Protein AF-A0A101CYI0-F1 (afdb_monomer)

Mean predicted aligned error: 14.1 Å

Sequence (592 aa):
MEPRTTEAGTTGLVRRPSGLSRWLGRVTVALVVLACIGLSVFAGFEIGKHKWFPHRVFDKVDRKLEQAVTGVLPKTAGTLDLEQLNSHLIILQADVGLVPLNRSGPFHTVSENGGGLASFGRDVLLLPYDGRIYAASSGKNIRATNITAPDTNRAAYEALADDPDFADFGIEKGYLRYNDLLHISDPDGPALAIAYSEYHPAEKCVTNTVALLRLDATVQSIDEVRAGPADWRILYRTKPCLPLKSRHFAIEGHMAGGKLAFRAPSTLYMTSGDFHFDGMRSEPGPGIAQDPTAEYGKILAIDTASGDSRIVSMGHRNPQGLTLASDGRLFSTEHGPRGGDELNLVRDGANYGWPLESYGLTYWDASAIPGSLSFGRHENFDRPLFSWVPSIAVSSVIQIDGFHPAWDGDLLVATLLDGSLFRLRLAQGRVVYSERIRVGSRIRDIHQHDDGRIVLWTDDRTLIFLSGRDRLNASVLFDKFVIRKNLSDRMADQLASAIESCAECHSFEIGDHERSPSLARIFEEDIASTSFQGYSTALLDRGGSWTKEKLAQYLRDPQSFAAGTSMPDPGIHDEAVIQELVSYLEEVSKAF

Nearest PDB structures (foldseek):
  3das-assembly1_A  TM=7.036E-01  e=9.834E-18  Streptomyces coelicolor
  1yea-assembly1_A-2  TM=8.803E-01  e=1.237E-05  Saccharomyces cerevisiae
  2ycc-assembly1_A  TM=8.682E-01  e=1.307E-05  Saccharomyces cerevisiae
  4ged-assembly1_B  TM=8.640E-01  e=6.932E-05  Leishmania major
  1hro-assembly2_B  TM=8.879E-01  e=1.994E-04  Rhodopila globiformis

InterPro domains:
  IPR002327 Cytochrome c, class IA/ IB [PR00604] (501-508)
  IPR002327 Cytochrome c, class IA/ IB [PR00604] (513-528)
  IPR002327 Cytochrome c, class IA/ IB [PR00604] (543-559)
  IPR002327 Cytochrome c, class IA/ IB [PR00604] (562-572)
  IPR002327 Cytochrome c, class IA/ IB [PR00604] (579-587)
  IPR009056 Cytochrome c-like domain [PS51007] (469-589)
  IPR011041 Soluble quinoprotein glucose/sorbosone dehydrogenase, beta-propeller domain superfamily [SSF50952] (122-461)
  IPR011042 Six-bladed beta-propeller, TolB-like [G3DSA:2.120.10.30] (117-465)
  IPR012938 Glucose/Sorbosone dehydrogenase [PF07995] (252-461)
  IPR036909 Cytochrome c-like domain superfamily [G3DSA:1.10.760.10] (480-587)
  IPR036909 Cytochrome c-like domain superfamily [SSF46626] (500-588)

pLDDT: mean 87.04, std 16.06, range [32.06, 98.88]

Structure (mmCIF, N/CA/C/O backbone):
data_AF-A0A101CYI0-F1
#
_entry.id   AF-A0A101CYI0-F1
#
loop_
_atom_site.group_PDB
_atom_site.id
_atom_site.type_symbol
_atom_site.label_atom_id
_atom_site.label_alt_id
_atom_site.label_comp_id
_atom_site.label_asym_id
_atom_site.label_entity_id
_atom_site.label_seq_id
_atom_site.pdbx_PDB_ins_code
_atom_site.Cartn_x
_atom_site.Cartn_y
_atom_site.Cartn_z
_atom_site.occupancy
_atom_site.B_iso_or_equiv
_atom_site.auth_seq_id
_atom_site.auth_comp_id
_atom_site.auth_asym_id
_atom_site.auth_atom_id
_atom_site.pdbx_PDB_model_num
ATOM 1 N N . MET A 1 1 ? 27.469 110.420 -6.363 1.00 35.66 1 MET A N 1
ATOM 2 C CA . MET A 1 1 ? 27.242 109.416 -5.304 1.00 35.66 1 MET A CA 1
ATOM 3 C C . MET A 1 1 ? 25.746 109.343 -5.067 1.00 35.66 1 MET A C 1
ATOM 5 O O . MET A 1 1 ? 25.132 110.395 -4.956 1.00 35.66 1 MET A O 1
ATOM 9 N N . GLU A 1 2 ? 25.193 108.130 -5.123 1.00 41.09 2 GLU A N 1
ATOM 10 C CA . GLU A 1 2 ? 23.776 107.765 -4.925 1.00 41.09 2 GLU A CA 1
ATOM 11 C C . GLU A 1 2 ? 23.122 108.430 -3.699 1.00 41.09 2 GLU A C 1
ATOM 13 O O . GLU A 1 2 ? 23.823 108.773 -2.743 1.00 41.09 2 GLU A O 1
ATOM 18 N N . PRO A 1 3 ? 21.781 108.586 -3.701 1.00 47.00 3 PRO A N 1
ATOM 19 C CA . PRO A 1 3 ? 20.935 107.541 -3.104 1.00 47.00 3 PRO A CA 1
ATOM 20 C C . PRO A 1 3 ? 19.580 107.279 -3.800 1.00 47.00 3 PRO A C 1
ATOM 22 O O . PRO A 1 3 ? 19.044 108.087 -4.554 1.00 47.00 3 PRO A O 1
ATOM 25 N N . ARG A 1 4 ? 19.041 106.097 -3.470 1.00 43.19 4 ARG A N 1
ATOM 26 C CA . ARG A 1 4 ? 17.721 105.521 -3.786 1.00 43.19 4 ARG A CA 1
ATOM 27 C C . ARG A 1 4 ? 16.538 106.490 -3.686 1.00 43.19 4 ARG A C 1
ATOM 29 O O . ARG A 1 4 ? 16.424 107.193 -2.688 1.00 43.19 4 ARG A O 1
ATOM 36 N N . THR A 1 5 ? 15.561 106.317 -4.582 1.00 38.31 5 THR A N 1
ATOM 37 C CA . THR A 1 5 ? 14.120 106.446 -4.284 1.00 38.31 5 THR A CA 1
ATOM 38 C C . THR A 1 5 ? 13.270 105.483 -5.135 1.00 38.31 5 THR A C 1
ATOM 40 O O . THR A 1 5 ? 13.675 105.039 -6.206 1.00 38.31 5 THR A O 1
ATOM 43 N N . THR A 1 6 ? 12.128 105.125 -4.548 1.00 39.81 6 THR A N 1
ATOM 44 C CA . THR A 1 6 ? 10.917 104.390 -4.984 1.00 39.81 6 THR A CA 1
ATOM 45 C C . THR A 1 6 ? 10.290 104.985 -6.269 1.00 39.81 6 THR A C 1
ATOM 47 O O . THR A 1 6 ? 10.668 106.081 -6.651 1.00 39.81 6 THR A O 1
ATOM 50 N N . GLU A 1 7 ? 9.339 104.429 -7.030 1.00 40.22 7 GLU A N 1
ATOM 51 C CA . GLU A 1 7 ? 8.206 103.506 -6.845 1.00 40.22 7 GLU A CA 1
ATOM 52 C C . GLU A 1 7 ? 7.581 103.261 -8.253 1.00 40.22 7 GLU A C 1
ATOM 54 O O . GLU A 1 7 ? 7.794 104.089 -9.137 1.00 40.22 7 GLU A O 1
ATOM 59 N N . ALA A 1 8 ? 6.794 102.190 -8.460 1.00 36.44 8 ALA A N 1
ATOM 60 C CA . ALA A 1 8 ? 5.497 102.183 -9.185 1.00 36.44 8 ALA A CA 1
ATOM 61 C C . ALA A 1 8 ? 5.145 100.790 -9.744 1.00 36.44 8 ALA A C 1
ATOM 63 O O . ALA A 1 8 ? 5.827 100.235 -10.606 1.00 36.44 8 ALA A O 1
ATOM 64 N N . GLY A 1 9 ? 4.033 100.239 -9.252 1.00 35.25 9 GLY A N 1
ATOM 65 C CA . GLY A 1 9 ? 3.440 98.994 -9.722 1.00 35.25 9 GLY A CA 1
ATOM 66 C C . GLY A 1 9 ? 2.541 99.169 -10.947 1.00 35.25 9 GLY A C 1
ATOM 67 O O . GLY A 1 9 ? 1.932 100.214 -11.158 1.00 35.25 9 GLY A O 1
ATOM 68 N N . THR A 1 10 ? 2.400 98.091 -11.717 1.00 40.00 10 THR A N 1
ATOM 69 C CA . THR A 1 10 ? 1.301 97.891 -12.669 1.00 40.00 10 THR A CA 1
ATOM 70 C C . THR A 1 10 ? 0.734 96.484 -12.485 1.00 40.00 10 THR A C 1
ATOM 72 O O . THR A 1 10 ? 1.423 95.471 -12.581 1.00 40.00 10 THR A O 1
ATOM 75 N N . THR A 1 11 ? -0.546 96.440 -12.137 1.00 39.47 11 THR A N 1
ATOM 76 C CA . THR A 1 11 ? -1.357 95.257 -11.859 1.00 39.47 11 THR A CA 1
ATOM 77 C C . THR A 1 11 ? -1.918 94.678 -13.162 1.00 39.47 11 THR A C 1
ATOM 79 O O . THR A 1 11 ? -2.824 95.243 -13.767 1.00 39.47 11 THR A O 1
ATOM 82 N N . GLY A 1 12 ? -1.410 93.520 -13.593 1.00 38.31 12 GLY A N 1
ATOM 83 C CA . GLY A 1 12 ? -2.005 92.714 -14.664 1.00 38.31 12 GLY A CA 1
ATOM 84 C C . GLY A 1 12 ? -2.931 91.635 -14.096 1.00 38.31 12 GLY A C 1
ATOM 85 O O . GLY A 1 12 ? -2.468 90.694 -13.453 1.00 38.31 12 GLY A O 1
ATOM 86 N N . LEU A 1 13 ? -4.244 91.754 -14.325 1.00 39.47 13 LEU A N 1
ATOM 87 C CA . LEU A 1 13 ? -5.232 90.724 -13.984 1.00 39.47 13 LEU A CA 1
ATOM 88 C C . LEU A 1 13 ? -4.977 89.432 -14.783 1.00 39.47 13 LEU A C 1
ATOM 90 O O . LEU A 1 13 ? -5.311 89.343 -15.963 1.00 39.47 13 LEU A O 1
ATOM 94 N N . VAL A 1 14 ? -4.488 88.383 -14.120 1.00 48.03 14 VAL A N 1
ATOM 95 C CA . VAL A 1 14 ? -4.542 87.013 -14.652 1.00 48.03 14 VAL A CA 1
ATOM 96 C C . VAL A 1 14 ? -5.932 86.441 -14.356 1.00 48.03 14 VAL A C 1
ATOM 98 O O . VAL A 1 14 ? -6.259 86.123 -13.210 1.00 48.03 14 VAL A O 1
ATOM 101 N N . ARG A 1 15 ? -6.780 86.317 -15.389 1.00 52.25 15 ARG A N 1
ATOM 102 C CA . ARG A 1 15 ? -8.080 85.626 -15.300 1.00 52.25 15 ARG A CA 1
ATOM 103 C C . ARG A 1 15 ? -7.857 84.188 -14.822 1.00 52.25 15 ARG A C 1
ATOM 105 O O . ARG A 1 15 ? -7.271 83.375 -15.533 1.00 52.25 15 ARG A O 1
ATOM 112 N N . ARG A 1 16 ? -8.349 83.857 -13.624 1.00 51.84 16 ARG A N 1
ATOM 113 C CA . ARG A 1 16 ? -8.399 82.469 -13.148 1.00 51.84 16 ARG A CA 1
ATOM 114 C C . ARG A 1 16 ? -9.361 81.668 -14.043 1.00 51.84 16 ARG A C 1
ATOM 116 O O . ARG A 1 16 ? -10.486 82.125 -14.246 1.00 51.84 16 ARG A O 1
ATOM 123 N N . PRO A 1 17 ? -8.967 80.490 -14.558 1.00 52.28 17 PRO A N 1
ATOM 124 C CA . PRO A 1 17 ? -9.876 79.626 -15.303 1.00 52.28 17 PRO A CA 1
ATOM 125 C C . PRO A 1 17 ? -11.077 79.241 -14.426 1.00 52.28 17 PRO A C 1
ATOM 127 O O . PRO A 1 17 ? -10.898 78.885 -13.256 1.00 52.28 17 PRO A O 1
ATOM 130 N N . SER A 1 18 ? -12.286 79.354 -14.982 1.00 60.19 18 SER A N 1
ATOM 131 C CA . SER A 1 18 ? -13.547 79.050 -14.299 1.00 60.19 18 SER A CA 1
ATOM 132 C C . SER A 1 18 ? -13.604 77.581 -13.861 1.00 60.19 18 SER A C 1
ATOM 134 O O . SER A 1 18 ? -12.950 76.713 -14.443 1.00 60.19 18 SER A O 1
ATOM 136 N N . GLY A 1 19 ? -14.390 77.284 -12.820 1.00 56.66 19 GLY A N 1
ATOM 137 C CA . GLY A 1 19 ? -14.488 75.935 -12.239 1.00 56.66 19 GLY A CA 1
ATOM 138 C C . GLY A 1 19 ? -14.816 74.830 -13.253 1.00 56.66 19 GLY A C 1
ATOM 139 O O . GLY A 1 19 ? -14.373 73.696 -13.079 1.00 56.66 19 GLY A O 1
ATOM 140 N N . LEU A 1 20 ? -15.491 75.175 -14.356 1.00 54.91 20 LEU A N 1
ATOM 141 C CA . LEU A 1 20 ? -15.855 74.250 -15.427 1.00 54.91 20 LEU A CA 1
ATOM 142 C C . LEU A 1 20 ? -14.636 73.716 -16.203 1.00 54.91 20 LEU A C 1
ATOM 144 O O . LEU A 1 20 ? -14.592 72.528 -16.509 1.00 54.91 20 LEU A O 1
ATOM 148 N N . SER A 1 21 ? -13.611 74.536 -16.470 1.00 55.75 21 SER A N 1
ATOM 149 C CA . SER A 1 21 ? -12.427 74.081 -17.222 1.00 55.75 21 SER A CA 1
ATOM 150 C C . SER A 1 21 ? -11.484 73.223 -16.377 1.00 55.75 21 SER A C 1
ATOM 152 O O . SER A 1 21 ? -10.865 72.291 -16.888 1.00 55.75 21 SER A O 1
ATOM 154 N N . ARG A 1 22 ? -11.430 73.461 -15.058 1.00 57.09 22 ARG A N 1
ATOM 155 C CA . ARG A 1 22 ? -10.713 72.582 -14.117 1.00 57.09 22 ARG A CA 1
ATOM 156 C C . ARG A 1 22 ? -11.413 71.235 -13.950 1.00 57.09 22 ARG A C 1
ATOM 158 O O . ARG A 1 22 ? -10.735 70.224 -13.791 1.00 57.09 22 ARG A O 1
ATOM 165 N N . TRP A 1 23 ? -12.744 71.215 -13.993 1.00 63.84 23 TRP A N 1
ATOM 166 C CA . TRP A 1 23 ? -13.524 69.981 -13.923 1.00 63.84 23 TRP A CA 1
ATOM 167 C C . TRP A 1 23 ? -13.405 69.159 -15.216 1.00 63.84 23 TRP A C 1
ATOM 169 O O . TRP A 1 23 ? -13.038 67.989 -15.147 1.00 63.84 23 TRP A O 1
ATOM 179 N N . LEU A 1 24 ? -13.560 69.785 -16.391 1.00 59.31 24 LEU A N 1
ATOM 180 C CA . LEU A 1 24 ? -13.341 69.143 -17.698 1.00 59.31 24 LEU A CA 1
ATOM 181 C C . LEU A 1 24 ? -11.911 68.598 -17.852 1.00 59.31 24 LEU A C 1
ATOM 183 O O . LEU A 1 24 ? -11.727 67.481 -18.334 1.00 59.31 24 LEU A O 1
ATOM 187 N N . GLY A 1 25 ? -10.899 69.331 -17.374 1.00 66.62 25 GLY A N 1
ATOM 188 C CA . GLY A 1 25 ? -9.514 68.850 -17.352 1.00 66.62 25 GLY A CA 1
ATOM 189 C C . GLY A 1 25 ? -9.326 67.606 -16.476 1.00 66.62 25 GLY A C 1
ATOM 190 O O . GLY A 1 25 ? -8.664 66.659 -16.890 1.00 66.62 25 GLY A O 1
ATOM 191 N N . ARG A 1 26 ? -9.958 67.555 -15.295 1.00 66.88 26 ARG A N 1
ATOM 192 C CA . ARG A 1 26 ? -9.894 66.387 -14.396 1.00 66.88 26 ARG A CA 1
ATOM 193 C C . ARG A 1 26 ? -10.617 65.164 -14.961 1.00 66.88 26 ARG A C 1
ATOM 195 O O . ARG A 1 26 ? -10.090 64.063 -14.846 1.00 66.88 26 ARG A O 1
ATOM 202 N N . VAL A 1 27 ? -11.773 65.351 -15.599 1.00 72.56 27 VAL A N 1
ATOM 203 C CA . VAL A 1 27 ? -12.516 64.261 -16.258 1.00 72.56 27 VAL A CA 1
ATOM 204 C C . VAL A 1 27 ? -11.727 63.707 -17.447 1.00 72.56 27 VAL A C 1
ATOM 206 O O . VAL A 1 27 ? -11.614 62.495 -17.593 1.00 72.56 27 VAL A O 1
ATOM 209 N N . THR A 1 28 ? -11.105 64.576 -18.247 1.00 74.38 28 THR A N 1
ATOM 210 C CA . THR A 1 28 ? -10.278 64.151 -19.389 1.00 74.38 28 THR A CA 1
ATOM 211 C C . THR A 1 28 ? -9.061 63.348 -18.924 1.00 74.38 28 THR A C 1
ATOM 213 O O . THR A 1 28 ? -8.782 62.286 -19.470 1.00 74.38 28 THR A O 1
ATOM 216 N N . VAL A 1 29 ? -8.375 63.796 -17.866 1.00 73.00 29 VAL A N 1
ATOM 217 C CA . VAL A 1 29 ? -7.250 63.048 -17.277 1.00 73.00 29 VAL A CA 1
ATOM 218 C C . VAL A 1 29 ? -7.710 61.697 -16.722 1.00 73.00 29 VAL A C 1
ATOM 220 O O . VAL A 1 29 ? -7.050 60.693 -16.968 1.00 73.00 29 VAL A O 1
ATOM 223 N N . ALA A 1 30 ? -8.856 61.636 -16.036 1.00 72.94 30 ALA A N 1
ATOM 224 C CA . ALA A 1 30 ? -9.393 60.378 -15.517 1.00 72.94 30 ALA A CA 1
ATOM 225 C C . ALA A 1 30 ? -9.740 59.379 -16.636 1.00 72.94 30 ALA A C 1
ATOM 227 O O . ALA A 1 30 ? -9.421 58.197 -16.521 1.00 72.94 30 ALA A O 1
ATOM 228 N N . LEU A 1 31 ? -10.330 59.849 -17.740 1.00 75.44 31 LEU A N 1
ATOM 229 C CA . LEU A 1 31 ? -10.649 59.010 -18.899 1.00 75.44 31 LEU A CA 1
ATOM 230 C C . LEU A 1 31 ? -9.392 58.502 -19.615 1.00 75.44 31 LEU A C 1
ATOM 232 O O . LEU A 1 31 ? -9.351 57.339 -20.006 1.00 75.44 31 LEU A O 1
ATOM 236 N N . VAL A 1 32 ? -8.349 59.328 -19.736 1.00 79.31 32 VAL A N 1
ATOM 237 C CA . VAL A 1 32 ? -7.058 58.903 -20.305 1.00 79.31 32 VAL A CA 1
ATOM 238 C C . VAL A 1 32 ? -6.384 57.860 -19.413 1.00 79.31 32 VAL A C 1
ATOM 240 O O . VAL A 1 32 ? -5.892 56.856 -19.919 1.00 79.31 32 VAL A O 1
ATOM 243 N N . VAL A 1 33 ? -6.409 58.038 -18.089 1.00 75.69 33 VAL A N 1
ATOM 244 C CA . VAL A 1 33 ? -5.857 57.052 -17.146 1.00 75.69 33 VAL A CA 1
ATOM 245 C C . VAL A 1 33 ? -6.620 55.727 -17.228 1.00 75.69 33 VAL A C 1
ATOM 247 O O . VAL A 1 33 ? -5.992 54.675 -17.318 1.00 75.69 33 VAL A O 1
ATOM 250 N N . LEU A 1 34 ? -7.955 55.760 -17.272 1.00 74.56 34 LEU A N 1
ATOM 251 C CA . LEU A 1 34 ? -8.777 54.556 -17.435 1.00 74.56 34 LEU A CA 1
ATOM 252 C C . LEU A 1 34 ? -8.526 53.857 -18.778 1.00 74.56 34 LEU A C 1
ATOM 254 O O . LEU A 1 34 ? -8.419 52.633 -18.809 1.00 74.56 34 LEU A O 1
ATOM 258 N N . ALA A 1 35 ? -8.363 54.611 -19.868 1.00 76.94 35 ALA A N 1
ATOM 259 C CA . ALA A 1 35 ? -8.017 54.056 -21.175 1.00 76.94 35 ALA A CA 1
ATOM 260 C C . ALA A 1 35 ? -6.624 53.402 -21.172 1.00 76.94 35 ALA A C 1
ATOM 262 O O . ALA A 1 35 ? -6.471 52.303 -21.698 1.00 76.94 35 ALA A O 1
ATOM 263 N N . CYS A 1 36 ? -5.628 54.018 -20.526 1.00 73.75 36 CYS A N 1
ATOM 264 C CA . CYS A 1 36 ? -4.290 53.441 -20.376 1.00 73.75 36 CYS A CA 1
ATOM 265 C C . CYS A 1 36 ? -4.296 52.167 -19.521 1.00 73.75 36 CYS A C 1
ATOM 267 O O . CYS A 1 36 ? -3.607 51.206 -19.861 1.00 73.75 36 CYS A O 1
ATOM 269 N N . ILE A 1 37 ? -5.090 52.124 -18.445 1.00 74.69 37 ILE A N 1
ATOM 270 C CA . ILE A 1 37 ? -5.268 50.913 -17.631 1.00 74.69 37 ILE A CA 1
ATOM 271 C C . ILE A 1 37 ? -5.931 49.815 -18.472 1.00 74.69 37 ILE A C 1
ATOM 273 O O . ILE A 1 37 ? -5.422 48.699 -18.514 1.00 74.69 37 ILE A O 1
ATOM 277 N N . GLY A 1 38 ? -7.003 50.137 -19.203 1.00 74.69 38 GLY A N 1
ATOM 278 C CA . GLY A 1 38 ? -7.688 49.192 -20.089 1.00 74.69 38 GLY A CA 1
ATOM 279 C C . GLY A 1 38 ? -6.779 48.622 -21.181 1.00 74.69 38 GLY A C 1
ATOM 280 O O . GLY A 1 38 ? -6.745 47.411 -21.376 1.00 74.69 38 GLY A O 1
ATOM 281 N N . LEU A 1 39 ? -5.977 49.469 -21.835 1.00 74.00 39 LEU A N 1
ATOM 282 C CA . LEU A 1 39 ? -4.974 49.051 -22.824 1.00 74.00 39 LEU A CA 1
ATOM 283 C C . LEU A 1 39 ? -3.872 48.183 -22.212 1.00 74.00 39 LEU A C 1
ATOM 285 O O . LEU A 1 39 ? -3.450 47.220 -22.840 1.00 74.00 39 LEU A O 1
ATOM 289 N N . SER A 1 40 ? -3.434 48.483 -20.988 1.00 67.50 40 SER A N 1
ATOM 290 C CA . SER A 1 40 ? -2.412 47.692 -20.289 1.00 67.50 40 SER A CA 1
ATOM 291 C C . SER A 1 40 ? -2.938 46.312 -19.891 1.00 67.50 40 SER A C 1
ATOM 293 O O . SER A 1 40 ? -2.233 45.317 -20.037 1.00 67.50 40 SER A O 1
ATOM 295 N N . VAL A 1 41 ? -4.194 46.236 -19.439 1.00 67.44 41 VAL A N 1
ATOM 296 C CA . VAL A 1 41 ? -4.867 44.971 -19.112 1.00 67.44 41 VAL A CA 1
ATOM 297 C C . VAL A 1 41 ? -5.113 44.148 -20.376 1.00 67.44 41 VAL A C 1
ATOM 299 O O . VAL A 1 41 ? -4.819 42.956 -20.388 1.00 67.44 41 VAL A O 1
ATOM 302 N N . PHE A 1 42 ? -5.584 44.772 -21.458 1.00 67.75 42 PHE A N 1
ATOM 303 C CA . PHE A 1 42 ? -5.816 44.092 -22.734 1.00 67.75 42 PHE A CA 1
ATOM 304 C C . PHE A 1 42 ? -4.506 43.616 -23.381 1.00 67.75 42 PHE A C 1
ATOM 306 O O . PHE A 1 42 ? -4.426 42.485 -23.851 1.00 67.75 42 PHE A O 1
ATOM 313 N N . ALA A 1 43 ? -3.448 44.431 -23.337 1.00 65.81 43 ALA A N 1
ATOM 314 C CA . ALA A 1 43 ? -2.117 44.030 -23.783 1.00 65.81 43 ALA A CA 1
ATOM 315 C C . ALA A 1 43 ? -1.548 42.897 -22.917 1.00 65.81 43 ALA A C 1
ATOM 317 O O . ALA A 1 43 ? -1.001 41.946 -23.459 1.00 65.81 43 ALA A O 1
ATOM 318 N N . GLY A 1 44 ? -1.719 42.945 -21.591 1.00 64.06 44 GLY A N 1
ATOM 319 C CA . GLY A 1 44 ? -1.336 41.848 -20.698 1.00 64.06 44 GLY A CA 1
ATOM 320 C C . GLY A 1 44 ? -2.085 40.547 -21.004 1.00 64.06 44 GLY A C 1
ATOM 321 O O . GLY A 1 44 ? -1.474 39.480 -21.035 1.00 64.06 44 GLY A O 1
ATOM 322 N N . PHE A 1 45 ? -3.383 40.640 -21.303 1.00 62.34 45 PHE A N 1
ATOM 323 C CA . PHE A 1 45 ? -4.216 39.505 -21.701 1.00 62.34 45 PHE A CA 1
ATOM 324 C C . PHE A 1 45 ? -3.762 38.894 -23.035 1.00 62.34 45 PHE A C 1
ATOM 326 O O . PHE A 1 45 ? -3.559 37.682 -23.107 1.00 62.34 45 PHE A O 1
ATOM 333 N N . GLU A 1 46 ? -3.521 39.707 -24.069 1.00 62.91 46 GLU A N 1
ATOM 334 C CA . GLU A 1 46 ? -3.057 39.192 -25.365 1.00 62.91 46 GLU A CA 1
ATOM 335 C C . GLU A 1 46 ? -1.601 38.705 -25.341 1.00 62.91 46 GLU A C 1
ATOM 337 O O . GLU A 1 46 ? -1.279 37.692 -25.960 1.00 62.91 46 GLU A O 1
ATOM 342 N N . ILE A 1 47 ? -0.722 39.330 -24.550 1.00 61.19 47 ILE A N 1
ATOM 343 C CA . ILE A 1 47 ? 0.640 38.820 -24.313 1.00 61.19 47 ILE A CA 1
ATOM 344 C C . ILE A 1 47 ? 0.587 37.450 -23.619 1.00 61.19 47 ILE A C 1
ATOM 346 O O . ILE A 1 47 ? 1.336 36.549 -24.004 1.00 61.19 47 ILE A O 1
ATOM 350 N N . GLY A 1 48 ? -0.315 37.262 -22.649 1.00 51.72 48 GLY A N 1
ATOM 351 C CA . GLY A 1 48 ? -0.538 35.974 -21.986 1.00 51.72 48 GLY A CA 1
ATOM 352 C C . GLY A 1 48 ? -1.096 34.902 -22.928 1.00 51.72 48 GLY A C 1
ATOM 353 O O . GLY A 1 48 ? -0.652 33.756 -22.898 1.00 51.72 48 GLY A O 1
ATOM 354 N N . LYS A 1 49 ? -2.016 35.281 -23.821 1.00 57.94 49 LYS A N 1
ATOM 355 C CA . LYS A 1 49 ? -2.661 34.371 -24.779 1.00 57.94 49 LYS A CA 1
ATOM 356 C C . LYS A 1 49 ? -1.764 33.990 -25.963 1.00 57.94 49 LYS A C 1
ATOM 358 O O . LYS A 1 49 ? -1.914 32.898 -26.511 1.00 57.94 49 LYS A O 1
ATOM 363 N N . HIS A 1 50 ? -0.845 34.863 -26.382 1.00 54.78 50 HIS A N 1
ATOM 364 C CA . HIS A 1 50 ? 0.010 34.650 -27.560 1.00 54.78 50 HIS A CA 1
ATOM 365 C C . HIS A 1 50 ? 1.497 34.425 -27.250 1.00 54.78 50 HIS A C 1
ATOM 367 O O . HIS A 1 50 ? 2.283 34.237 -28.176 1.00 54.78 50 HIS A O 1
ATOM 373 N N . LYS A 1 51 ? 1.893 34.380 -25.968 1.00 55.28 51 LYS A N 1
ATOM 374 C CA . LYS A 1 51 ? 3.263 34.067 -25.509 1.00 55.28 51 LYS A CA 1
ATOM 375 C C . LYS A 1 51 ? 4.355 34.892 -26.215 1.00 55.28 51 LYS A C 1
ATOM 377 O O . LYS A 1 51 ? 5.436 34.382 -26.499 1.00 55.28 51 LYS A O 1
ATOM 382 N N . TRP A 1 52 ? 4.100 36.173 -26.496 1.00 49.41 52 TRP A N 1
ATOM 383 C CA . TRP A 1 52 ? 5.039 37.028 -27.244 1.00 49.41 52 TRP A CA 1
ATOM 384 C C . TRP A 1 52 ? 6.370 37.283 -26.520 1.00 49.41 52 TRP A C 1
ATOM 386 O O . TRP A 1 52 ? 7.351 37.639 -27.167 1.00 49.41 52 TRP A O 1
ATOM 396 N N . PHE A 1 53 ? 6.439 37.035 -25.206 1.00 50.06 53 PHE A N 1
ATOM 397 C CA . PHE A 1 53 ? 7.686 37.069 -24.444 1.00 50.06 53 PHE A CA 1
ATOM 398 C C . PHE A 1 53 ? 7.764 35.891 -23.455 1.00 50.06 53 PHE A C 1
ATOM 400 O O . PHE A 1 53 ? 6.932 35.802 -22.549 1.00 50.06 53 PHE A O 1
ATOM 407 N N . PRO A 1 54 ? 8.761 34.992 -23.567 1.00 49.81 54 PRO A N 1
ATOM 408 C CA . PRO A 1 54 ? 8.949 33.896 -22.624 1.00 49.81 54 PRO A CA 1
ATOM 409 C C . PRO A 1 54 ? 9.635 34.434 -21.361 1.00 49.81 54 PRO A C 1
ATOM 411 O O . PRO A 1 54 ? 10.861 34.423 -21.230 1.00 49.81 54 PRO A O 1
ATOM 414 N N . HIS A 1 55 ? 8.865 34.972 -20.418 1.00 51.41 55 HIS A N 1
ATOM 415 C CA . HIS A 1 55 ? 9.439 35.535 -19.200 1.00 51.41 55 HIS A CA 1
ATOM 416 C C . HIS A 1 55 ? 9.645 34.468 -18.116 1.00 51.41 55 HIS A C 1
ATOM 418 O O . HIS A 1 55 ? 8.819 34.295 -17.225 1.00 51.41 55 HIS A O 1
ATOM 424 N N . ARG A 1 56 ? 10.848 33.868 -18.116 1.00 47.41 56 ARG A N 1
ATOM 425 C CA . ARG A 1 56 ? 11.430 32.993 -17.063 1.00 47.41 56 ARG A CA 1
ATOM 426 C C . ARG A 1 56 ? 11.261 33.491 -15.613 1.00 47.41 56 ARG A C 1
ATOM 428 O O . ARG A 1 56 ? 11.498 32.738 -14.667 1.00 47.41 56 ARG A O 1
ATOM 435 N N . VAL A 1 57 ? 10.948 34.773 -15.427 1.00 43.16 57 VAL A N 1
ATOM 436 C CA . VAL A 1 57 ? 10.745 35.414 -14.123 1.00 43.16 57 VAL A CA 1
ATOM 437 C C . VAL A 1 57 ? 9.395 35.018 -13.521 1.00 43.16 57 VAL A C 1
ATOM 439 O O . VAL A 1 57 ? 9.360 34.711 -12.334 1.00 43.16 57 VAL A O 1
ATOM 442 N N . PHE A 1 58 ? 8.326 34.928 -14.321 1.00 49.06 58 PHE A N 1
ATOM 443 C CA . PHE A 1 58 ? 7.017 34.488 -13.830 1.00 49.06 58 PHE A CA 1
ATOM 444 C C . PHE A 1 58 ? 7.003 32.987 -13.538 1.00 49.06 58 PHE A C 1
ATOM 446 O O . PHE A 1 58 ? 6.548 32.620 -12.469 1.00 49.06 58 PHE A O 1
ATOM 453 N N . ASP A 1 59 ? 7.687 32.150 -14.325 1.00 49.12 59 ASP A N 1
ATOM 454 C CA . ASP A 1 59 ? 7.884 30.729 -13.976 1.00 49.12 59 ASP A CA 1
ATOM 455 C C . ASP A 1 59 ? 8.635 30.543 -12.647 1.00 49.12 59 ASP A C 1
ATOM 457 O O . ASP A 1 59 ? 8.484 29.544 -11.948 1.00 49.12 59 ASP A O 1
ATOM 461 N N . LYS A 1 60 ? 9.540 31.464 -12.289 1.00 47.78 60 LYS A N 1
ATOM 462 C CA . LYS A 1 60 ? 10.204 31.445 -10.973 1.00 47.78 60 LYS A CA 1
ATOM 463 C C . LYS A 1 60 ? 9.260 31.874 -9.853 1.00 47.78 60 LYS A C 1
ATOM 465 O O . LYS A 1 60 ? 9.427 31.387 -8.741 1.00 47.78 60 LYS A O 1
ATOM 470 N N . VAL A 1 61 ? 8.328 32.781 -10.127 1.00 46.22 61 VAL A N 1
ATOM 471 C CA . VAL A 1 61 ? 7.330 33.247 -9.159 1.00 46.22 61 VAL A CA 1
ATOM 472 C C . VAL A 1 61 ? 6.230 32.203 -8.983 1.00 46.22 61 VAL A C 1
ATOM 474 O O . VAL A 1 61 ? 5.934 31.885 -7.842 1.00 46.22 61 VAL A O 1
ATOM 477 N N . ASP A 1 62 ? 5.742 31.580 -10.055 1.00 46.69 62 ASP A N 1
ATOM 478 C CA . ASP A 1 62 ? 4.785 30.470 -10.010 1.00 46.69 62 ASP A CA 1
ATOM 479 C C . ASP A 1 62 ? 5.390 29.228 -9.365 1.00 46.69 62 ASP A C 1
ATOM 481 O O . ASP A 1 62 ? 4.772 28.671 -8.471 1.00 46.69 62 ASP A O 1
ATOM 485 N N . ARG A 1 63 ? 6.644 28.854 -9.668 1.00 48.84 63 ARG A N 1
ATOM 486 C CA . ARG A 1 63 ? 7.324 27.782 -8.910 1.00 48.84 63 ARG A CA 1
ATOM 487 C C . ARG A 1 63 ? 7.516 28.131 -7.440 1.00 48.84 63 ARG A C 1
ATOM 489 O O . ARG A 1 63 ? 7.455 27.243 -6.602 1.00 48.84 63 ARG A O 1
ATOM 496 N N . LYS A 1 64 ? 7.764 29.402 -7.107 1.00 45.47 64 LYS A N 1
ATOM 497 C CA . LYS A 1 64 ? 7.847 29.848 -5.707 1.00 45.47 64 LYS A CA 1
ATOM 498 C C . LYS A 1 64 ? 6.478 29.890 -5.033 1.00 45.47 64 LYS A C 1
ATOM 500 O O . LYS A 1 64 ? 6.420 29.656 -3.835 1.00 45.47 64 LYS A O 1
ATOM 505 N N . LEU A 1 65 ? 5.409 30.174 -5.772 1.00 42.75 65 LEU A N 1
ATOM 506 C CA . LEU A 1 65 ? 4.027 30.137 -5.301 1.00 42.75 65 LEU A CA 1
ATOM 507 C C . LEU A 1 65 ? 3.550 28.697 -5.134 1.00 42.75 65 LEU A C 1
ATOM 509 O O . LEU A 1 65 ? 2.989 28.404 -4.095 1.00 42.75 65 LEU A O 1
ATOM 513 N N . GLU A 1 66 ? 3.849 27.782 -6.055 1.00 40.78 66 GLU A N 1
ATOM 514 C CA . GLU A 1 66 ? 3.641 26.343 -5.871 1.00 40.78 66 GLU A CA 1
ATOM 515 C C . GLU A 1 66 ? 4.459 25.827 -4.689 1.00 40.78 66 GLU A C 1
ATOM 517 O O . GLU A 1 66 ? 3.889 25.178 -3.825 1.00 40.78 66 GLU A O 1
ATOM 522 N N . GLN A 1 67 ? 5.741 26.196 -4.565 1.00 41.69 67 GLN A N 1
ATOM 523 C CA . GLN A 1 67 ? 6.560 25.859 -3.392 1.00 41.69 67 GLN A CA 1
ATOM 524 C C . GLN A 1 67 ? 6.012 26.456 -2.092 1.00 41.69 67 GLN A C 1
ATOM 526 O O . GLN A 1 67 ? 6.113 25.820 -1.047 1.00 41.69 67 GLN A O 1
ATOM 531 N N . ALA A 1 68 ? 5.426 27.655 -2.134 1.00 38.25 68 ALA A N 1
ATOM 532 C CA . ALA A 1 68 ? 4.781 28.281 -0.986 1.00 38.25 68 ALA A CA 1
ATOM 533 C C . ALA A 1 68 ? 3.431 27.625 -0.667 1.00 38.25 68 ALA A C 1
ATOM 535 O O . ALA A 1 68 ? 3.126 27.432 0.498 1.00 38.25 68 ALA A O 1
ATOM 536 N N . VAL A 1 69 ? 2.655 27.205 -1.666 1.00 40.16 69 VAL A N 1
ATOM 537 C CA . VAL A 1 69 ? 1.384 26.487 -1.493 1.00 40.16 69 VAL A CA 1
ATOM 538 C C . VAL A 1 69 ? 1.633 25.059 -0.991 1.00 40.16 69 VAL A C 1
ATOM 540 O O . VAL A 1 69 ? 0.930 24.607 -0.093 1.00 40.16 69 VAL A O 1
ATOM 543 N N . THR A 1 70 ? 2.688 24.376 -1.450 1.00 39.03 70 THR A N 1
ATOM 544 C CA . THR A 1 70 ? 3.151 23.098 -0.873 1.00 39.03 70 THR A CA 1
ATOM 545 C C . THR A 1 70 ? 3.855 23.281 0.475 1.00 39.03 70 THR A C 1
ATOM 547 O O . THR A 1 70 ? 3.852 22.377 1.304 1.00 39.03 70 THR A O 1
ATOM 550 N N . GLY A 1 71 ? 4.449 24.453 0.715 1.00 35.19 71 GLY A N 1
ATOM 551 C CA . GLY A 1 71 ? 5.111 24.840 1.966 1.00 35.19 71 GLY A CA 1
ATOM 552 C C . GLY A 1 71 ? 4.160 25.363 3.048 1.00 35.19 71 GLY A C 1
ATOM 553 O O . GLY A 1 71 ? 4.599 25.618 4.166 1.00 35.19 71 GLY A O 1
ATOM 554 N N . VAL A 1 72 ? 2.869 25.502 2.727 1.00 33.44 72 VAL A N 1
ATOM 555 C CA . VAL A 1 72 ? 1.763 25.810 3.653 1.00 33.44 72 VAL A CA 1
ATOM 556 C C . VAL A 1 72 ? 1.009 24.526 4.036 1.00 33.44 72 VAL A C 1
ATOM 558 O O . VAL A 1 72 ? -0.101 24.562 4.561 1.00 33.44 72 VAL A O 1
ATOM 561 N N . LEU A 1 73 ? 1.625 23.351 3.862 1.00 36.38 73 LEU A N 1
ATOM 562 C CA . LEU A 1 73 ? 1.259 22.228 4.717 1.00 36.38 73 LEU A CA 1
ATOM 563 C C . LEU A 1 73 ? 1.654 22.622 6.149 1.00 36.38 73 LEU A C 1
ATOM 565 O O . LEU A 1 73 ? 2.818 22.975 6.369 1.00 36.38 73 LEU A O 1
ATOM 569 N N . PRO A 1 74 ? 0.718 22.636 7.118 1.00 32.06 74 PRO A N 1
ATOM 570 C CA . PRO A 1 74 ? 1.079 22.904 8.502 1.00 32.06 74 PRO A CA 1
ATOM 571 C C . PRO A 1 74 ? 2.216 21.954 8.875 1.00 32.06 74 PRO A C 1
ATOM 573 O O . PRO A 1 74 ? 2.159 20.781 8.504 1.00 32.06 74 PRO A O 1
ATOM 576 N N . LYS A 1 75 ? 3.247 22.456 9.574 1.00 39.62 75 LYS A N 1
ATOM 577 C CA . LYS A 1 75 ? 4.205 21.588 10.268 1.00 39.62 75 LYS A CA 1
ATOM 578 C C . LYS A 1 75 ? 3.361 20.641 11.107 1.00 39.62 75 LYS A C 1
ATOM 580 O O . LYS A 1 75 ? 2.781 21.067 12.104 1.00 39.62 75 LYS A O 1
ATOM 585 N N . THR A 1 76 ? 3.194 19.415 10.637 1.00 43.81 76 THR A N 1
ATOM 586 C CA . THR A 1 76 ? 2.412 18.423 11.345 1.00 43.81 76 THR A CA 1
ATOM 587 C C . THR A 1 76 ? 3.140 18.179 12.656 1.00 43.81 76 THR A C 1
ATOM 589 O O . THR A 1 76 ? 4.370 18.078 12.681 1.00 43.81 76 THR A O 1
ATOM 592 N N . ALA A 1 77 ? 2.394 18.170 13.764 1.00 48.28 77 ALA A N 1
ATOM 593 C CA . ALA A 1 77 ? 2.875 17.487 14.955 1.00 48.28 77 ALA A CA 1
ATOM 594 C C . ALA A 1 77 ? 3.392 16.123 14.479 1.00 48.28 77 ALA A C 1
ATOM 596 O O . ALA A 1 77 ? 2.732 15.477 13.657 1.00 48.28 77 ALA A O 1
ATOM 597 N N . GLY A 1 78 ? 4.619 15.764 14.856 1.00 60.84 78 GLY A N 1
ATOM 598 C CA . GLY A 1 78 ? 5.201 14.510 14.397 1.00 60.84 78 GLY A CA 1
ATOM 599 C C . GLY A 1 78 ? 4.267 13.360 14.764 1.00 60.84 78 GLY A C 1
ATOM 600 O O . GLY A 1 78 ? 3.634 13.390 15.815 1.00 60.84 78 GLY A O 1
ATOM 601 N N . THR A 1 79 ? 4.189 12.339 13.916 1.00 71.75 79 THR A N 1
ATOM 602 C CA . THR A 1 79 ? 3.399 11.118 14.172 1.00 71.75 79 THR A CA 1
ATOM 603 C C . THR A 1 79 ? 3.721 10.458 15.511 1.00 71.75 79 THR A C 1
ATOM 605 O O . THR A 1 79 ? 2.897 9.721 16.029 1.00 71.75 79 THR A O 1
ATOM 608 N N . LEU A 1 80 ? 4.883 10.750 16.099 1.00 71.25 80 LEU A N 1
ATOM 609 C CA . LEU A 1 80 ? 5.300 10.263 17.414 1.00 71.25 80 LEU A CA 1
ATOM 610 C C . LEU A 1 80 ? 4.350 10.641 18.559 1.00 71.25 80 LEU A C 1
ATOM 612 O O . LEU A 1 80 ? 4.260 9.875 19.510 1.00 71.25 80 LEU A O 1
ATOM 616 N N . ASP A 1 81 ? 3.640 11.768 18.459 1.00 73.19 81 ASP A N 1
ATOM 617 C CA . ASP A 1 81 ? 2.685 12.213 19.486 1.00 73.19 81 ASP A CA 1
ATOM 618 C C . ASP A 1 81 ? 1.240 11.767 19.171 1.00 73.19 81 ASP A C 1
ATOM 620 O O . ASP A 1 81 ? 0.280 12.227 19.790 1.00 73.19 81 ASP A O 1
ATOM 624 N N . LEU A 1 82 ? 1.053 10.904 18.164 1.00 82.19 82 LEU A N 1
ATOM 625 C CA . LEU A 1 82 ? -0.262 10.423 17.762 1.00 82.19 82 LEU A CA 1
ATOM 626 C C . LEU A 1 82 ? -0.749 9.326 18.715 1.00 82.19 82 LEU A C 1
ATOM 628 O O . LEU A 1 82 ? -0.296 8.188 18.644 1.00 82.19 82 LEU A O 1
ATOM 632 N N . GLU A 1 83 ? -1.728 9.655 19.553 1.00 84.50 83 GLU A N 1
ATOM 633 C CA . GLU A 1 83 ? -2.354 8.694 20.475 1.00 84.50 83 GLU A CA 1
ATOM 634 C C . GLU A 1 83 ? -3.628 8.058 19.899 1.00 84.50 83 GLU A C 1
ATOM 636 O O . GLU A 1 83 ? -3.960 6.907 20.191 1.00 84.50 83 GLU A O 1
ATOM 641 N N . GLN A 1 84 ? -4.362 8.800 19.064 1.00 87.38 84 GLN A N 1
ATOM 642 C CA . GLN A 1 84 ? -5.622 8.343 18.485 1.00 87.38 84 GLN A CA 1
ATOM 643 C C . GLN A 1 84 ? -5.951 9.021 17.154 1.00 87.38 84 GLN A C 1
ATOM 645 O O . GLN A 1 84 ? -5.560 10.161 16.898 1.00 87.38 84 GLN A O 1
ATOM 650 N N . LEU A 1 85 ? -6.740 8.333 16.329 1.00 88.19 85 LEU A N 1
ATOM 651 C CA . LEU A 1 85 ? -7.339 8.860 15.108 1.00 88.19 85 LEU A CA 1
ATOM 652 C C . LEU A 1 85 ? -8.861 8.724 15.172 1.00 88.19 85 LEU A C 1
ATOM 654 O O . LEU A 1 85 ? -9.408 7.693 15.568 1.00 88.19 85 LEU A O 1
ATOM 658 N N . ASN A 1 86 ? -9.547 9.768 14.721 1.00 82.50 86 ASN A N 1
ATOM 659 C CA . ASN A 1 86 ? -11.001 9.803 14.668 1.00 82.50 86 ASN A CA 1
ATOM 660 C C . ASN A 1 86 ? -11.505 9.310 13.307 1.00 82.50 86 ASN A C 1
ATOM 662 O O . ASN A 1 86 ? -11.198 9.916 12.281 1.00 82.50 86 ASN A O 1
ATOM 666 N N . SER A 1 87 ? -12.315 8.251 13.317 1.00 87.38 87 SER A N 1
ATOM 667 C CA . SER A 1 87 ? -13.161 7.822 12.196 1.00 87.38 87 SER A CA 1
ATOM 668 C C . SER A 1 87 ? -14.628 8.033 12.555 1.00 87.38 87 SER A C 1
ATOM 670 O O . SER A 1 87 ? -14.961 8.041 13.729 1.00 87.38 87 SER A O 1
ATOM 672 N N . HIS A 1 88 ? -15.528 8.183 11.590 1.00 83.56 88 HIS A N 1
ATOM 673 C CA . HIS A 1 88 ? -16.959 8.382 11.808 1.00 83.56 88 HIS A CA 1
ATOM 674 C C . HIS A 1 88 ? -17.621 7.251 12.602 1.00 83.56 88 HIS A C 1
ATOM 676 O O . HIS A 1 88 ? -18.555 7.520 13.356 1.00 83.56 88 HIS A O 1
ATOM 682 N N . LEU A 1 89 ? -17.159 6.006 12.437 1.00 80.50 89 LEU A N 1
ATOM 683 C CA . LEU A 1 89 ? -17.796 4.828 13.041 1.00 80.50 89 LEU A CA 1
ATOM 684 C C . LEU A 1 89 ? -17.049 4.289 14.265 1.00 80.50 89 LEU A C 1
ATOM 686 O O . LEU A 1 89 ? -17.672 3.675 15.124 1.00 80.50 89 LEU A O 1
ATOM 690 N N . ILE A 1 90 ? -15.733 4.501 14.343 1.00 84.62 90 ILE A N 1
ATOM 691 C CA . ILE A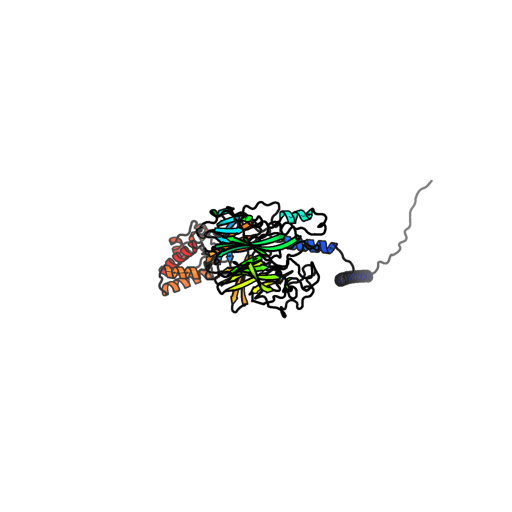 1 90 ? -14.872 3.923 15.383 1.00 84.62 90 ILE A CA 1
ATOM 692 C C . ILE A 1 90 ? -13.770 4.894 15.798 1.00 84.62 90 ILE A C 1
ATOM 694 O O . ILE A 1 90 ? -13.405 5.801 15.046 1.00 84.62 90 ILE A O 1
ATOM 698 N N . ILE A 1 91 ? -13.220 4.680 16.988 1.00 85.56 91 ILE A N 1
ATOM 699 C CA . ILE A 1 91 ? -11.995 5.340 17.443 1.00 85.56 91 ILE A CA 1
ATOM 700 C C . ILE A 1 91 ? -10.832 4.396 17.154 1.00 85.56 91 ILE A C 1
ATOM 702 O O . ILE A 1 91 ? -10.899 3.207 17.463 1.00 85.56 91 ILE A O 1
ATOM 706 N N . LEU A 1 92 ? -9.766 4.916 16.554 1.00 92.06 92 LEU A N 1
ATOM 707 C CA . LEU A 1 92 ? -8.543 4.161 16.311 1.00 92.06 92 LEU A CA 1
ATOM 708 C C . LEU A 1 92 ? -7.513 4.577 17.353 1.00 92.06 92 LEU A C 1
ATOM 710 O O . LEU A 1 92 ? -7.089 5.730 17.364 1.00 92.06 92 LEU A O 1
ATOM 714 N N . GLN A 1 93 ? -7.092 3.655 18.207 1.00 91.81 93 GLN A N 1
ATOM 715 C CA . GLN A 1 93 ? -5.957 3.899 19.093 1.00 91.81 93 GLN A CA 1
ATOM 716 C C . GLN A 1 93 ? -4.660 3.653 18.341 1.00 91.81 93 GLN A C 1
ATOM 718 O O . GLN A 1 93 ? -4.555 2.646 17.638 1.00 91.81 93 GLN A O 1
ATOM 723 N N . ALA A 1 94 ? -3.693 4.550 18.511 1.00 94.44 94 ALA A N 1
ATOM 724 C CA . ALA A 1 94 ? -2.394 4.479 17.869 1.00 94.44 94 ALA A CA 1
ATOM 725 C C . ALA A 1 94 ? -1.296 4.158 18.893 1.00 94.44 94 ALA A C 1
ATOM 727 O O . ALA A 1 94 ? -1.164 4.815 19.921 1.00 94.44 94 ALA A O 1
ATOM 728 N N . ASP A 1 95 ? -0.493 3.143 18.588 1.00 95.00 95 ASP A N 1
ATOM 729 C CA . ASP A 1 95 ? 0.787 2.873 19.242 1.00 95.00 95 ASP A CA 1
ATOM 730 C C . ASP A 1 95 ? 1.900 3.105 18.219 1.00 95.00 95 ASP A C 1
ATOM 732 O O . ASP A 1 95 ? 1.968 2.421 17.195 1.00 95.00 95 ASP A O 1
ATOM 736 N N . VAL A 1 96 ? 2.736 4.115 18.464 1.00 95.56 96 VAL A N 1
ATOM 737 C CA . VAL A 1 96 ? 3.690 4.631 17.477 1.00 95.56 96 VAL A CA 1
ATOM 738 C C . VAL A 1 96 ? 5.122 4.355 17.905 1.00 95.56 96 VAL A C 1
ATOM 740 O O . VAL A 1 96 ? 5.509 4.594 19.047 1.00 95.56 96 VAL A O 1
ATOM 743 N N . GLY A 1 97 ? 5.931 3.871 16.965 1.00 93.12 97 GLY A N 1
ATOM 744 C CA . GLY A 1 97 ? 7.350 3.610 17.170 1.00 93.12 97 GLY A CA 1
ATOM 745 C C . GLY A 1 97 ? 8.224 4.190 16.072 1.00 93.12 97 GLY A C 1
ATOM 746 O O . GLY A 1 97 ? 7.867 4.158 14.897 1.00 93.12 97 GLY A O 1
ATOM 747 N N . LEU A 1 98 ? 9.398 4.696 16.450 1.00 93.12 98 LEU A N 1
ATOM 748 C CA . LEU A 1 98 ? 10.398 5.196 15.509 1.00 93.12 98 LEU A CA 1
ATOM 749 C C . LEU A 1 98 ? 11.326 4.062 15.059 1.00 93.12 98 LEU A C 1
ATOM 751 O O . LEU A 1 98 ? 11.956 3.405 15.888 1.00 93.12 98 LEU A O 1
ATOM 755 N N . VAL A 1 99 ? 11.483 3.885 13.749 1.00 92.75 99 VAL A N 1
ATOM 756 C CA . VAL A 1 99 ? 12.430 2.914 13.187 1.00 92.75 99 VAL A CA 1
ATOM 757 C C . VAL A 1 99 ? 13.835 3.535 13.144 1.00 92.75 99 VAL A C 1
ATOM 759 O O . VAL A 1 99 ? 14.006 4.624 12.580 1.00 92.75 99 VAL A O 1
ATOM 762 N N . PRO A 1 100 ? 14.867 2.881 13.718 1.00 88.75 100 PRO A N 1
ATOM 763 C CA . PRO A 1 100 ? 16.208 3.449 13.842 1.00 88.75 100 PRO A CA 1
ATOM 764 C C . PRO A 1 100 ? 16.993 3.337 12.524 1.00 88.75 100 PRO A C 1
ATOM 766 O O . PRO A 1 100 ? 17.915 2.532 12.388 1.00 88.75 100 PRO A O 1
ATOM 769 N N . LEU A 1 101 ? 16.612 4.155 11.542 1.00 85.12 101 LEU A N 1
ATOM 770 C CA . LEU A 1 101 ? 17.284 4.275 10.246 1.00 85.12 101 LEU A CA 1
ATOM 771 C C . LEU A 1 101 ? 18.354 5.375 10.294 1.00 85.12 101 LEU A C 1
ATOM 773 O O . LEU A 1 101 ? 18.090 6.495 10.752 1.00 85.12 101 LEU A O 1
ATOM 777 N N . ASN A 1 102 ? 19.551 5.067 9.786 1.00 69.50 102 ASN A N 1
ATOM 778 C CA . ASN A 1 102 ? 20.654 6.022 9.666 1.00 69.50 102 ASN A CA 1
ATOM 779 C C . ASN A 1 102 ? 20.354 7.038 8.552 1.00 69.50 102 ASN A C 1
ATOM 781 O O . ASN A 1 102 ? 20.373 6.687 7.374 1.00 69.50 102 ASN A O 1
ATOM 785 N N . ARG A 1 103 ? 20.097 8.299 8.925 1.00 62.50 103 ARG A N 1
ATOM 786 C CA . ARG A 1 103 ? 19.811 9.395 7.985 1.00 62.50 103 ARG A CA 1
ATOM 787 C C . ARG A 1 103 ? 21.037 10.237 7.659 1.00 62.50 103 ARG A C 1
ATOM 789 O O . ARG A 1 103 ? 21.818 10.564 8.551 1.00 62.50 103 ARG A O 1
ATOM 796 N N . SER A 1 104 ? 21.116 10.685 6.406 1.00 49.22 104 SER A N 1
ATOM 797 C CA . SER A 1 104 ? 22.122 11.647 5.927 1.00 49.22 104 SER A CA 1
ATOM 798 C C . SER A 1 104 ? 21.564 13.048 5.612 1.00 49.22 104 SER A C 1
ATOM 800 O O . SER A 1 104 ? 22.310 13.895 5.128 1.00 49.22 104 SER A O 1
ATOM 802 N N . GLY A 1 105 ? 20.286 13.345 5.896 1.00 49.53 105 GLY A N 1
ATOM 803 C CA . GLY A 1 105 ? 19.683 14.646 5.560 1.00 49.53 105 GLY A CA 1
ATOM 804 C C . GLY A 1 105 ? 18.351 14.976 6.261 1.00 49.53 105 GLY A C 1
ATOM 805 O O . GLY A 1 105 ? 17.924 14.241 7.154 1.00 49.53 105 GLY A O 1
ATOM 806 N N . PRO A 1 106 ? 17.704 16.109 5.900 1.00 46.06 106 PRO A N 1
ATOM 807 C CA . PRO A 1 106 ? 16.411 16.520 6.458 1.00 46.06 106 PRO A CA 1
ATOM 808 C C . PRO A 1 106 ? 15.275 15.552 6.078 1.00 46.06 106 PRO A C 1
ATOM 810 O O . PRO A 1 106 ? 15.403 14.752 5.156 1.00 46.06 106 PRO A O 1
ATOM 813 N N . PHE A 1 107 ? 14.142 15.641 6.785 1.00 49.44 107 PHE A N 1
ATOM 814 C CA . PHE A 1 107 ? 12.936 14.855 6.497 1.00 49.44 107 PHE A CA 1
ATOM 815 C C . PHE A 1 107 ? 12.503 15.036 5.024 1.00 49.44 107 PHE A C 1
ATOM 817 O O . PHE A 1 107 ? 12.458 16.168 4.544 1.00 49.44 107 PHE A O 1
ATOM 824 N N . HIS A 1 108 ? 12.159 13.929 4.344 1.00 52.62 108 HIS A N 1
ATOM 825 C CA . HIS A 1 108 ? 11.607 13.847 2.973 1.00 52.62 108 HIS A CA 1
ATOM 826 C C . HIS A 1 108 ? 12.580 13.791 1.777 1.00 52.62 108 HIS A C 1
ATOM 828 O O . HIS A 1 108 ? 12.180 14.131 0.660 1.00 52.62 108 HIS A O 1
ATOM 834 N N . THR A 1 109 ? 13.820 13.321 1.928 1.00 57.69 109 THR A N 1
ATOM 835 C CA . THR A 1 109 ? 14.637 13.014 0.740 1.00 57.69 109 THR A CA 1
ATOM 836 C C . THR A 1 109 ? 14.065 11.796 0.002 1.00 57.69 109 THR A C 1
ATOM 838 O O . THR A 1 109 ? 13.794 10.753 0.591 1.00 57.69 109 THR A O 1
ATOM 841 N N . VAL A 1 110 ? 13.879 11.919 -1.318 1.00 59.84 110 VAL A N 1
ATOM 842 C CA . VAL A 1 110 ? 13.432 10.814 -2.193 1.00 59.84 110 VAL A CA 1
ATOM 843 C C . VAL A 1 110 ? 14.335 9.586 -2.029 1.00 59.84 110 VAL A C 1
ATOM 845 O O . VAL A 1 110 ? 13.839 8.468 -1.961 1.00 59.84 110 VAL A O 1
ATOM 848 N N . SER A 1 111 ? 15.637 9.858 -1.875 1.00 60.34 111 SER A N 1
ATOM 849 C CA . SER A 1 111 ? 16.572 9.248 -0.923 1.00 60.34 111 SER A CA 1
ATOM 850 C C . SER A 1 111 ? 16.207 7.936 -0.233 1.00 60.34 111 SER A C 1
ATOM 852 O O . SER A 1 111 ? 16.846 6.896 -0.375 1.00 60.34 111 SER A O 1
ATOM 854 N N . GLU A 1 112 ? 15.229 8.090 0.648 1.00 70.56 112 GLU A N 1
ATOM 855 C CA . GLU A 1 112 ? 15.017 7.259 1.825 1.00 70.56 112 GLU A CA 1
ATOM 856 C C . GLU A 1 112 ? 13.572 6.729 1.860 1.00 70.56 112 GLU A C 1
ATOM 858 O O . GLU A 1 112 ? 13.069 6.314 2.902 1.00 70.56 112 GLU A O 1
ATOM 863 N N . ASN A 1 113 ? 12.892 6.770 0.710 1.00 81.00 113 ASN A N 1
ATOM 864 C CA . ASN A 1 113 ? 11.507 6.352 0.546 1.00 81.00 113 ASN A CA 1
ATOM 865 C C . ASN A 1 113 ? 11.410 4.931 -0.021 1.00 81.00 113 ASN A C 1
ATOM 867 O O . ASN A 1 113 ? 12.298 4.448 -0.723 1.00 81.00 113 ASN A O 1
ATOM 871 N N . GLY A 1 114 ? 10.258 4.305 0.198 1.00 85.62 114 GLY A N 1
ATOM 872 C CA . GLY A 1 114 ? 9.977 2.942 -0.238 1.00 85.62 114 GLY A CA 1
ATOM 873 C C . GLY A 1 114 ? 9.821 2.002 0.945 1.00 85.62 114 GLY A C 1
ATOM 874 O O . GLY A 1 114 ? 9.796 2.424 2.106 1.00 85.62 114 GLY A O 1
ATOM 875 N N . GLY A 1 115 ? 9.715 0.730 0.612 1.00 93.12 115 GLY A N 1
ATOM 876 C CA . GLY A 1 115 ? 9.550 -0.350 1.555 1.00 93.12 115 GLY A CA 1
ATOM 877 C C . GLY A 1 115 ? 8.139 -0.899 1.643 1.00 93.12 115 GLY A C 1
ATOM 878 O O . GLY A 1 115 ? 7.189 -0.277 1.172 1.00 93.12 115 GLY A O 1
ATOM 879 N N . GLY A 1 116 ? 8.048 -2.069 2.267 1.00 97.00 116 GLY A N 1
ATOM 880 C CA . GLY A 1 116 ? 6.806 -2.805 2.452 1.00 97.00 116 GLY A CA 1
ATOM 881 C C . GLY A 1 116 ? 6.734 -3.497 3.806 1.00 97.00 116 GLY A C 1
ATOM 882 O O . GLY A 1 116 ? 7.749 -3.661 4.497 1.00 97.00 116 GLY A O 1
ATOM 883 N N . LEU A 1 117 ? 5.514 -3.877 4.165 1.00 98.44 117 LEU A N 1
ATOM 884 C CA . LEU A 1 117 ? 5.160 -4.532 5.416 1.00 98.44 117 LEU A CA 1
ATOM 885 C C . LEU A 1 117 ? 4.655 -5.957 5.171 1.00 98.44 1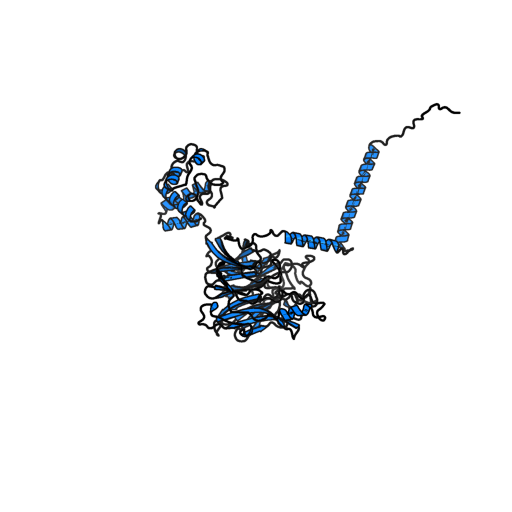17 LEU A C 1
ATOM 887 O O . LEU A 1 117 ? 3.893 -6.199 4.243 1.00 98.44 117 LEU A O 1
ATOM 891 N N . ALA A 1 118 ? 5.014 -6.887 6.055 1.00 98.25 118 ALA A N 1
ATOM 892 C CA . ALA A 1 118 ? 4.482 -8.250 6.038 1.00 98.25 118 ALA A CA 1
ATOM 893 C C . ALA A 1 118 ? 4.272 -8.793 7.452 1.00 98.25 118 ALA A C 1
ATOM 895 O O . ALA A 1 118 ? 4.934 -8.367 8.393 1.00 98.25 118 ALA A O 1
ATOM 896 N N . SER A 1 119 ? 3.383 -9.772 7.611 1.00 97.81 119 SER A N 1
ATOM 897 C CA . SER A 1 119 ? 3.217 -10.486 8.885 1.00 97.81 119 SER A CA 1
ATOM 898 C C . SER A 1 119 ? 4.146 -11.682 8.993 1.00 97.81 119 SER A C 1
ATOM 900 O O . SER A 1 119 ? 4.304 -12.437 8.035 1.00 97.81 119 SER A O 1
ATOM 902 N N . PHE A 1 120 ? 4.724 -11.880 10.176 1.00 97.12 120 PHE A N 1
ATOM 903 C CA . PHE A 1 120 ? 5.443 -13.098 10.516 1.00 97.12 120 PHE A CA 1
ATOM 904 C C . PHE A 1 120 ? 5.263 -13.439 11.999 1.00 97.12 120 PHE A C 1
ATOM 906 O O . PHE A 1 120 ? 5.869 -12.827 12.883 1.00 97.12 120 PHE A O 1
ATOM 913 N N . GLY A 1 121 ? 4.425 -14.437 12.286 1.00 94.19 121 GLY A N 1
ATOM 914 C CA . GLY A 1 121 ? 4.123 -14.831 13.659 1.00 94.19 121 GLY A CA 1
ATOM 915 C C . GLY A 1 121 ? 3.503 -13.670 14.441 1.00 94.19 121 GLY A C 1
ATOM 916 O O . GLY A 1 121 ? 2.427 -13.199 14.098 1.00 94.19 121 GLY A O 1
ATOM 917 N N . ARG A 1 122 ? 4.180 -13.212 15.501 1.00 94.19 122 ARG A N 1
ATOM 918 C CA . ARG A 1 122 ? 3.720 -12.096 16.358 1.00 94.19 122 ARG A CA 1
ATOM 919 C C . ARG A 1 122 ? 4.279 -10.730 15.952 1.00 94.19 122 ARG A C 1
ATOM 921 O O . ARG A 1 122 ? 3.972 -9.734 16.608 1.00 94.19 122 ARG A O 1
ATOM 928 N N . ASP A 1 123 ? 5.170 -10.704 14.966 1.00 97.88 123 ASP A N 1
ATOM 929 C CA . ASP A 1 123 ? 5.826 -9.493 14.501 1.00 97.88 123 ASP A CA 1
ATOM 930 C C . ASP A 1 123 ? 5.274 -9.077 13.135 1.00 97.88 123 ASP A C 1
ATOM 932 O O . ASP A 1 123 ? 4.932 -9.896 12.277 1.00 97.88 123 ASP A O 1
ATOM 936 N N . VAL A 1 124 ? 5.274 -7.770 12.912 1.00 98.38 124 VAL A N 1
ATOM 937 C CA . VAL A 1 124 ? 5.255 -7.175 11.584 1.00 98.38 124 VAL A CA 1
ATOM 938 C C . VAL A 1 124 ? 6.693 -6.949 11.146 1.00 98.38 124 VAL A C 1
ATOM 940 O O . VAL A 1 124 ? 7.506 -6.376 11.876 1.00 98.38 124 VAL A O 1
ATOM 943 N N . LEU A 1 125 ? 7.004 -7.412 9.944 1.00 98.69 125 LEU A N 1
ATOM 944 C CA . LEU A 1 125 ? 8.261 -7.167 9.267 1.00 98.69 125 LEU A CA 1
ATOM 945 C C . LEU A 1 125 ? 8.161 -5.883 8.449 1.00 98.69 125 LEU A C 1
ATOM 947 O O . LEU A 1 125 ? 7.157 -5.648 7.782 1.00 98.69 125 LEU A O 1
ATOM 951 N N . LEU A 1 126 ? 9.223 -5.088 8.466 1.00 98.56 126 LEU A N 1
ATOM 952 C CA . LEU A 1 126 ? 9.401 -3.903 7.637 1.00 98.56 126 LEU A CA 1
ATOM 953 C C . LEU A 1 126 ? 10.702 -4.045 6.850 1.00 98.56 126 LEU A C 1
ATOM 955 O O . LEU A 1 126 ? 11.764 -4.224 7.446 1.00 98.56 126 LEU A O 1
ATOM 959 N N . LEU A 1 127 ? 10.635 -3.888 5.531 1.00 97.81 127 LEU A N 1
ATOM 960 C CA . LEU A 1 127 ? 11.805 -3.701 4.672 1.00 97.81 127 LEU A CA 1
ATOM 961 C C . LEU A 1 127 ? 11.822 -2.249 4.182 1.00 97.81 127 LEU A C 1
ATOM 963 O O . LEU A 1 127 ? 11.068 -1.946 3.266 1.00 97.81 127 LEU A O 1
ATOM 967 N N . PRO A 1 128 ? 12.626 -1.339 4.755 1.00 94.06 128 PRO A N 1
ATOM 968 C CA . PRO A 1 128 ? 12.751 0.038 4.299 1.00 94.06 128 PRO A CA 1
ATOM 969 C C . PRO A 1 128 ? 13.871 0.178 3.247 1.00 94.06 128 PRO A C 1
ATOM 971 O O . PRO A 1 128 ? 14.423 -0.797 2.737 1.00 94.06 128 PRO A O 1
ATOM 974 N N . TYR A 1 129 ? 14.225 1.417 2.899 1.00 88.75 129 TYR A N 1
ATOM 975 C CA . TYR A 1 129 ? 15.166 1.741 1.817 1.00 88.75 129 TYR A CA 1
ATOM 976 C C . TYR A 1 129 ? 16.613 1.238 2.006 1.00 88.75 129 TYR A C 1
ATOM 978 O O . TYR A 1 129 ? 17.380 1.253 1.036 1.00 88.75 129 TYR A O 1
ATOM 986 N N . ASP A 1 130 ? 17.023 0.877 3.226 1.00 88.75 130 ASP A N 1
ATOM 987 C CA . ASP A 1 130 ? 18.402 0.499 3.566 1.00 88.75 130 ASP A CA 1
ATOM 988 C C . ASP A 1 130 ? 18.685 -1.005 3.398 1.00 88.75 130 ASP A C 1
ATOM 990 O O . ASP A 1 130 ? 19.827 -1.438 3.548 1.00 88.75 130 ASP A O 1
ATOM 994 N N . GLY A 1 131 ? 17.661 -1.793 3.052 1.00 92.44 131 GLY A N 1
ATOM 995 C CA . GLY A 1 131 ? 17.775 -3.226 2.782 1.00 92.44 131 GLY A CA 1
ATOM 996 C C . GLY A 1 131 ? 17.843 -4.112 4.022 1.00 92.44 131 GLY A C 1
ATOM 997 O O . GLY A 1 131 ? 17.943 -5.330 3.881 1.00 92.44 131 GLY A O 1
ATOM 998 N N . ARG A 1 132 ? 17.778 -3.548 5.232 1.00 94.38 132 ARG A N 1
ATOM 999 C CA . ARG A 1 132 ? 17.689 -4.333 6.469 1.00 94.38 132 ARG A CA 1
ATOM 1000 C C . ARG A 1 132 ? 16.232 -4.623 6.781 1.00 94.38 132 ARG A C 1
ATOM 1002 O O . ARG A 1 132 ? 15.409 -3.718 6.749 1.00 94.38 132 ARG A O 1
ATOM 1009 N N . ILE A 1 133 ? 15.907 -5.861 7.143 1.00 97.50 133 ILE A N 1
ATOM 1010 C CA . ILE A 1 133 ? 14.554 -6.170 7.611 1.00 97.50 133 ILE A CA 1
ATOM 1011 C C . ILE A 1 133 ? 14.470 -5.886 9.110 1.00 97.50 133 ILE A C 1
ATOM 1013 O O . ILE A 1 133 ? 15.303 -6.353 9.890 1.00 97.50 133 ILE A O 1
ATOM 1017 N N . TYR A 1 134 ? 13.455 -5.134 9.514 1.00 98.06 134 TYR A N 1
ATOM 1018 C CA . TYR A 1 134 ? 13.106 -4.862 10.903 1.00 98.06 134 TYR A CA 1
ATOM 1019 C C . TYR A 1 134 ? 11.896 -5.700 11.302 1.00 98.06 134 TYR A C 1
ATOM 1021 O O . TYR A 1 134 ? 11.026 -5.951 10.476 1.00 98.06 134 TYR A O 1
ATOM 1029 N N . ALA A 1 135 ? 11.832 -6.108 12.564 1.00 98.25 135 ALA A N 1
ATOM 1030 C CA . ALA A 1 135 ? 10.693 -6.800 13.151 1.00 98.25 135 ALA A CA 1
ATOM 1031 C C . ALA A 1 135 ? 10.124 -5.966 14.299 1.00 98.25 135 ALA A C 1
ATOM 1033 O O . ALA A 1 135 ? 10.880 -5.404 15.105 1.00 98.25 135 ALA A O 1
ATOM 1034 N N . ALA A 1 136 ? 8.799 -5.884 14.373 1.00 98.12 136 ALA A N 1
ATOM 1035 C CA . ALA A 1 136 ? 8.118 -5.123 15.401 1.00 98.12 136 ALA A CA 1
ATOM 1036 C C . ALA A 1 136 ? 6.795 -5.756 15.832 1.00 98.12 136 ALA A C 1
ATOM 1038 O O . ALA A 1 136 ? 5.934 -6.040 15.006 1.00 98.12 136 ALA A O 1
ATOM 1039 N N . SER A 1 137 ? 6.595 -5.889 17.141 1.00 96.38 137 SER A N 1
ATOM 1040 C CA . SER A 1 137 ? 5.318 -6.341 17.720 1.00 96.38 137 SER A CA 1
ATOM 1041 C C . SER A 1 137 ? 4.469 -5.185 18.259 1.00 96.38 137 SER A C 1
ATOM 1043 O O . SER A 1 137 ? 3.269 -5.351 18.483 1.00 96.38 137 SER A O 1
ATOM 1045 N N . SER A 1 138 ? 5.074 -4.011 18.462 1.00 96.44 138 SER A N 1
ATOM 1046 C CA . SER A 1 138 ? 4.446 -2.780 18.960 1.00 96.44 138 SER A CA 1
ATOM 1047 C C . SER A 1 138 ? 5.343 -1.577 18.649 1.00 96.44 138 SER A C 1
ATOM 1049 O O . SER A 1 138 ? 6.537 -1.757 18.397 1.00 96.44 138 SER A O 1
ATOM 1051 N N . GLY A 1 139 ? 4.846 -0.349 18.801 1.00 92.94 139 GLY A N 1
ATOM 1052 C CA . GLY A 1 139 ? 5.641 0.877 18.652 1.00 92.94 139 GLY A CA 1
ATOM 1053 C C . GLY A 1 139 ? 6.853 0.935 19.596 1.00 92.94 139 GLY A C 1
ATOM 1054 O O . GLY A 1 139 ? 7.914 1.453 19.254 1.00 92.94 139 GLY A O 1
ATOM 1055 N N . LYS A 1 140 ? 6.747 0.298 20.767 1.00 91.81 140 LYS A N 1
ATOM 1056 C CA . LYS A 1 140 ? 7.834 0.201 21.762 1.00 91.81 140 LYS A CA 1
ATOM 1057 C C . LYS A 1 140 ? 8.827 -0.944 21.532 1.00 91.81 140 LYS A C 1
ATOM 1059 O O . LYS A 1 140 ? 9.824 -1.022 22.244 1.00 91.81 140 LYS A O 1
ATOM 1064 N N . ASN A 1 141 ? 8.558 -1.845 20.589 1.00 95.25 141 ASN A N 1
ATOM 1065 C CA . ASN A 1 141 ? 9.377 -3.029 20.343 1.00 95.25 141 ASN A CA 1
ATOM 1066 C C . ASN A 1 141 ? 9.681 -3.127 18.852 1.00 95.25 141 ASN A C 1
ATOM 1068 O O . ASN A 1 141 ? 8.971 -3.809 18.120 1.00 95.25 141 ASN A O 1
ATOM 1072 N N . ILE A 1 142 ? 10.726 -2.415 18.431 1.00 97.12 142 ILE A N 1
ATOM 1073 C CA . ILE A 1 142 ? 11.239 -2.397 17.061 1.00 97.12 142 ILE A CA 1
ATOM 1074 C C . ILE A 1 142 ? 12.710 -2.797 17.110 1.00 97.12 142 ILE A C 1
ATOM 1076 O O . ILE A 1 142 ? 13.500 -2.195 17.840 1.00 97.12 142 ILE A O 1
ATOM 1080 N N . ARG A 1 143 ? 13.092 -3.795 16.311 1.00 96.25 143 ARG A N 1
ATOM 1081 C CA . ARG A 1 143 ? 14.468 -4.303 16.249 1.00 96.25 143 ARG A CA 1
ATOM 1082 C C . ARG A 1 143 ? 14.867 -4.656 14.822 1.00 96.25 143 ARG A C 1
ATOM 1084 O O . ARG A 1 143 ? 14.022 -5.026 14.014 1.00 96.25 143 ARG A O 1
ATOM 1091 N N . ALA A 1 144 ? 16.155 -4.551 14.516 1.00 96.38 144 ALA A N 1
ATOM 1092 C CA . ALA A 1 144 ? 16.695 -5.081 13.269 1.00 96.38 144 ALA A CA 1
ATOM 1093 C C . ALA A 1 144 ? 16.815 -6.610 13.365 1.00 96.38 144 ALA A C 1
ATOM 1095 O O . ALA A 1 144 ? 17.251 -7.131 14.392 1.00 96.38 144 ALA A O 1
ATOM 1096 N N . THR A 1 145 ? 16.445 -7.312 12.298 1.00 97.38 145 THR A N 1
ATOM 1097 C CA . THR A 1 145 ? 16.639 -8.762 12.164 1.00 97.38 145 THR A CA 1
ATOM 1098 C C . THR A 1 145 ? 18.047 -9.076 11.644 1.00 97.38 145 THR A C 1
ATOM 1100 O O . THR A 1 145 ? 18.829 -8.181 11.317 1.00 97.38 145 THR A O 1
ATOM 1103 N N . ASN A 1 146 ? 18.368 -10.366 11.520 1.00 97.31 146 ASN A N 1
ATOM 1104 C CA . ASN A 1 146 ? 19.603 -10.834 10.885 1.00 97.31 146 ASN A CA 1
ATOM 1105 C C . ASN A 1 146 ? 19.425 -11.122 9.384 1.00 97.31 146 ASN A C 1
ATOM 1107 O O . ASN A 1 146 ? 20.181 -11.916 8.819 1.00 97.31 146 ASN A O 1
ATOM 1111 N N . ILE A 1 147 ? 18.415 -10.511 8.756 1.00 98.19 147 ILE A N 1
ATOM 1112 C CA . ILE A 1 147 ? 18.105 -10.665 7.337 1.00 98.19 147 ILE A CA 1
ATOM 1113 C C . ILE A 1 147 ? 18.428 -9.363 6.605 1.00 98.19 147 ILE A C 1
ATOM 1115 O O . ILE A 1 147 ? 17.962 -8.283 6.980 1.00 98.19 147 ILE A O 1
ATOM 1119 N N . THR A 1 148 ? 19.216 -9.472 5.540 1.00 97.31 148 THR A N 1
ATOM 1120 C CA . THR A 1 148 ? 19.503 -8.369 4.613 1.00 97.31 148 THR A CA 1
ATOM 1121 C C . THR A 1 148 ? 19.019 -8.741 3.218 1.00 97.31 148 THR A C 1
ATOM 1123 O O . THR A 1 148 ? 19.264 -9.856 2.755 1.00 97.31 148 THR A O 1
ATOM 1126 N N . ALA A 1 149 ? 18.319 -7.819 2.564 1.00 97.62 149 ALA A N 1
ATOM 1127 C CA . ALA A 1 149 ? 17.807 -7.982 1.211 1.00 97.62 149 ALA A CA 1
ATOM 1128 C C . ALA A 1 149 ? 18.944 -7.998 0.155 1.00 97.62 149 ALA A C 1
ATOM 1130 O O . ALA A 1 149 ? 20.056 -7.544 0.443 1.00 97.62 149 ALA A O 1
ATOM 1131 N N . PRO A 1 150 ? 18.692 -8.514 -1.063 1.00 97.56 150 PRO A N 1
ATOM 1132 C CA . PRO A 1 150 ? 19.603 -8.445 -2.203 1.00 97.56 150 PRO A CA 1
ATOM 1133 C C . PRO A 1 150 ? 20.031 -7.016 -2.519 1.00 97.56 150 PRO A C 1
ATOM 1135 O O . PRO A 1 150 ? 19.240 -6.086 -2.387 1.00 97.56 150 PRO A O 1
ATOM 1138 N N . ASP A 1 151 ? 21.259 -6.848 -3.008 1.00 94.81 151 ASP A N 1
ATOM 1139 C CA . ASP A 1 151 ? 21.727 -5.537 -3.448 1.00 94.81 151 ASP A CA 1
ATOM 1140 C C . ASP A 1 151 ? 20.925 -5.058 -4.671 1.00 94.81 151 ASP A C 1
ATOM 1142 O O . ASP A 1 151 ? 20.690 -5.793 -5.630 1.00 94.81 151 ASP A O 1
ATOM 1146 N N . THR A 1 152 ? 20.531 -3.788 -4.641 1.00 94.44 152 THR A N 1
ATOM 1147 C CA . THR A 1 152 ? 19.887 -3.092 -5.767 1.00 94.44 152 THR A CA 1
ATOM 1148 C C . THR A 1 152 ? 20.910 -2.588 -6.794 1.00 94.44 152 THR A C 1
ATOM 1150 O O . THR A 1 152 ? 20.530 -1.999 -7.807 1.00 94.44 152 THR A O 1
ATOM 1153 N N . ASN A 1 153 ? 22.206 -2.791 -6.519 1.00 95.38 153 ASN A N 1
ATOM 1154 C CA . ASN A 1 153 ? 23.358 -2.186 -7.187 1.00 95.38 153 ASN A CA 1
ATOM 1155 C C . ASN A 1 153 ? 23.356 -0.654 -7.089 1.00 95.38 153 ASN A C 1
ATOM 1157 O O . ASN A 1 153 ? 23.838 0.046 -7.986 1.00 95.38 153 ASN A O 1
ATOM 1161 N N . ARG A 1 154 ? 22.842 -0.118 -5.970 1.00 91.00 154 ARG A N 1
ATOM 1162 C CA . ARG A 1 154 ? 22.725 1.331 -5.740 1.00 91.00 154 ARG A CA 1
ATOM 1163 C C . ARG A 1 154 ? 24.063 2.044 -5.867 1.00 91.00 154 ARG A C 1
ATOM 1165 O O . ARG A 1 154 ? 24.139 3.050 -6.560 1.00 91.00 154 ARG A O 1
ATOM 1172 N N . ALA A 1 155 ? 25.119 1.513 -5.253 1.00 91.50 155 ALA A N 1
ATOM 1173 C CA . ALA A 1 155 ? 26.442 2.135 -5.308 1.00 91.50 155 ALA A CA 1
ATOM 1174 C C . ALA A 1 155 ? 26.982 2.234 -6.747 1.00 91.50 155 ALA A C 1
ATOM 1176 O O . ALA A 1 155 ? 27.544 3.260 -7.120 1.00 91.50 155 ALA A O 1
ATOM 1177 N N . ALA A 1 156 ? 26.768 1.200 -7.568 1.00 94.94 156 ALA A N 1
ATOM 1178 C CA . ALA A 1 156 ? 27.184 1.199 -8.969 1.00 94.94 156 ALA A CA 1
ATOM 1179 C C . ALA A 1 156 ? 26.375 2.194 -9.816 1.00 94.94 156 ALA A C 1
ATOM 1181 O O . ALA A 1 156 ? 26.934 2.846 -10.691 1.00 94.94 156 ALA A O 1
ATOM 1182 N N . TYR A 1 157 ? 25.076 2.335 -9.545 1.00 94.19 157 TYR A N 1
ATOM 1183 C CA . TYR A 1 157 ? 24.236 3.336 -10.202 1.00 94.19 157 TYR A CA 1
ATOM 1184 C C . TYR A 1 157 ? 24.615 4.766 -9.796 1.00 94.19 157 TYR A C 1
ATOM 1186 O O . TYR A 1 157 ? 24.709 5.645 -10.646 1.00 94.19 157 TYR A O 1
ATOM 1194 N N . GLU A 1 158 ? 24.882 5.008 -8.509 1.00 91.50 158 GLU A N 1
ATOM 1195 C CA . GLU A 1 158 ? 25.311 6.324 -8.023 1.00 91.50 158 GLU A CA 1
ATOM 1196 C C . GLU A 1 158 ? 26.660 6.751 -8.610 1.00 91.50 158 GLU A C 1
ATOM 1198 O O . GLU A 1 158 ? 26.842 7.931 -8.902 1.00 91.50 158 GLU A O 1
ATOM 1203 N N . ALA A 1 159 ? 27.574 5.803 -8.835 1.00 94.00 159 ALA A N 1
ATOM 1204 C CA . ALA A 1 159 ? 28.872 6.068 -9.452 1.00 94.00 159 ALA A CA 1
ATOM 1205 C C . ALA A 1 159 ? 28.767 6.594 -10.897 1.00 94.00 159 ALA A C 1
ATOM 1207 O O . ALA A 1 159 ? 29.703 7.231 -11.372 1.00 94.00 159 ALA A O 1
ATOM 1208 N N . LEU A 1 160 ? 27.630 6.396 -11.581 1.00 94.44 160 LEU A N 1
ATOM 1209 C CA . LEU A 1 160 ? 27.394 6.983 -12.906 1.00 94.44 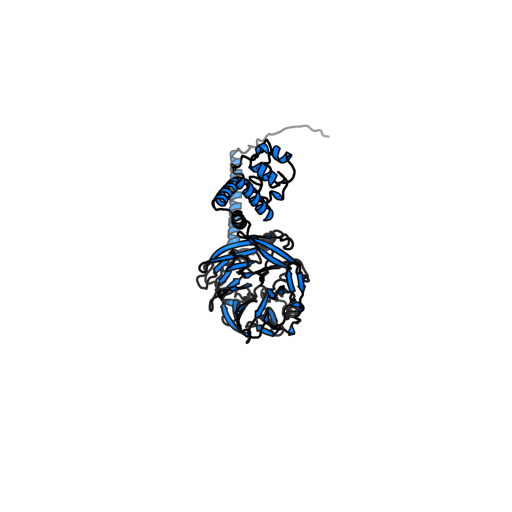160 LEU A CA 1
ATOM 1210 C C . LEU A 1 160 ? 27.392 8.514 -12.879 1.00 94.44 160 LEU A C 1
ATOM 1212 O O . LEU A 1 160 ? 27.662 9.132 -13.900 1.00 94.44 160 LEU A O 1
ATOM 1216 N N . ALA A 1 161 ? 27.104 9.136 -11.731 1.00 92.31 161 ALA A N 1
ATOM 1217 C CA . ALA A 1 161 ? 27.137 10.592 -11.604 1.00 92.31 161 ALA A CA 1
ATOM 1218 C C . ALA A 1 161 ? 28.549 11.174 -11.806 1.00 92.31 161 ALA A C 1
ATOM 1220 O O . ALA A 1 161 ? 28.679 12.335 -12.192 1.00 92.31 161 ALA A O 1
ATOM 1221 N N . ASP A 1 162 ? 29.586 10.368 -11.557 1.00 93.94 162 ASP A N 1
ATOM 1222 C CA . ASP A 1 162 ? 30.992 10.744 -11.721 1.00 93.94 162 ASP A CA 1
ATOM 1223 C C . ASP A 1 162 ? 31.577 10.266 -13.068 1.00 93.94 162 ASP A C 1
ATOM 1225 O O . ASP A 1 162 ? 32.728 10.576 -13.387 1.00 93.94 162 ASP A O 1
ATOM 1229 N N . ASP A 1 163 ? 30.808 9.516 -13.867 1.00 94.50 163 ASP A N 1
ATOM 1230 C CA . ASP A 1 163 ? 31.227 8.990 -15.167 1.00 94.50 163 ASP A CA 1
ATOM 1231 C C . ASP A 1 163 ? 30.969 10.028 -16.284 1.00 94.50 163 ASP A C 1
ATOM 1233 O O . ASP A 1 163 ? 29.815 10.408 -16.519 1.00 94.50 163 ASP A O 1
ATOM 1237 N N . PRO A 1 164 ? 32.008 10.490 -17.014 1.00 94.62 164 PRO A N 1
ATOM 1238 C CA . PRO A 1 164 ? 31.853 11.457 -18.101 1.00 94.62 164 PRO A CA 1
ATOM 1239 C C . PRO A 1 164 ? 30.885 11.023 -19.208 1.00 94.62 164 PRO A C 1
ATOM 1241 O O . PRO A 1 164 ? 30.250 11.887 -19.815 1.00 94.62 164 PRO A O 1
ATOM 1244 N N . ASP A 1 165 ? 30.737 9.716 -19.458 1.00 94.06 165 ASP A N 1
ATOM 1245 C CA . ASP A 1 165 ? 29.820 9.193 -20.481 1.00 94.06 165 ASP A CA 1
ATOM 1246 C C . ASP A 1 165 ? 28.342 9.409 -20.103 1.00 94.06 165 ASP A C 1
ATOM 1248 O O . ASP A 1 165 ? 27.458 9.347 -20.960 1.00 94.06 165 ASP A O 1
ATOM 1252 N N . PHE A 1 166 ? 28.067 9.690 -18.825 1.00 93.50 166 PHE A N 1
ATOM 1253 C CA . PHE A 1 166 ? 26.730 9.905 -18.276 1.00 93.50 166 PHE A CA 1
ATOM 1254 C C . PHE A 1 166 ? 26.496 11.341 -17.796 1.00 93.50 166 PHE A C 1
ATOM 1256 O O . PHE A 1 166 ? 25.517 11.602 -17.099 1.00 93.50 166 PHE A O 1
ATOM 1263 N N . ALA A 1 167 ? 27.330 12.297 -18.216 1.00 91.38 167 ALA A N 1
ATOM 1264 C CA . ALA A 1 167 ? 27.229 13.695 -17.790 1.00 91.38 167 ALA A CA 1
ATOM 1265 C C . ALA A 1 167 ? 25.856 14.350 -18.072 1.00 91.38 167 ALA A C 1
ATOM 1267 O O . ALA A 1 167 ? 25.452 15.265 -17.356 1.00 91.38 167 ALA A O 1
ATOM 1268 N N . ASP A 1 168 ? 25.125 13.870 -19.085 1.00 90.94 168 ASP A N 1
ATOM 1269 C CA . ASP A 1 168 ? 23.789 14.365 -19.450 1.00 90.94 168 ASP A CA 1
ATOM 1270 C C . ASP A 1 168 ? 22.635 13.652 -18.710 1.00 90.94 168 ASP A C 1
ATOM 1272 O O . ASP A 1 168 ? 21.466 13.985 -18.908 1.00 90.94 168 ASP A O 1
ATOM 1276 N N . PHE A 1 169 ? 22.925 12.664 -17.860 1.00 92.25 169 PHE A N 1
ATOM 1277 C CA . PHE A 1 169 ? 21.919 11.853 -17.177 1.00 92.25 169 PHE A CA 1
ATOM 1278 C C . PHE A 1 169 ? 21.632 12.386 -15.768 1.00 92.25 169 PHE A C 1
ATOM 1280 O O . PHE A 1 169 ? 22.529 12.563 -14.946 1.00 92.25 169 PHE A O 1
ATOM 1287 N N . GLY A 1 170 ? 20.352 12.586 -15.440 1.00 90.69 170 GLY A N 1
ATOM 1288 C CA . GLY A 1 170 ? 19.933 12.929 -14.078 1.00 90.69 170 GLY A CA 1
ATOM 1289 C C . GLY A 1 170 ? 19.999 11.717 -13.143 1.00 90.69 170 GLY A C 1
ATOM 1290 O O . GLY A 1 170 ? 19.016 10.979 -13.037 1.00 90.69 170 GLY A O 1
ATOM 1291 N N . ILE A 1 171 ? 21.141 11.502 -12.483 1.00 91.31 171 ILE A N 1
ATOM 1292 C CA . ILE A 1 171 ? 21.359 10.388 -11.545 1.00 91.31 171 ILE A CA 1
ATOM 1293 C C . ILE A 1 171 ? 20.819 10.737 -10.150 1.00 91.31 171 ILE A C 1
ATOM 1295 O O . ILE A 1 171 ? 21.436 11.475 -9.385 1.00 91.31 171 ILE A O 1
ATOM 1299 N N . GLU A 1 172 ? 19.661 10.173 -9.804 1.00 86.44 172 GLU A N 1
ATOM 1300 C CA . GLU A 1 172 ? 19.004 10.364 -8.504 1.00 86.44 172 GLU A CA 1
ATOM 1301 C C . GLU A 1 172 ? 19.156 9.151 -7.580 1.00 86.44 172 GLU A C 1
ATOM 1303 O O . GLU A 1 172 ? 18.638 8.065 -7.853 1.00 86.44 172 GLU A O 1
ATOM 1308 N N . LYS A 1 173 ? 19.815 9.356 -6.436 1.00 77.00 173 LYS A N 1
ATOM 1309 C CA . LYS A 1 173 ? 20.219 8.294 -5.494 1.00 77.00 173 LYS A CA 1
ATOM 1310 C C . LYS A 1 173 ? 19.054 7.462 -4.947 1.00 77.00 173 LYS A C 1
ATOM 1312 O O . LYS A 1 173 ? 19.177 6.261 -4.729 1.00 77.00 173 LYS A O 1
ATOM 1317 N N . GLY A 1 174 ? 17.906 8.103 -4.728 1.00 75.38 174 GLY A N 1
ATOM 1318 C CA . GLY A 1 174 ? 16.742 7.497 -4.072 1.00 75.38 174 GLY A CA 1
ATOM 1319 C C . GLY A 1 174 ? 15.836 6.655 -4.962 1.00 75.38 174 GLY A C 1
ATOM 1320 O O . GLY A 1 174 ? 14.814 6.161 -4.492 1.00 75.38 174 GLY A O 1
ATOM 1321 N N . TYR A 1 175 ? 16.141 6.526 -6.253 1.00 87.06 175 TYR A N 1
ATOM 1322 C CA . TYR A 1 175 ? 15.247 5.828 -7.172 1.00 87.06 175 TYR A CA 1
ATOM 1323 C C . TYR A 1 175 ? 15.492 4.324 -7.274 1.00 87.06 175 TYR A C 1
ATOM 1325 O O . TYR A 1 175 ? 14.613 3.615 -7.750 1.00 87.06 175 TYR A O 1
ATOM 1333 N N . LEU A 1 176 ? 16.608 3.802 -6.771 1.00 90.38 176 LEU A N 1
ATOM 1334 C CA . LEU A 1 176 ? 16.735 2.363 -6.544 1.00 90.38 176 LEU A CA 1
ATOM 1335 C C . LEU A 1 176 ? 16.237 2.050 -5.141 1.00 90.38 176 LEU A C 1
ATOM 1337 O O . LEU A 1 176 ? 16.894 2.386 -4.154 1.00 90.38 176 LEU A O 1
ATOM 1341 N N . ARG A 1 177 ? 15.051 1.449 -5.052 1.00 88.69 177 ARG A N 1
ATOM 1342 C CA . ARG A 1 177 ? 14.345 1.211 -3.791 1.00 88.69 177 ARG A CA 1
ATOM 1343 C C . ARG A 1 177 ? 13.780 -0.202 -3.725 1.00 88.69 177 ARG A C 1
ATOM 1345 O O . ARG A 1 177 ? 13.441 -0.794 -4.752 1.00 88.69 177 ARG A O 1
ATOM 1352 N N . TYR A 1 178 ? 13.626 -0.685 -2.500 1.00 95.75 178 TYR A N 1
ATOM 1353 C CA . TYR A 1 178 ? 12.737 -1.798 -2.199 1.00 95.75 178 TYR A CA 1
ATOM 1354 C C . TYR A 1 178 ? 11.301 -1.278 -2.268 1.00 95.75 178 TYR A C 1
ATOM 1356 O O . TYR A 1 178 ? 10.986 -0.227 -1.705 1.00 95.75 178 TYR A O 1
ATOM 1364 N N . ASN A 1 179 ? 10.466 -1.962 -3.037 1.00 95.88 179 ASN A N 1
ATOM 1365 C CA . ASN A 1 179 ? 9.101 -1.552 -3.336 1.00 95.88 179 ASN A CA 1
ATOM 1366 C C . ASN A 1 179 ? 8.092 -2.248 -2.417 1.00 95.88 179 ASN A C 1
ATOM 1368 O O . ASN A 1 179 ? 7.128 -1.603 -2.021 1.00 95.88 179 ASN A O 1
ATOM 1372 N N . ASP A 1 180 ? 8.318 -3.522 -2.075 1.00 98.12 180 ASP A N 1
ATOM 1373 C CA . ASP A 1 180 ? 7.407 -4.282 -1.215 1.00 98.12 180 ASP A CA 1
ATOM 1374 C C . ASP A 1 180 ? 8.075 -5.494 -0.545 1.00 98.12 180 ASP A C 1
ATOM 1376 O O . ASP A 1 180 ? 9.133 -5.960 -0.986 1.00 98.12 180 ASP A O 1
ATOM 1380 N N . LEU A 1 181 ? 7.423 -6.012 0.498 1.00 98.50 181 LEU A N 1
ATOM 1381 C CA . LEU A 1 181 ? 7.764 -7.236 1.224 1.00 98.50 181 LEU A CA 1
ATOM 1382 C C . LEU A 1 181 ? 6.474 -8.020 1.480 1.00 98.50 181 LEU A C 1
ATOM 1384 O O . LEU A 1 181 ? 5.487 -7.449 1.923 1.00 98.50 181 LEU A O 1
ATOM 1388 N N . LEU A 1 182 ? 6.495 -9.331 1.260 1.00 97.88 182 LEU A N 1
ATOM 1389 C CA . LEU A 1 182 ? 5.362 -10.214 1.501 1.00 97.88 182 LEU A CA 1
ATOM 1390 C C . LEU A 1 182 ? 5.838 -11.532 2.118 1.00 97.88 182 LEU A C 1
ATOM 1392 O O . LEU A 1 182 ? 6.851 -12.087 1.703 1.00 97.88 182 LEU A O 1
ATOM 1396 N N . HIS A 1 183 ? 5.095 -12.059 3.087 1.00 97.88 183 HIS A N 1
ATOM 1397 C CA . HIS A 1 183 ? 5.274 -13.425 3.573 1.00 97.88 183 HIS A CA 1
ATOM 1398 C C . HIS A 1 183 ? 4.260 -14.324 2.864 1.00 97.88 183 HIS A C 1
ATOM 1400 O O . HIS A 1 183 ? 3.061 -14.052 2.886 1.00 97.88 183 HIS A O 1
ATOM 1406 N N . ILE A 1 184 ? 4.749 -15.364 2.194 1.00 97.44 184 ILE A N 1
ATOM 1407 C CA . ILE A 1 184 ? 3.934 -16.288 1.404 1.00 97.44 184 ILE A CA 1
ATOM 1408 C C . ILE A 1 184 ? 4.153 -17.722 1.867 1.00 97.44 184 ILE A C 1
ATOM 1410 O O . ILE A 1 184 ? 5.165 -18.053 2.481 1.00 97.44 184 ILE A O 1
ATOM 1414 N N . SER A 1 185 ? 3.211 -18.592 1.528 1.00 96.81 185 SER A N 1
ATOM 1415 C CA . SER A 1 185 ? 3.360 -20.040 1.652 1.00 96.81 185 SER A CA 1
ATOM 1416 C C . SER A 1 185 ? 2.920 -20.671 0.342 1.00 96.81 185 SER A C 1
ATOM 1418 O O . SER A 1 185 ? 1.733 -20.665 0.015 1.00 96.81 185 SER A O 1
ATOM 1420 N N . ASP A 1 186 ? 3.889 -21.164 -0.422 1.00 96.19 186 ASP A N 1
ATOM 1421 C CA . ASP A 1 186 ? 3.663 -21.858 -1.690 1.00 96.19 186 ASP A CA 1
ATOM 1422 C C . ASP A 1 186 ? 3.940 -23.373 -1.519 1.00 96.19 186 ASP A C 1
ATOM 1424 O O . ASP A 1 186 ? 4.178 -23.819 -0.391 1.00 96.19 186 ASP A O 1
ATOM 1428 N N . PRO A 1 187 ? 3.884 -24.209 -2.577 1.00 96.31 187 PRO A N 1
ATOM 1429 C CA . PRO A 1 187 ? 4.080 -25.652 -2.439 1.00 96.31 187 PRO A CA 1
ATOM 1430 C C . PRO A 1 187 ? 5.451 -26.069 -1.892 1.00 96.31 187 PRO A C 1
ATOM 1432 O O . PRO A 1 187 ? 5.558 -27.168 -1.350 1.00 96.31 187 PRO A O 1
ATOM 1435 N N . ASP A 1 188 ? 6.478 -25.221 -2.010 1.00 94.69 188 ASP A N 1
ATOM 1436 C CA . ASP A 1 188 ? 7.818 -25.500 -1.480 1.00 94.69 188 ASP A CA 1
ATOM 1437 C C . ASP A 1 188 ? 7.964 -25.072 -0.007 1.00 94.69 188 ASP A C 1
ATOM 1439 O O . ASP A 1 188 ? 9.001 -25.325 0.608 1.00 94.69 188 ASP A O 1
ATOM 1443 N N . GLY A 1 189 ? 6.948 -24.415 0.563 1.00 95.81 189 GLY A N 1
ATOM 1444 C CA . GLY A 1 189 ? 6.912 -23.974 1.955 1.00 95.81 189 GLY A CA 1
ATOM 1445 C C . GLY A 1 189 ? 6.902 -22.450 2.132 1.00 95.81 189 GLY A C 1
ATOM 1446 O O . GLY A 1 189 ? 6.708 -21.694 1.172 1.00 95.81 189 GLY A O 1
ATOM 1447 N N . PRO A 1 190 ? 7.077 -21.973 3.379 1.00 97.38 190 PRO A N 1
ATOM 1448 C CA . PRO A 1 190 ? 7.046 -20.551 3.681 1.00 97.38 190 PRO A CA 1
ATOM 1449 C C . PRO A 1 190 ? 8.244 -19.816 3.070 1.00 97.38 190 PRO A C 1
ATOM 1451 O O . PRO A 1 190 ? 9.365 -20.331 3.005 1.00 97.38 190 PRO A O 1
ATOM 1454 N N . ALA A 1 191 ? 8.014 -18.590 2.612 1.00 98.12 191 ALA A N 1
ATOM 1455 C CA . ALA A 1 191 ? 9.052 -17.739 2.047 1.00 98.12 191 ALA A CA 1
ATOM 1456 C C . ALA A 1 191 ? 8.757 -16.256 2.272 1.00 98.12 191 ALA A C 1
ATOM 1458 O O . ALA A 1 191 ? 7.599 -15.837 2.304 1.00 98.12 191 ALA A O 1
ATOM 1459 N N . LEU A 1 192 ? 9.813 -15.447 2.349 1.00 98.62 192 LEU A N 1
ATOM 1460 C CA . LEU A 1 192 ? 9.701 -14.005 2.150 1.00 98.62 192 LEU A CA 1
ATOM 1461 C C . LEU A 1 192 ? 9.886 -13.695 0.667 1.00 98.62 192 LEU A C 1
ATOM 1463 O O . LEU A 1 192 ? 10.868 -14.121 0.061 1.00 98.62 192 LEU A O 1
ATOM 1467 N N . ALA A 1 193 ? 8.959 -12.935 0.099 1.00 98.69 193 ALA A N 1
ATOM 1468 C CA . ALA A 1 193 ? 9.044 -12.369 -1.235 1.00 98.69 193 ALA A CA 1
ATOM 1469 C C . ALA A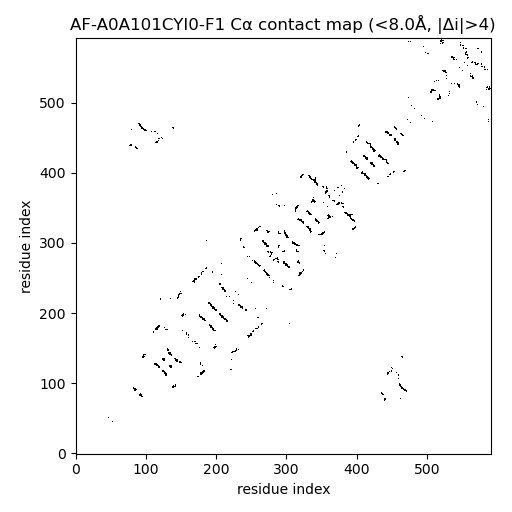 1 193 ? 9.275 -10.865 -1.136 1.00 98.69 193 ALA A C 1
ATOM 1471 O O . ALA A 1 193 ? 8.618 -10.181 -0.356 1.00 98.69 193 ALA A O 1
ATOM 1472 N N . ILE A 1 194 ? 10.193 -10.344 -1.939 1.00 98.69 194 ILE A N 1
ATOM 1473 C CA . ILE A 1 194 ? 10.448 -8.905 -2.027 1.00 98.69 194 ILE A CA 1
ATOM 1474 C C . ILE A 1 194 ? 10.405 -8.463 -3.478 1.00 98.69 194 ILE A C 1
ATOM 1476 O O . ILE A 1 194 ? 10.792 -9.220 -4.370 1.00 98.69 194 ILE A O 1
ATOM 1480 N N . ALA A 1 195 ? 9.990 -7.223 -3.696 1.00 98.44 195 ALA A N 1
ATOM 1481 C CA . ALA A 1 195 ? 10.069 -6.561 -4.989 1.00 98.44 195 ALA A CA 1
ATOM 1482 C C . ALA A 1 195 ? 10.939 -5.310 -4.874 1.00 98.44 195 ALA A C 1
ATOM 1484 O O . ALA A 1 195 ? 10.822 -4.557 -3.906 1.00 98.44 195 ALA A O 1
ATOM 1485 N N . TYR A 1 196 ? 11.814 -5.069 -5.846 1.00 97.88 196 TYR A N 1
ATOM 1486 C CA . TYR A 1 196 ? 12.728 -3.928 -5.825 1.00 97.88 196 TYR A CA 1
ATOM 1487 C C . TYR A 1 196 ? 13.184 -3.520 -7.224 1.00 97.88 196 TYR A C 1
ATOM 1489 O O . TYR A 1 196 ? 13.173 -4.314 -8.160 1.00 97.88 196 TYR A O 1
ATOM 1497 N N . SER A 1 197 ? 13.605 -2.263 -7.359 1.00 96.31 197 SER A N 1
ATOM 1498 C CA . SER A 1 197 ? 14.257 -1.789 -8.585 1.00 96.31 197 SER A CA 1
ATOM 1499 C C . SER A 1 197 ? 15.732 -2.186 -8.564 1.00 96.31 197 SER A C 1
ATOM 1501 O O . SER A 1 197 ? 16.453 -1.806 -7.642 1.00 96.31 197 SER A O 1
ATOM 1503 N N . GLU A 1 198 ? 16.176 -2.936 -9.568 1.00 97.12 198 GLU A N 1
ATOM 1504 C CA . GLU A 1 198 ? 17.543 -3.451 -9.687 1.00 97.12 198 GLU A CA 1
ATOM 1505 C C . GLU A 1 198 ? 18.245 -2.793 -10.873 1.00 97.12 198 GLU A C 1
ATOM 1507 O O . GLU A 1 198 ? 17.739 -2.828 -11.995 1.00 97.12 198 GLU A O 1
ATOM 1512 N N . TYR A 1 199 ? 19.416 -2.208 -10.631 1.00 97.94 199 TYR A N 1
ATOM 1513 C CA . TYR A 1 199 ? 20.293 -1.729 -11.695 1.00 97.94 199 TYR A CA 1
ATOM 1514 C C . TYR A 1 199 ? 21.245 -2.834 -12.156 1.00 97.94 199 TYR A C 1
ATOM 1516 O O . TYR A 1 199 ? 21.804 -3.552 -11.333 1.00 97.94 199 TYR A O 1
ATOM 1524 N N . HIS A 1 200 ? 21.460 -2.940 -13.466 1.00 98.06 200 HIS A N 1
ATOM 1525 C CA . HIS A 1 200 ? 22.358 -3.907 -14.099 1.00 98.06 200 HIS A CA 1
ATOM 1526 C C . HIS A 1 200 ? 23.568 -3.168 -14.683 1.00 98.06 200 HIS A C 1
ATOM 1528 O O . HIS A 1 200 ? 23.444 -2.550 -15.744 1.00 98.06 200 HIS A O 1
ATOM 1534 N N . PRO A 1 201 ? 24.738 -3.172 -14.010 1.00 97.12 201 PRO A N 1
ATOM 1535 C CA . PRO A 1 201 ? 25.877 -2.348 -14.418 1.00 97.12 201 PRO A CA 1
ATOM 1536 C C . PRO A 1 201 ? 26.472 -2.701 -15.783 1.00 97.12 201 PRO A C 1
ATOM 1538 O O . PRO A 1 201 ? 26.982 -1.814 -16.465 1.00 97.12 201 PRO A O 1
ATOM 1541 N N . ALA A 1 202 ? 26.426 -3.976 -16.184 1.00 96.62 202 ALA A N 1
ATOM 1542 C CA . ALA A 1 202 ? 27.000 -4.419 -17.453 1.00 96.62 202 ALA A CA 1
ATOM 1543 C C . ALA A 1 202 ? 26.148 -3.961 -18.648 1.00 96.62 202 ALA A C 1
ATOM 1545 O O . ALA A 1 202 ? 26.679 -3.488 -19.651 1.00 96.62 202 ALA A O 1
ATOM 1546 N N . GLU A 1 203 ? 24.828 -4.051 -18.515 1.00 97.00 203 GLU A N 1
ATOM 1547 C CA . GLU A 1 203 ? 23.850 -3.690 -19.537 1.00 97.00 203 GLU A CA 1
ATOM 1548 C C . GLU A 1 203 ? 23.411 -2.222 -19.457 1.00 97.00 203 GLU A C 1
ATOM 1550 O O . GLU A 1 203 ? 22.795 -1.719 -20.396 1.00 97.00 203 GLU A O 1
ATOM 1555 N N . LYS A 1 204 ? 23.737 -1.526 -18.358 1.00 96.19 204 LYS A N 1
ATOM 1556 C CA . LYS A 1 204 ? 23.354 -0.131 -18.085 1.00 96.19 204 LYS A CA 1
ATOM 1557 C C . LYS A 1 204 ? 21.836 0.054 -18.192 1.00 96.19 204 LYS A C 1
ATOM 1559 O O . LYS A 1 204 ? 21.340 0.915 -18.919 1.00 96.19 204 LYS A O 1
ATOM 1564 N N . CYS A 1 205 ? 21.095 -0.791 -17.480 1.00 97.25 205 CYS A N 1
ATOM 1565 C CA . CYS A 1 205 ? 19.637 -0.839 -17.542 1.00 97.25 205 CYS A CA 1
ATOM 1566 C C . CYS A 1 205 ? 19.015 -1.201 -16.183 1.00 97.25 205 CYS A C 1
ATOM 1568 O O . CYS A 1 205 ? 19.726 -1.576 -15.250 1.00 97.25 205 CYS A O 1
ATOM 1570 N N . VAL A 1 206 ? 17.693 -1.058 -16.048 1.00 97.62 206 VAL A N 1
ATOM 1571 C CA . VAL A 1 206 ? 16.953 -1.333 -14.805 1.00 97.62 206 VAL A CA 1
ATOM 1572 C C . VAL A 1 206 ? 15.801 -2.307 -15.025 1.00 97.62 206 VAL A C 1
ATOM 1574 O O . VAL A 1 206 ? 15.054 -2.207 -16.001 1.00 97.62 206 VAL A O 1
ATOM 1577 N N . THR A 1 207 ? 15.609 -3.212 -14.067 1.00 98.31 207 THR A N 1
ATOM 1578 C CA . THR A 1 207 ? 14.431 -4.085 -13.974 1.00 98.31 207 THR A CA 1
ATOM 1579 C C . THR A 1 207 ? 13.659 -3.840 -12.683 1.00 98.31 207 THR A C 1
ATOM 1581 O O . THR A 1 207 ? 14.221 -3.387 -11.686 1.00 98.31 207 THR A O 1
ATOM 1584 N N . ASN A 1 208 ? 12.365 -4.166 -12.691 1.00 97.62 208 ASN A N 1
ATOM 1585 C CA . ASN A 1 208 ? 11.653 -4.472 -11.457 1.00 97.62 208 ASN A CA 1
ATOM 1586 C C . ASN A 1 208 ? 11.855 -5.970 -11.190 1.00 97.62 208 ASN A C 1
ATOM 1588 O O . ASN A 1 208 ? 11.575 -6.806 -12.056 1.00 97.62 208 ASN A O 1
ATOM 1592 N N . THR A 1 209 ? 12.412 -6.297 -10.032 1.00 98.69 209 THR A N 1
ATOM 1593 C CA . THR A 1 209 ? 12.922 -7.630 -9.707 1.00 98.69 209 THR A CA 1
ATOM 1594 C C . THR A 1 209 ? 12.185 -8.191 -8.504 1.00 98.69 209 THR A C 1
ATOM 1596 O O . THR A 1 209 ? 11.953 -7.475 -7.531 1.00 98.69 209 THR A O 1
ATOM 1599 N N . VAL A 1 210 ? 11.858 -9.483 -8.562 1.00 98.81 210 VAL A N 1
ATOM 1600 C CA . VAL A 1 210 ? 11.316 -10.246 -7.435 1.00 98.81 210 VAL A CA 1
ATOM 1601 C C . VAL A 1 210 ? 12.332 -11.280 -6.980 1.00 98.81 210 VAL A C 1
ATOM 1603 O O . VAL A 1 210 ? 12.851 -12.052 -7.793 1.00 98.81 210 VAL A O 1
ATOM 1606 N N . ALA A 1 211 ? 12.575 -11.336 -5.674 1.00 98.75 211 ALA A N 1
ATOM 1607 C CA . ALA A 1 211 ? 13.416 -12.351 -5.053 1.00 98.75 211 ALA A CA 1
ATOM 1608 C C . ALA A 1 211 ? 12.679 -13.065 -3.915 1.00 98.75 211 ALA A C 1
ATOM 1610 O O . ALA A 1 211 ? 11.825 -12.475 -3.252 1.00 98.75 211 ALA A O 1
ATOM 1611 N N . LEU A 1 212 ? 13.028 -14.333 -3.700 1.00 98.56 212 LEU A N 1
ATOM 1612 C CA . LEU A 1 212 ? 12.480 -15.189 -2.653 1.00 98.56 212 LEU A CA 1
ATOM 1613 C C . LEU A 1 212 ? 13.576 -15.651 -1.692 1.00 98.56 212 LEU A C 1
ATOM 1615 O O . LEU A 1 212 ? 14.620 -16.142 -2.124 1.00 98.56 212 LEU A O 1
ATOM 1619 N N . LEU A 1 213 ? 13.290 -15.578 -0.396 1.00 98.56 213 LEU A N 1
ATOM 1620 C CA . LEU A 1 213 ? 14.053 -16.229 0.665 1.00 98.56 213 LEU A CA 1
ATOM 1621 C C . LEU A 1 213 ? 13.200 -17.355 1.251 1.00 98.56 213 LEU A C 1
ATOM 1623 O O . LEU A 1 213 ? 12.171 -17.089 1.872 1.00 98.56 213 LEU A O 1
ATOM 1627 N N . ARG A 1 214 ? 13.614 -18.610 1.046 1.00 97.69 214 ARG A N 1
ATOM 1628 C CA . ARG A 1 214 ? 12.932 -19.777 1.626 1.00 97.69 214 ARG A CA 1
ATOM 1629 C C . ARG A 1 214 ? 13.173 -19.828 3.131 1.00 97.69 214 ARG A C 1
ATOM 1631 O O . ARG A 1 214 ? 14.299 -19.632 3.583 1.00 97.69 214 ARG A O 1
ATOM 1638 N N . LEU A 1 215 ? 12.115 -20.107 3.883 1.00 97.19 215 LEU A N 1
ATOM 1639 C CA . LEU A 1 215 ? 12.157 -20.259 5.330 1.00 97.19 215 LEU A CA 1
ATOM 1640 C C . LEU A 1 215 ? 11.945 -21.730 5.690 1.00 97.19 215 LEU A C 1
ATOM 1642 O O . LEU A 1 215 ? 11.159 -22.432 5.055 1.00 97.19 215 LEU A O 1
ATOM 1646 N N . ASP A 1 216 ? 12.642 -22.200 6.720 1.00 94.75 216 ASP A N 1
ATOM 1647 C CA . ASP A 1 216 ? 12.361 -23.513 7.294 1.00 94.75 216 ASP A CA 1
ATOM 1648 C C . ASP A 1 216 ? 10.981 -23.474 7.973 1.00 94.75 216 ASP A C 1
ATOM 1650 O O . ASP A 1 216 ? 10.698 -22.584 8.775 1.00 94.75 216 ASP A O 1
ATOM 1654 N N . ALA A 1 217 ? 10.114 -24.438 7.650 1.00 92.50 217 ALA A N 1
ATOM 1655 C CA . ALA A 1 217 ? 8.745 -24.508 8.164 1.00 92.50 217 ALA A CA 1
ATOM 1656 C C . ALA A 1 217 ? 8.658 -24.670 9.694 1.00 92.50 217 ALA A C 1
ATOM 1658 O O . ALA A 1 217 ? 7.591 -24.480 10.275 1.00 92.50 217 ALA A O 1
ATOM 1659 N N . THR A 1 218 ? 9.759 -25.037 10.352 1.00 93.94 218 THR A N 1
ATOM 1660 C CA . THR A 1 218 ? 9.834 -25.146 11.812 1.00 93.94 218 THR A CA 1
ATOM 1661 C C . THR A 1 218 ? 10.057 -23.804 12.509 1.00 93.94 218 THR A C 1
ATOM 1663 O O . THR A 1 218 ? 9.743 -23.697 13.696 1.00 93.94 218 THR A O 1
ATOM 1666 N N . VAL A 1 219 ? 10.530 -22.777 11.792 1.00 94.12 219 VAL A N 1
ATOM 1667 C CA . VAL A 1 219 ? 10.816 -21.446 12.346 1.00 94.12 219 VAL A CA 1
ATOM 1668 C C . VAL A 1 219 ? 9.535 -20.801 12.868 1.00 94.12 219 VAL A C 1
ATOM 1670 O O . VAL A 1 219 ? 8.574 -20.605 12.127 1.00 94.12 219 VAL A O 1
ATOM 1673 N N . GLN A 1 220 ? 9.541 -20.432 14.150 1.00 90.69 220 GLN A N 1
ATOM 1674 C CA . GLN A 1 220 ? 8.419 -19.747 14.806 1.00 90.69 220 GLN A CA 1
ATOM 1675 C C . GLN A 1 220 ? 8.682 -18.250 15.015 1.00 90.69 220 GLN A C 1
ATOM 1677 O O . GLN A 1 220 ? 7.740 -17.471 15.165 1.00 90.69 220 GLN A O 1
ATOM 1682 N N . SER A 1 221 ? 9.954 -17.839 15.035 1.00 94.81 221 SER A N 1
ATOM 1683 C CA . SER A 1 221 ? 10.373 -16.448 15.207 1.00 94.81 221 SER A CA 1
ATOM 1684 C C . SER A 1 221 ? 11.338 -16.019 14.112 1.00 94.81 221 SER A C 1
ATOM 1686 O O . SER A 1 221 ? 12.299 -16.720 13.799 1.00 94.81 221 SER A O 1
ATOM 1688 N N . ILE A 1 222 ? 11.136 -14.812 13.580 1.00 96.38 222 ILE A N 1
ATOM 1689 C CA . ILE A 1 222 ? 12.017 -14.251 12.551 1.00 96.38 222 ILE A CA 1
ATOM 1690 C C . ILE A 1 222 ? 13.454 -14.037 13.057 1.00 96.38 222 ILE A C 1
ATOM 1692 O O . ILE A 1 222 ? 14.393 -14.018 12.266 1.00 96.38 222 ILE A O 1
ATOM 1696 N N . ASP A 1 223 ? 13.650 -13.927 14.375 1.00 95.56 223 ASP A N 1
ATOM 1697 C CA . ASP A 1 223 ? 14.977 -13.748 14.979 1.00 95.56 223 ASP A CA 1
ATOM 1698 C C . ASP A 1 223 ? 15.884 -14.982 14.826 1.00 95.56 223 ASP A C 1
ATOM 1700 O O . ASP A 1 223 ? 17.110 -14.865 14.931 1.00 95.56 223 ASP A O 1
ATOM 1704 N N . GLU A 1 224 ? 15.297 -16.157 14.577 1.00 95.94 224 GLU A N 1
ATOM 1705 C CA . GLU A 1 224 ? 16.016 -17.413 14.334 1.00 95.94 224 GLU A CA 1
ATOM 1706 C C . GLU A 1 224 ? 16.631 -17.457 12.927 1.00 95.94 224 GLU A C 1
ATOM 1708 O O . GLU A 1 224 ? 17.607 -18.173 12.690 1.00 95.94 224 GLU A O 1
ATOM 1713 N N . VAL A 1 225 ? 16.097 -16.660 11.999 1.00 97.56 225 VAL A N 1
ATOM 1714 C CA . VAL A 1 225 ? 16.515 -16.641 10.598 1.00 97.56 225 VAL A CA 1
ATOM 1715 C C . VAL A 1 225 ? 17.749 -15.760 10.430 1.00 97.56 225 VAL A C 1
ATOM 1717 O O . VAL A 1 225 ? 17.812 -14.623 10.905 1.00 97.56 225 VAL A O 1
ATOM 1720 N N . ARG A 1 226 ? 18.745 -16.277 9.708 1.00 97.69 226 ARG A N 1
ATOM 1721 C CA . ARG A 1 226 ? 19.928 -15.526 9.273 1.00 97.69 226 ARG A CA 1
ATOM 1722 C C . ARG A 1 226 ? 20.063 -15.669 7.770 1.00 97.69 226 ARG A C 1
ATOM 1724 O O . ARG A 1 226 ? 20.170 -16.791 7.288 1.00 97.69 226 ARG A O 1
ATOM 1731 N N . ALA A 1 227 ? 20.058 -14.546 7.062 1.00 98.06 227 ALA A N 1
ATOM 1732 C CA . ALA A 1 227 ? 20.181 -14.533 5.612 1.00 98.06 227 ALA A CA 1
ATOM 1733 C C . ALA A 1 227 ? 20.845 -13.239 5.134 1.00 98.06 227 ALA A C 1
ATOM 1735 O O . ALA A 1 227 ? 20.482 -12.134 5.545 1.00 98.06 227 ALA A O 1
ATOM 1736 N N . GLY A 1 228 ? 21.833 -13.378 4.262 1.00 97.88 228 GLY A N 1
ATOM 1737 C CA . GLY A 1 228 ? 22.455 -12.283 3.536 1.00 97.88 228 GLY A CA 1
ATOM 1738 C C . GLY A 1 228 ? 21.933 -12.169 2.100 1.00 97.88 228 GLY A C 1
ATOM 1739 O O . GLY A 1 228 ? 21.156 -13.007 1.646 1.00 97.88 228 GLY A O 1
ATOM 1740 N N . PRO A 1 229 ? 22.417 -11.169 1.341 1.00 97.44 229 PRO A N 1
ATOM 1741 C CA . PRO A 1 229 ? 22.000 -10.928 -0.043 1.00 97.44 229 PRO A CA 1
ATOM 1742 C C . PRO A 1 229 ? 22.097 -12.152 -0.971 1.00 97.44 229 PRO A C 1
ATOM 1744 O O . PRO A 1 229 ? 21.275 -12.304 -1.867 1.00 97.44 229 PRO A O 1
ATOM 1747 N N . ALA A 1 230 ? 23.082 -13.030 -0.752 1.00 97.06 230 ALA A N 1
ATOM 1748 C CA . ALA A 1 230 ? 23.328 -14.208 -1.586 1.00 97.06 230 ALA A CA 1
ATOM 1749 C C . ALA A 1 230 ? 22.369 -15.386 -1.322 1.00 97.06 230 ALA A C 1
ATOM 1751 O O . ALA A 1 230 ? 22.298 -16.293 -2.148 1.00 97.06 230 ALA A O 1
ATOM 1752 N N . ASP A 1 231 ? 21.642 -15.378 -0.201 1.00 98.12 231 ASP A N 1
ATOM 1753 C CA . ASP A 1 231 ? 20.707 -16.453 0.165 1.00 98.12 231 ASP A CA 1
ATOM 1754 C C . ASP A 1 231 ? 19.349 -16.315 -0.545 1.00 98.12 231 ASP A C 1
ATOM 1756 O O . ASP A 1 231 ? 18.525 -17.231 -0.538 1.00 98.12 231 ASP A O 1
ATOM 1760 N N . TRP A 1 232 ? 19.108 -15.169 -1.183 1.00 98.50 232 TRP A N 1
ATOM 1761 C CA . TRP A 1 232 ? 17.893 -14.900 -1.938 1.00 98.50 232 TRP A CA 1
ATOM 1762 C C . TRP A 1 232 ? 17.987 -15.473 -3.351 1.00 98.50 232 TRP A C 1
ATOM 1764 O O . TRP A 1 232 ? 18.910 -15.182 -4.113 1.00 98.50 232 TRP A O 1
ATOM 1774 N N . ARG A 1 233 ? 16.963 -16.226 -3.752 1.00 97.88 233 ARG A N 1
ATOM 1775 C CA . ARG A 1 233 ? 16.789 -16.666 -5.135 1.00 97.88 233 ARG A CA 1
ATOM 1776 C C . ARG A 1 233 ? 16.064 -15.581 -5.919 1.00 97.88 233 ARG A C 1
ATOM 1778 O O . ARG A 1 233 ? 14.931 -15.242 -5.588 1.00 97.88 233 ARG A O 1
ATOM 1785 N N . ILE A 1 234 ? 16.665 -15.096 -7.003 1.00 98.56 234 ILE A N 1
ATOM 1786 C CA . ILE A 1 234 ? 15.941 -14.257 -7.963 1.00 98.56 234 ILE A CA 1
ATOM 1787 C C . ILE A 1 234 ? 14.857 -15.110 -8.620 1.00 98.56 234 ILE A C 1
ATOM 1789 O O . ILE A 1 234 ? 15.156 -16.099 -9.289 1.00 98.56 234 ILE A O 1
ATOM 1793 N N . LEU A 1 235 ? 13.600 -14.740 -8.390 1.00 98.62 235 LEU A N 1
ATOM 1794 C CA . LEU A 1 235 ? 12.448 -15.403 -8.986 1.00 98.62 235 LEU A CA 1
ATOM 1795 C C . LEU A 1 235 ? 12.200 -14.867 -10.391 1.00 98.62 235 LEU A C 1
ATOM 1797 O O . LEU A 1 235 ? 11.953 -15.640 -11.310 1.00 98.62 235 LEU A O 1
ATOM 1801 N N . TYR A 1 236 ? 12.240 -13.544 -10.544 1.00 98.75 236 TYR A N 1
ATOM 1802 C CA . TYR A 1 236 ? 11.750 -12.897 -11.749 1.00 98.75 236 TYR A CA 1
ATOM 1803 C C . TYR A 1 236 ? 12.355 -11.504 -11.956 1.00 98.75 236 TYR A C 1
ATOM 1805 O O . TYR A 1 236 ? 12.643 -10.793 -10.994 1.00 98.75 236 TYR A O 1
ATOM 1813 N N . ARG A 1 237 ? 12.514 -11.113 -13.225 1.00 98.62 237 ARG A N 1
ATOM 1814 C CA . ARG A 1 237 ? 12.898 -9.767 -13.671 1.00 98.62 237 ARG A CA 1
ATOM 1815 C C . ARG A 1 237 ? 12.040 -9.372 -14.865 1.00 98.62 237 ARG A C 1
ATOM 1817 O O . ARG A 1 237 ? 11.907 -10.164 -15.799 1.00 98.62 237 ARG A O 1
ATOM 1824 N N . THR A 1 238 ? 11.509 -8.154 -14.844 1.00 98.62 238 THR A N 1
ATOM 1825 C CA . THR A 1 238 ? 10.735 -7.598 -15.962 1.00 98.62 238 THR A CA 1
ATOM 1826 C C . THR A 1 238 ? 11.560 -7.471 -17.241 1.00 98.62 238 THR A C 1
ATOM 1828 O O . THR A 1 238 ? 12.778 -7.275 -17.206 1.00 98.62 238 THR A O 1
ATOM 1831 N N . LYS A 1 239 ? 10.876 -7.541 -18.383 1.00 97.81 239 LYS A N 1
ATOM 1832 C CA . LYS A 1 239 ? 11.431 -7.420 -19.731 1.00 97.81 239 LYS A CA 1
ATOM 1833 C C . LYS A 1 239 ? 10.734 -6.299 -20.521 1.00 97.81 239 LYS A C 1
ATOM 1835 O O . LYS A 1 239 ? 9.540 -6.070 -20.331 1.00 97.81 239 LYS A O 1
ATOM 1840 N N . PRO A 1 240 ? 11.441 -5.632 -21.451 1.00 97.31 240 PRO A N 1
ATOM 1841 C CA . PRO A 1 240 ? 12.898 -5.680 -21.626 1.00 97.31 240 PRO A CA 1
ATOM 1842 C C . PRO A 1 240 ? 13.624 -5.030 -20.436 1.00 97.31 240 PRO A C 1
ATOM 1844 O O . PRO A 1 240 ? 13.000 -4.355 -19.633 1.00 97.31 240 PRO A O 1
ATOM 1847 N N . CYS A 1 241 ? 14.942 -5.186 -20.313 1.00 97.62 241 CYS A N 1
ATOM 1848 C CA . CYS A 1 241 ? 15.676 -4.378 -19.336 1.00 97.62 241 CYS A CA 1
ATOM 1849 C C . CYS A 1 241 ? 15.648 -2.904 -19.774 1.00 97.62 241 CYS A C 1
ATOM 1851 O O . CYS A 1 241 ? 16.062 -2.599 -20.895 1.00 97.62 241 CYS A O 1
ATOM 1853 N N . LEU A 1 242 ? 15.136 -1.996 -18.934 1.00 95.81 242 LEU A N 1
ATOM 1854 C CA . LEU A 1 242 ? 14.906 -0.609 -19.348 1.00 95.81 242 LEU A CA 1
ATOM 1855 C C . LEU A 1 242 ? 16.213 0.166 -19.463 1.00 95.81 242 LEU A C 1
ATOM 1857 O O . LEU A 1 242 ? 16.949 0.227 -18.477 1.00 95.81 242 LEU A O 1
ATOM 1861 N N . PRO A 1 243 ? 16.487 0.819 -20.602 1.00 94.94 243 PRO A N 1
ATOM 1862 C CA . PRO A 1 243 ? 17.674 1.647 -20.736 1.00 94.94 243 PRO A CA 1
ATOM 1863 C C . PRO A 1 243 ? 17.610 2.855 -19.795 1.00 94.94 243 PRO A C 1
ATOM 1865 O O . PRO A 1 243 ? 16.540 3.292 -19.372 1.00 94.94 243 PRO A O 1
ATOM 1868 N N . LEU A 1 244 ? 18.767 3.440 -19.497 1.00 94.56 244 LEU A N 1
ATOM 1869 C CA . LEU A 1 244 ? 18.813 4.736 -18.825 1.00 94.56 244 LEU A CA 1
ATOM 1870 C C . LEU A 1 244 ? 18.376 5.856 -19.778 1.00 94.56 244 LEU A C 1
ATOM 1872 O O . LEU A 1 244 ? 18.685 5.834 -20.971 1.00 94.56 244 LEU A O 1
ATOM 1876 N N . LYS A 1 245 ? 17.696 6.870 -19.239 1.00 92.12 245 LYS A N 1
ATOM 1877 C CA . LYS A 1 245 ? 17.180 8.012 -20.006 1.00 92.12 245 LYS A CA 1
ATOM 1878 C C . LYS A 1 245 ? 18.091 9.235 -19.880 1.00 92.12 245 LYS A C 1
ATOM 1880 O O . LYS A 1 245 ? 18.322 9.726 -18.782 1.00 92.12 245 LYS A O 1
ATOM 1885 N N . SER A 1 246 ? 18.538 9.805 -20.996 1.00 87.00 246 SER A N 1
ATOM 1886 C CA . SER A 1 246 ? 19.314 11.062 -20.988 1.00 87.00 246 SER A CA 1
ATOM 1887 C C . SER A 1 246 ? 18.442 12.321 -20.870 1.00 87.00 246 SER A C 1
ATOM 1889 O O . SER A 1 246 ? 18.945 13.435 -20.768 1.00 87.00 246 SER A O 1
ATOM 1891 N N . ARG A 1 247 ? 17.112 12.175 -20.894 1.00 84.25 247 ARG A N 1
ATOM 1892 C CA . ARG A 1 247 ? 16.159 13.274 -20.696 1.00 84.25 247 ARG A CA 1
ATOM 1893 C C . ARG A 1 247 ? 15.465 13.128 -19.351 1.00 84.25 247 ARG A C 1
ATOM 1895 O O . ARG A 1 247 ? 14.861 12.094 -19.081 1.00 84.25 247 ARG A O 1
ATOM 1902 N N . HIS A 1 248 ? 15.479 14.210 -18.571 1.00 83.44 248 HIS A N 1
ATOM 1903 C CA . HIS A 1 248 ? 14.959 14.268 -17.203 1.00 83.44 248 HIS A CA 1
ATOM 1904 C C . HIS A 1 248 ? 15.822 13.456 -16.222 1.00 83.44 248 HIS A C 1
ATOM 1906 O O . HIS A 1 248 ? 16.967 13.841 -15.995 1.00 83.44 248 HIS A O 1
ATOM 1912 N N . PHE A 1 249 ? 15.313 12.365 -15.649 1.00 89.81 249 PHE A N 1
ATOM 1913 C CA . PHE A 1 249 ? 16.083 11.480 -14.774 1.00 89.81 249 PHE A CA 1
ATOM 1914 C C . PHE A 1 249 ? 16.399 10.163 -15.474 1.00 89.81 249 PHE A C 1
ATOM 1916 O O . PHE A 1 249 ? 15.550 9.616 -16.183 1.00 89.81 249 PHE A O 1
ATOM 1923 N N . ALA A 1 250 ? 17.596 9.629 -15.215 1.00 92.44 250 ALA A N 1
ATOM 1924 C CA . ALA A 1 250 ? 18.065 8.381 -15.814 1.00 92.44 250 ALA A CA 1
ATOM 1925 C C . ALA A 1 250 ? 17.108 7.223 -15.548 1.00 92.44 250 ALA A C 1
ATOM 1927 O O . ALA A 1 250 ? 16.804 6.441 -16.448 1.00 92.44 250 ALA A O 1
ATOM 1928 N N . ILE A 1 251 ? 16.569 7.178 -14.333 1.00 91.62 251 ILE A N 1
ATOM 1929 C CA . ILE A 1 251 ? 15.517 6.259 -13.917 1.00 91.62 251 ILE A CA 1
ATOM 1930 C C . ILE A 1 251 ? 14.493 7.048 -13.112 1.00 91.62 251 ILE A C 1
ATOM 1932 O O . ILE A 1 251 ? 14.820 8.069 -12.516 1.00 91.62 251 ILE A O 1
ATOM 1936 N N . GLU A 1 252 ? 13.264 6.555 -13.044 1.00 91.38 252 GLU A N 1
ATOM 1937 C CA . GLU A 1 252 ? 12.243 7.114 -12.158 1.00 91.38 252 GLU A CA 1
ATOM 1938 C C . GLU A 1 252 ? 11.629 6.009 -11.322 1.00 91.38 252 GLU A C 1
ATOM 1940 O O . GLU A 1 252 ? 10.463 5.657 -11.460 1.00 91.38 252 GLU A O 1
ATOM 1945 N N . GLY A 1 253 ? 12.439 5.432 -10.439 1.00 90.88 253 GLY A N 1
ATOM 1946 C CA . GLY A 1 253 ? 11.993 4.310 -9.623 1.00 90.88 253 GLY A CA 1
ATOM 1947 C C . GLY A 1 253 ? 10.880 4.670 -8.647 1.00 90.88 253 GLY A C 1
ATOM 1948 O O . GLY A 1 253 ? 10.161 3.776 -8.221 1.00 90.88 253 GLY A O 1
ATOM 1949 N N . HIS A 1 254 ? 10.623 5.960 -8.379 1.00 90.69 254 HIS A N 1
ATOM 1950 C CA . HIS A 1 254 ? 9.403 6.380 -7.683 1.00 90.69 254 HIS A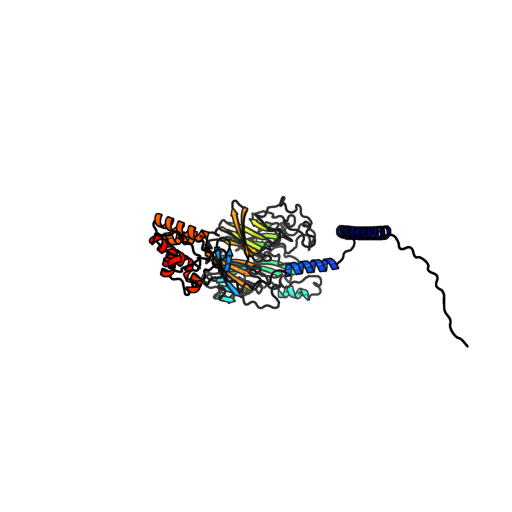 CA 1
ATOM 1951 C C . HIS A 1 254 ? 8.104 5.998 -8.429 1.00 90.69 254 HIS A C 1
ATOM 1953 O O . HIS A 1 254 ? 7.049 5.903 -7.795 1.00 90.69 254 HIS A O 1
ATOM 1959 N N . MET A 1 255 ? 8.214 5.700 -9.729 1.00 93.50 255 MET A N 1
ATOM 1960 C CA . MET A 1 255 ? 7.163 5.215 -10.622 1.00 93.50 255 MET A CA 1
ATOM 1961 C C . MET A 1 255 ? 7.248 3.707 -10.909 1.00 93.50 255 MET A C 1
ATOM 1963 O O . MET A 1 255 ? 6.626 3.226 -11.847 1.00 93.50 255 MET A O 1
ATOM 1967 N N . ALA A 1 256 ? 8.027 2.944 -10.135 1.00 95.19 256 ALA A N 1
ATOM 1968 C CA . ALA A 1 256 ? 8.257 1.521 -10.402 1.00 95.19 256 ALA A CA 1
ATOM 1969 C C . ALA A 1 256 ? 7.036 0.614 -10.163 1.00 95.19 256 ALA A C 1
ATOM 1971 O O . ALA A 1 256 ? 7.019 -0.523 -10.632 1.00 95.19 256 ALA A O 1
ATOM 1972 N N . GLY A 1 257 ? 6.032 1.072 -9.409 1.00 96.25 257 GLY A N 1
ATOM 1973 C CA . GLY A 1 257 ? 5.090 0.162 -8.754 1.00 96.25 257 GLY A CA 1
ATOM 1974 C C . GLY A 1 257 ? 5.835 -0.799 -7.821 1.00 96.25 257 GLY A C 1
ATOM 1975 O O . GLY A 1 257 ? 6.578 -0.345 -6.953 1.00 96.25 257 GLY A O 1
ATOM 1976 N N . GLY A 1 258 ? 5.673 -2.105 -8.034 1.00 97.06 258 GLY A N 1
ATOM 1977 C CA . GLY A 1 258 ? 6.348 -3.183 -7.314 1.00 97.06 258 GLY A CA 1
ATOM 1978 C C . GLY A 1 258 ? 5.568 -3.752 -6.131 1.00 97.06 258 GLY A C 1
ATOM 1979 O O . GLY A 1 258 ? 6.150 -4.503 -5.362 1.00 97.06 258 GLY A O 1
ATOM 1980 N N . LYS A 1 259 ? 4.279 -3.431 -5.970 1.00 98.44 259 LYS A N 1
ATOM 1981 C CA . LYS A 1 259 ? 3.450 -4.032 -4.915 1.00 98.44 259 LYS A CA 1
ATOM 1982 C C . LYS A 1 259 ? 3.139 -5.490 -5.261 1.00 98.44 259 LYS A C 1
ATOM 1984 O O . LYS A 1 259 ? 2.846 -5.792 -6.421 1.00 98.44 259 LYS A O 1
ATOM 1989 N N . LEU A 1 260 ? 3.197 -6.372 -4.270 1.00 98.69 260 LEU A N 1
ATOM 1990 C CA . LEU A 1 260 ? 2.981 -7.807 -4.387 1.00 98.69 260 LEU A CA 1
ATOM 1991 C C . LEU A 1 260 ? 1.637 -8.220 -3.775 1.00 98.69 260 LEU A C 1
ATOM 1993 O O . LEU A 1 260 ? 1.206 -7.693 -2.754 1.00 98.69 260 LEU A O 1
ATOM 1997 N N . ALA A 1 261 ? 0.987 -9.216 -4.374 1.00 98.56 261 ALA A N 1
ATOM 1998 C CA . ALA A 1 261 ? -0.158 -9.903 -3.782 1.00 98.56 261 ALA A CA 1
ATOM 1999 C C . ALA A 1 261 ? -0.107 -11.389 -4.138 1.00 98.56 261 ALA A C 1
ATOM 2001 O O . ALA A 1 261 ? 0.057 -11.746 -5.302 1.00 98.56 261 ALA A O 1
ATOM 2002 N N . PHE A 1 262 ? -0.254 -12.270 -3.154 1.00 98.38 262 PHE A N 1
ATOM 2003 C CA . PHE A 1 262 ? -0.121 -13.708 -3.366 1.00 98.38 262 PHE A CA 1
ATOM 2004 C C . PHE A 1 262 ? -1.477 -14.406 -3.403 1.00 98.38 262 PHE A C 1
ATOM 2006 O O . PHE A 1 262 ? -2.330 -14.201 -2.542 1.00 98.38 262 PHE A O 1
ATOM 2013 N N . ARG A 1 263 ? -1.651 -15.276 -4.395 1.00 98.00 263 ARG A N 1
ATOM 2014 C CA . ARG A 1 263 ? -2.773 -16.195 -4.522 1.00 98.00 263 ARG A CA 1
ATOM 2015 C C . ARG A 1 263 ? -2.246 -17.620 -4.476 1.00 98.00 263 ARG A C 1
ATOM 2017 O O . ARG A 1 263 ? -1.586 -18.084 -5.408 1.00 98.00 263 ARG A O 1
ATOM 2024 N N . ALA A 1 264 ? -2.606 -18.326 -3.410 1.00 96.06 264 ALA A N 1
ATOM 2025 C CA . ALA A 1 264 ? -2.316 -19.743 -3.285 1.00 96.06 264 ALA A CA 1
ATOM 2026 C C . ALA A 1 264 ? -2.898 -20.542 -4.481 1.00 96.06 264 ALA A C 1
ATOM 2028 O O . ALA A 1 264 ? -3.976 -20.205 -4.983 1.00 96.06 264 ALA A O 1
ATOM 2029 N N . PRO A 1 265 ? -2.223 -21.614 -4.929 1.00 97.12 265 PRO A N 1
ATOM 2030 C CA . PRO A 1 265 ? -1.002 -22.147 -4.334 1.00 97.12 265 PRO A CA 1
ATOM 2031 C C . PRO A 1 265 ? 0.288 -21.453 -4.791 1.00 97.12 265 PRO A C 1
ATOM 2033 O O . PRO A 1 265 ? 1.227 -21.463 -4.016 1.00 97.12 265 PRO A O 1
ATOM 2036 N N . SER A 1 266 ? 0.377 -20.864 -5.989 1.00 97.81 266 SER A N 1
ATOM 2037 C CA . SER A 1 266 ? 1.685 -20.471 -6.557 1.00 97.81 266 SER A CA 1
ATOM 2038 C C . SER A 1 266 ? 1.707 -19.160 -7.342 1.00 97.81 266 SER A C 1
ATOM 2040 O O . SER A 1 266 ? 2.709 -18.853 -7.978 1.00 97.81 266 SER A O 1
ATOM 2042 N N . THR A 1 267 ? 0.629 -18.372 -7.359 1.00 98.62 267 THR A N 1
ATOM 2043 C CA . THR A 1 267 ? 0.585 -17.155 -8.183 1.00 98.62 267 THR A CA 1
ATOM 2044 C C . THR A 1 267 ? 0.923 -15.924 -7.358 1.00 98.62 267 THR A C 1
ATOM 2046 O O . THR A 1 267 ? 0.171 -15.534 -6.469 1.00 98.62 267 THR A O 1
ATOM 2049 N N . LEU A 1 268 ? 2.023 -15.262 -7.698 1.00 98.69 268 LEU A N 1
ATOM 2050 C CA . LEU A 1 268 ? 2.392 -13.958 -7.171 1.00 98.69 268 LEU A CA 1
ATOM 2051 C C . LEU A 1 268 ? 2.037 -12.876 -8.195 1.00 98.69 268 LEU A C 1
ATOM 2053 O O . LEU A 1 268 ? 2.597 -12.830 -9.288 1.00 98.69 268 LEU A O 1
ATOM 2057 N N . TYR A 1 269 ? 1.100 -12.000 -7.852 1.00 98.88 269 TYR A N 1
ATOM 2058 C CA . TYR A 1 269 ? 0.821 -10.804 -8.632 1.00 98.88 269 TYR A CA 1
ATOM 2059 C C . TYR A 1 269 ? 1.802 -9.693 -8.266 1.00 98.88 269 TYR A C 1
ATOM 2061 O O . TYR A 1 269 ? 2.106 -9.507 -7.089 1.00 98.88 269 TYR A O 1
ATOM 2069 N N . MET A 1 270 ? 2.258 -8.937 -9.264 1.00 98.75 270 MET A N 1
ATOM 2070 C CA . MET A 1 270 ? 3.141 -7.787 -9.080 1.00 98.75 270 MET A CA 1
ATOM 2071 C C . MET A 1 270 ? 2.671 -6.600 -9.918 1.00 98.75 270 MET A C 1
ATOM 2073 O O . MET A 1 270 ? 2.364 -6.750 -11.103 1.00 98.75 270 MET A O 1
ATOM 2077 N N . THR A 1 271 ? 2.669 -5.404 -9.333 1.00 98.81 271 THR A N 1
ATOM 2078 C CA . THR A 1 271 ? 2.516 -4.164 -10.098 1.00 98.81 271 THR A CA 1
ATOM 2079 C C . THR A 1 271 ? 3.843 -3.733 -10.723 1.00 98.81 271 THR A C 1
ATOM 2081 O O . THR A 1 271 ? 4.898 -3.822 -10.101 1.00 98.81 271 THR A O 1
ATOM 2084 N N . SER A 1 272 ? 3.811 -3.232 -11.954 1.00 98.50 272 SER A N 1
ATOM 2085 C CA . SER A 1 272 ? 4.986 -2.709 -12.653 1.00 98.50 272 SER A CA 1
ATOM 2086 C C . SER A 1 272 ? 4.609 -1.395 -13.323 1.00 98.50 272 SER A C 1
ATOM 2088 O O . SER A 1 272 ? 3.811 -1.382 -14.257 1.00 98.50 272 SER A O 1
ATOM 2090 N N . GLY A 1 273 ? 5.120 -0.273 -12.822 1.00 97.94 273 GLY A N 1
ATOM 2091 C CA . GLY A 1 273 ? 4.844 1.042 -13.405 1.00 97.94 273 GLY A CA 1
ATOM 2092 C C . GLY A 1 273 ? 5.671 1.319 -14.659 1.00 97.94 273 GLY A C 1
ATOM 2093 O O . GLY A 1 273 ? 6.473 0.491 -15.090 1.00 97.94 273 GLY A O 1
ATOM 2094 N N . ASP A 1 274 ? 5.437 2.463 -15.292 1.00 96.06 274 ASP A N 1
ATOM 2095 C CA . ASP A 1 274 ? 6.018 2.792 -16.598 1.00 96.06 274 ASP A CA 1
ATOM 2096 C C . ASP A 1 274 ? 7.423 3.418 -16.526 1.00 96.06 274 ASP A C 1
ATOM 2098 O O . ASP A 1 274 ? 8.044 3.647 -17.563 1.00 96.06 274 ASP A O 1
ATOM 2102 N N . PHE A 1 275 ? 7.932 3.721 -15.322 1.00 94.38 275 PHE A N 1
ATOM 2103 C CA . PHE A 1 275 ? 9.206 4.425 -15.102 1.00 94.38 275 PHE A CA 1
ATOM 2104 C C . PHE A 1 275 ? 9.330 5.739 -15.902 1.00 94.38 275 PHE A C 1
ATOM 2106 O O . PHE A 1 275 ? 10.440 6.170 -16.236 1.00 94.38 275 PHE A O 1
ATOM 2113 N N . HIS A 1 276 ? 8.202 6.382 -16.209 1.00 92.75 276 HIS A N 1
ATOM 2114 C CA . HIS A 1 276 ? 8.083 7.567 -17.059 1.00 92.75 276 HIS A CA 1
ATOM 2115 C C . HIS A 1 276 ? 8.481 7.367 -18.526 1.00 92.75 276 HIS A C 1
ATOM 2117 O O . HIS A 1 276 ? 8.736 8.337 -19.238 1.00 92.75 276 HIS A O 1
ATOM 2123 N N . PHE A 1 277 ? 8.506 6.128 -19.019 1.00 93.31 277 PHE A N 1
ATOM 2124 C CA . PHE A 1 277 ? 8.520 5.850 -20.457 1.00 93.31 277 PHE A CA 1
ATOM 2125 C C . PHE A 1 277 ? 7.115 6.069 -21.042 1.00 93.31 277 PHE A C 1
ATOM 2127 O O . PHE A 1 277 ? 6.505 5.183 -21.633 1.00 93.31 277 PHE A O 1
ATOM 2134 N N . ASP A 1 278 ? 6.588 7.272 -20.844 1.00 87.81 278 ASP A N 1
ATOM 2135 C CA . ASP A 1 278 ? 5.189 7.647 -21.051 1.00 87.81 278 ASP A CA 1
ATOM 2136 C C . ASP A 1 278 ? 4.874 8.121 -22.475 1.00 87.81 278 ASP A C 1
ATOM 2138 O O . ASP A 1 278 ? 3.749 8.516 -22.757 1.00 87.81 278 ASP A O 1
ATOM 2142 N N . GLY A 1 279 ? 5.851 8.116 -23.383 1.00 84.62 279 GLY A N 1
ATOM 2143 C CA . GLY A 1 279 ? 5.633 8.605 -24.743 1.00 84.62 279 GLY A CA 1
ATOM 2144 C C . GLY A 1 279 ? 5.695 10.134 -24.891 1.00 84.62 279 GLY A C 1
ATOM 2145 O O . GLY A 1 279 ? 5.473 10.648 -25.991 1.00 84.62 279 GLY A O 1
ATOM 2146 N N . MET A 1 280 ? 5.988 10.869 -23.808 1.00 82.38 280 MET A N 1
ATOM 2147 C CA . MET A 1 280 ? 5.875 12.330 -23.751 1.00 82.38 280 MET A CA 1
ATOM 2148 C C . MET A 1 280 ? 7.117 13.022 -23.188 1.00 82.38 280 MET A C 1
ATOM 2150 O O . MET A 1 280 ? 7.638 13.946 -23.817 1.00 82.38 280 MET A O 1
ATOM 2154 N N . ARG A 1 281 ? 7.589 12.625 -21.997 1.00 73.31 281 ARG A N 1
ATOM 2155 C CA . ARG A 1 281 ? 8.726 13.288 -21.330 1.00 73.31 281 ARG A CA 1
ATOM 2156 C C . ARG A 1 281 ? 10.073 12.768 -21.796 1.00 73.31 281 ARG A C 1
ATOM 2158 O O . ARG A 1 281 ? 11.034 13.536 -21.870 1.00 73.31 281 ARG A O 1
ATOM 2165 N N . SER A 1 282 ? 10.141 11.477 -22.090 1.00 70.69 282 SER A N 1
ATOM 2166 C CA . SER A 1 282 ? 11.404 10.790 -22.343 1.00 70.69 282 SER A CA 1
ATOM 2167 C C . SER A 1 282 ? 11.609 10.414 -23.807 1.00 70.69 282 SER A C 1
ATOM 2169 O O . SER A 1 282 ? 12.644 10.748 -24.377 1.00 70.69 282 SER A O 1
ATOM 2171 N N . GLU A 1 283 ? 10.604 9.803 -24.426 1.00 71.75 283 GLU A N 1
ATOM 2172 C CA . GLU A 1 283 ? 10.626 9.258 -25.789 1.00 71.75 283 GLU A CA 1
ATOM 2173 C C . GLU A 1 283 ? 9.275 9.590 -26.445 1.00 71.75 283 GLU A C 1
ATOM 2175 O O . GLU A 1 283 ? 8.269 9.386 -25.777 1.00 71.75 283 GLU A O 1
ATOM 2180 N N . PRO A 1 284 ? 9.181 10.089 -27.690 1.00 69.88 284 PRO A N 1
ATOM 2181 C CA . PRO A 1 284 ? 7.893 10.286 -28.364 1.00 69.88 284 PRO A CA 1
ATOM 2182 C C . PRO A 1 284 ? 7.217 8.947 -28.719 1.00 69.88 284 PRO A C 1
ATOM 2184 O O . PRO A 1 284 ? 7.843 8.101 -29.351 1.00 69.88 284 PRO A O 1
ATOM 2187 N N . GLY A 1 285 ? 5.935 8.754 -28.391 1.00 74.81 285 GLY A N 1
ATOM 2188 C CA . GLY A 1 285 ? 5.187 7.540 -28.764 1.00 74.81 285 GLY A CA 1
ATOM 2189 C C . GLY A 1 285 ? 3.929 7.304 -27.917 1.00 74.81 285 GLY A C 1
ATOM 2190 O O . GLY A 1 285 ? 3.558 8.179 -27.145 1.00 74.81 285 GLY A O 1
ATOM 2191 N N . PRO A 1 286 ? 3.264 6.136 -28.024 1.00 72.38 286 PRO A N 1
ATOM 2192 C CA . PRO A 1 286 ? 2.090 5.802 -27.205 1.00 72.38 286 PRO A CA 1
ATOM 2193 C C . PRO A 1 286 ? 2.428 5.431 -25.747 1.00 72.38 286 PRO A C 1
ATOM 2195 O O . PRO A 1 286 ? 1.524 5.084 -24.998 1.00 72.38 286 PRO A O 1
ATOM 2198 N N . GLY A 1 287 ? 3.705 5.476 -25.347 1.00 90.44 287 GLY A N 1
ATOM 2199 C CA . GLY A 1 287 ? 4.186 5.057 -24.026 1.00 90.44 287 GLY A CA 1
ATOM 2200 C C . GLY A 1 287 ? 4.308 3.536 -23.863 1.00 90.44 287 GLY A C 1
ATOM 2201 O O . GLY A 1 287 ? 3.561 2.758 -24.455 1.00 90.44 287 GLY A O 1
ATOM 2202 N N . ILE A 1 288 ? 5.255 3.094 -23.031 1.00 94.62 288 ILE A N 1
ATOM 2203 C CA . ILE A 1 288 ? 5.565 1.670 -22.806 1.00 94.62 288 ILE A CA 1
ATOM 2204 C C . ILE A 1 288 ? 4.398 0.902 -22.170 1.00 94.62 288 ILE A C 1
ATOM 2206 O O . ILE A 1 288 ? 4.252 -0.305 -22.358 1.00 94.62 288 ILE A O 1
ATOM 2210 N N . ALA A 1 289 ? 3.517 1.611 -21.457 1.00 96.25 289 ALA A N 1
ATOM 2211 C CA . ALA A 1 289 ? 2.318 1.043 -20.853 1.00 96.25 289 ALA A CA 1
ATOM 2212 C C . ALA A 1 289 ? 1.379 0.403 -21.895 1.00 96.25 289 ALA A C 1
ATOM 2214 O O . ALA A 1 289 ? 0.700 -0.576 -21.572 1.00 96.25 289 ALA A O 1
ATOM 2215 N N . GLN A 1 290 ? 1.410 0.884 -23.146 1.00 96.06 290 GLN A N 1
ATOM 2216 C CA . GLN A 1 290 ? 0.621 0.367 -24.269 1.00 96.06 290 GLN A CA 1
ATOM 2217 C C . GLN A 1 290 ? 1.359 -0.672 -25.130 1.00 96.06 290 GLN A C 1
ATOM 2219 O O . GLN A 1 290 ? 0.747 -1.284 -26.002 1.00 96.06 290 GLN A O 1
ATOM 2224 N N . ASP A 1 291 ? 2.648 -0.918 -24.886 1.00 95.75 291 ASP A N 1
ATOM 2225 C CA . ASP A 1 291 ? 3.395 -1.976 -25.569 1.00 95.75 291 ASP A CA 1
ATOM 2226 C C . ASP A 1 291 ? 3.038 -3.346 -24.952 1.00 95.75 291 ASP A C 1
ATOM 2228 O O . ASP A 1 291 ? 3.268 -3.546 -23.752 1.00 95.75 291 ASP A O 1
ATOM 2232 N N . PRO A 1 292 ? 2.464 -4.296 -25.721 1.00 95.69 292 PRO A N 1
ATOM 2233 C CA . PRO A 1 292 ? 2.107 -5.622 -25.216 1.00 95.69 292 PRO A CA 1
ATOM 2234 C C . PRO A 1 292 ? 3.320 -6.543 -25.022 1.00 95.69 292 PRO A C 1
ATOM 2236 O O . PRO A 1 292 ? 3.182 -7.610 -24.430 1.00 95.69 292 PRO A O 1
ATOM 2239 N N . THR A 1 293 ? 4.493 -6.165 -25.536 1.00 94.75 293 THR A N 1
ATOM 2240 C CA . THR A 1 293 ? 5.741 -6.931 -25.414 1.00 94.75 293 THR A CA 1
ATOM 2241 C C . THR A 1 293 ? 6.601 -6.485 -24.231 1.00 94.75 293 THR A C 1
ATOM 2243 O O . THR A 1 293 ? 7.535 -7.195 -23.857 1.00 94.75 293 THR A O 1
ATOM 2246 N N . ALA A 1 294 ? 6.267 -5.345 -23.617 1.00 96.88 294 ALA A N 1
ATOM 2247 C CA . ALA A 1 294 ? 6.949 -4.802 -22.451 1.00 96.88 294 ALA A CA 1
ATOM 2248 C C . ALA A 1 294 ? 6.140 -5.018 -21.164 1.00 96.88 294 ALA A C 1
ATOM 2250 O O . ALA A 1 294 ? 4.927 -4.813 -21.110 1.00 96.88 294 ALA A O 1
ATOM 2251 N N . GLU A 1 295 ? 6.831 -5.355 -20.082 1.00 98.38 295 GLU A N 1
ATOM 2252 C CA . GLU A 1 295 ? 6.249 -5.683 -18.777 1.00 98.38 295 GLU A CA 1
ATOM 2253 C C . GLU A 1 295 ? 6.207 -4.462 -17.832 1.00 98.38 295 GLU A C 1
ATOM 2255 O O . GLU A 1 295 ? 6.267 -4.597 -16.611 1.00 98.38 295 GLU A O 1
ATOM 2260 N N . TYR A 1 296 ? 6.084 -3.257 -18.401 1.00 98.25 296 TYR A N 1
ATOM 2261 C CA . TYR A 1 296 ? 6.011 -1.970 -17.694 1.00 98.25 296 TYR A CA 1
ATOM 2262 C C . TYR A 1 296 ? 4.685 -1.266 -17.975 1.00 98.25 296 TYR A C 1
ATOM 2264 O O . TYR A 1 296 ? 4.130 -1.379 -19.073 1.00 98.25 296 TYR A O 1
ATOM 2272 N N . GLY A 1 297 ? 4.151 -0.578 -16.967 1.00 98.31 297 GLY A N 1
ATOM 2273 C CA . GLY A 1 297 ? 2.765 -0.106 -16.966 1.00 98.31 297 GLY A CA 1
ATOM 2274 C C . GLY A 1 297 ? 1.754 -1.261 -16.977 1.00 98.31 297 GLY A C 1
ATOM 2275 O O . GLY A 1 297 ? 0.760 -1.211 -17.707 1.00 98.31 297 GLY A O 1
ATOM 2276 N N . LYS A 1 298 ? 2.050 -2.336 -16.231 1.00 98.75 298 LYS A N 1
ATOM 2277 C CA . LYS A 1 298 ? 1.336 -3.622 -16.211 1.00 98.75 298 LYS A CA 1
ATOM 2278 C C . LYS A 1 298 ? 1.033 -4.095 -14.786 1.00 98.75 298 LYS A C 1
ATOM 2280 O O . LYS A 1 298 ? 1.740 -3.761 -13.836 1.00 98.75 298 LYS A O 1
ATOM 2285 N N . ILE A 1 299 ? 0.046 -4.980 -14.675 1.00 98.88 299 ILE A N 1
ATOM 2286 C CA . ILE A 1 299 ? -0.057 -5.943 -13.570 1.00 98.88 299 ILE A CA 1
ATOM 2287 C C . ILE A 1 299 ? 0.358 -7.306 -14.120 1.00 98.88 299 ILE A C 1
ATOM 2289 O O . ILE A 1 299 ? -0.157 -7.741 -15.152 1.00 98.88 299 ILE A O 1
ATOM 2293 N N . LEU A 1 300 ? 1.288 -7.972 -13.446 1.00 98.88 300 LEU A N 1
ATOM 2294 C CA . LEU A 1 300 ? 1.871 -9.247 -13.857 1.00 98.88 300 LEU A CA 1
ATOM 2295 C C . LEU A 1 300 ? 1.416 -10.355 -12.910 1.00 98.88 300 LEU A C 1
ATOM 2297 O O . LEU A 1 300 ? 1.210 -10.102 -11.727 1.00 98.88 300 LEU A O 1
ATOM 2301 N N . ALA A 1 301 ? 1.284 -11.574 -13.420 1.00 98.81 301 ALA A N 1
ATOM 2302 C CA . ALA A 1 301 ? 1.161 -12.791 -12.625 1.00 98.81 301 ALA A CA 1
ATOM 2303 C C . ALA A 1 301 ? 2.409 -13.640 -12.854 1.00 98.81 301 ALA A C 1
ATOM 2305 O O . ALA A 1 301 ? 2.754 -13.897 -14.006 1.00 98.81 301 ALA A O 1
ATOM 2306 N N . ILE A 1 302 ? 3.066 -14.048 -11.773 1.00 98.81 302 ILE A N 1
ATOM 2307 C CA . ILE A 1 302 ? 4.329 -14.786 -11.764 1.00 98.81 302 ILE A CA 1
ATOM 2308 C C . ILE A 1 302 ? 4.103 -16.091 -11.002 1.00 98.81 302 ILE A C 1
ATOM 2310 O O . ILE A 1 302 ? 3.593 -16.071 -9.882 1.00 98.81 302 ILE A O 1
ATOM 2314 N N . ASP A 1 303 ? 4.472 -17.222 -11.590 1.00 98.56 303 ASP A N 1
ATOM 2315 C CA . ASP A 1 303 ? 4.457 -18.506 -10.891 1.00 98.56 303 ASP A CA 1
ATOM 2316 C C . ASP A 1 303 ? 5.684 -18.631 -9.969 1.00 98.56 303 ASP A C 1
ATOM 2318 O O . ASP A 1 303 ? 6.821 -18.436 -10.399 1.00 98.56 303 ASP A O 1
ATOM 2322 N N . THR A 1 304 ? 5.478 -18.940 -8.686 1.00 98.12 304 THR A N 1
ATOM 2323 C CA . THR A 1 304 ? 6.554 -18.918 -7.676 1.00 98.12 304 THR A CA 1
ATOM 2324 C C . THR A 1 304 ? 7.569 -20.055 -7.819 1.00 98.12 304 THR A C 1
ATOM 2326 O O . THR A 1 304 ? 8.705 -19.929 -7.343 1.00 98.12 304 THR A O 1
ATOM 2329 N N . ALA A 1 305 ? 7.202 -21.142 -8.503 1.00 95.06 305 ALA A N 1
ATOM 2330 C CA . ALA A 1 305 ? 8.091 -22.272 -8.746 1.00 95.06 305 ALA A CA 1
ATOM 2331 C C . ALA A 1 305 ? 8.992 -22.019 -9.964 1.00 95.06 305 ALA A C 1
ATOM 2333 O O . ALA A 1 305 ? 10.218 -22.067 -9.855 1.00 95.06 305 ALA A O 1
ATOM 2334 N N . SER A 1 306 ? 8.386 -21.715 -11.113 1.00 96.81 306 SER A N 1
ATOM 2335 C CA . SER A 1 306 ? 9.085 -21.554 -12.396 1.00 96.81 306 SER A CA 1
ATOM 2336 C C . SER A 1 306 ? 9.667 -20.156 -12.620 1.00 96.81 306 SER A C 1
ATOM 2338 O O . SER A 1 306 ? 10.684 -20.024 -13.298 1.00 96.81 306 SER A O 1
ATOM 2340 N N . GLY A 1 307 ? 9.048 -19.116 -12.053 1.00 97.75 307 GLY A N 1
ATOM 2341 C CA . GLY A 1 307 ? 9.315 -17.723 -12.415 1.00 97.75 307 GLY A CA 1
ATOM 2342 C C . GLY A 1 307 ? 8.670 -17.298 -13.739 1.00 97.75 307 GLY A C 1
ATOM 2343 O O . GLY A 1 307 ? 8.900 -16.171 -14.184 1.00 97.75 307 GLY A O 1
ATOM 2344 N N . ASP A 1 308 ? 7.865 -18.161 -14.370 1.00 98.25 308 ASP A N 1
ATOM 2345 C CA . ASP A 1 308 ? 7.137 -17.819 -15.590 1.00 98.25 308 ASP A CA 1
ATOM 2346 C C . ASP A 1 308 ? 6.118 -16.711 -15.305 1.00 98.25 308 ASP A C 1
ATOM 2348 O O . ASP A 1 308 ? 5.372 -16.760 -14.321 1.00 98.25 308 ASP A O 1
ATOM 2352 N N . SER A 1 309 ? 6.081 -15.707 -16.182 1.00 98.25 309 SER A N 1
ATOM 2353 C CA . SER A 1 309 ? 5.200 -14.548 -16.062 1.00 98.25 309 SER A CA 1
ATOM 2354 C C . SER A 1 309 ? 4.163 -14.481 -17.176 1.00 98.25 309 SER A C 1
ATOM 2356 O O . SER A 1 309 ? 4.362 -14.954 -18.297 1.00 98.25 309 SER A O 1
ATOM 2358 N N . ARG A 1 310 ? 3.054 -13.801 -16.881 1.00 98.06 310 ARG A N 1
ATOM 2359 C CA . ARG A 1 310 ? 2.131 -13.277 -17.890 1.00 98.06 310 ARG A CA 1
ATOM 2360 C C . ARG A 1 310 ? 1.616 -11.900 -17.497 1.00 98.06 310 ARG A C 1
ATOM 2362 O O . ARG A 1 310 ? 1.433 -11.605 -16.315 1.00 98.06 310 ARG A O 1
ATOM 2369 N N . ILE A 1 311 ? 1.297 -11.089 -18.498 1.00 98.81 311 ILE A N 1
ATOM 2370 C CA . ILE A 1 311 ? 0.574 -9.831 -18.303 1.00 98.81 311 ILE A CA 1
ATOM 2371 C C . ILE A 1 311 ? -0.887 -10.161 -17.967 1.00 98.81 311 ILE A C 1
ATOM 2373 O O . ILE A 1 311 ? -1.543 -10.910 -18.690 1.00 98.81 311 ILE A O 1
ATOM 2377 N N . VAL A 1 312 ? -1.379 -9.627 -16.849 1.00 98.75 312 VAL A N 1
ATOM 2378 C CA . VAL A 1 312 ? -2.787 -9.716 -16.427 1.00 98.75 312 VAL A CA 1
ATOM 2379 C C . VAL A 1 312 ? -3.565 -8.530 -16.973 1.00 98.75 312 VAL A C 1
ATOM 2381 O O . VAL A 1 312 ? -4.654 -8.695 -17.502 1.00 98.75 312 VAL A O 1
ATOM 2384 N N . SER A 1 313 ? -3.013 -7.326 -16.858 1.00 98.81 313 SER A N 1
ATOM 2385 C CA . SER A 1 313 ? -3.613 -6.115 -17.418 1.00 98.81 313 SER A CA 1
ATOM 2386 C C . SER A 1 313 ? -2.547 -5.086 -17.771 1.00 98.81 313 SER A C 1
ATOM 2388 O O . SER A 1 313 ? -1.399 -5.181 -17.323 1.00 98.81 313 SER A O 1
ATOM 2390 N N . MET A 1 314 ? -2.927 -4.111 -18.593 1.00 98.56 314 MET A N 1
ATOM 2391 C CA . MET A 1 314 ? -2.029 -3.091 -19.132 1.00 98.56 314 MET A CA 1
ATOM 2392 C C . MET A 1 314 ? -2.628 -1.686 -19.084 1.00 98.56 314 MET A C 1
ATOM 2394 O O . MET A 1 314 ? -3.771 -1.513 -18.669 1.00 98.56 314 MET A O 1
ATOM 2398 N N . GLY A 1 315 ? -1.858 -0.689 -19.527 1.00 97.50 315 GLY A N 1
ATOM 2399 C CA . GLY A 1 315 ? -2.294 0.705 -19.525 1.00 97.50 315 GLY A CA 1
ATOM 2400 C C . GLY A 1 315 ? -2.300 1.331 -18.134 1.00 97.50 315 GLY A C 1
ATOM 2401 O O . GLY A 1 315 ? -3.159 2.159 -17.863 1.00 97.50 315 GLY A O 1
ATOM 2402 N N . HIS A 1 316 ? -1.364 0.926 -17.270 1.00 98.25 316 HIS A N 1
ATOM 2403 C CA . HIS A 1 316 ? -1.150 1.522 -15.946 1.00 98.25 316 HIS A CA 1
ATOM 2404 C C . HIS A 1 316 ? 0.000 2.531 -15.994 1.00 98.25 316 HIS A C 1
ATOM 2406 O O . HIS A 1 316 ? 0.972 2.336 -16.729 1.00 98.25 316 HIS A O 1
ATOM 2412 N N . ARG A 1 317 ? -0.070 3.581 -15.177 1.00 97.19 317 ARG A N 1
ATOM 2413 C CA . ARG A 1 317 ? 0.978 4.597 -15.022 1.00 97.19 317 ARG A CA 1
ATOM 2414 C C . ARG A 1 317 ? 1.951 4.225 -13.913 1.00 97.19 317 ARG A C 1
ATOM 2416 O O . ARG A 1 317 ? 3.106 3.887 -14.161 1.00 97.19 317 ARG A O 1
ATOM 2423 N N . ASN A 1 318 ? 1.474 4.303 -12.674 1.00 97.56 318 ASN A N 1
ATOM 2424 C CA . ASN A 1 318 ? 2.276 4.086 -11.473 1.00 97.56 318 ASN A CA 1
ATOM 2425 C C . ASN A 1 318 ? 1.445 3.384 -10.382 1.00 97.56 318 ASN A C 1
ATOM 2427 O O . ASN A 1 318 ? 1.064 4.022 -9.392 1.00 97.56 318 ASN A O 1
ATOM 2431 N N . PRO A 1 319 ? 1.143 2.087 -10.563 1.00 98.25 319 PRO A N 1
ATOM 2432 C CA . PRO A 1 319 ? 0.375 1.285 -9.613 1.00 98.25 319 PRO A CA 1
ATOM 2433 C C . PRO A 1 319 ? 1.171 1.018 -8.329 1.00 98.25 319 PRO A C 1
ATOM 2435 O O . PRO A 1 319 ? 2.021 0.130 -8.279 1.00 98.25 319 PRO A O 1
ATOM 2438 N N . GLN A 1 320 ? 0.910 1.811 -7.287 1.00 97.56 320 GLN A N 1
ATOM 2439 C CA . GLN A 1 320 ? 1.605 1.774 -5.992 1.00 97.56 320 GLN A CA 1
ATOM 2440 C C . GLN A 1 320 ? 0.997 0.766 -5.008 1.00 97.56 320 GLN A C 1
ATOM 2442 O O . GLN A 1 320 ? 1.699 0.306 -4.112 1.00 97.56 320 GLN A O 1
ATOM 2447 N N . GLY A 1 321 ? -0.285 0.428 -5.161 1.00 98.31 321 GLY A N 1
ATOM 2448 C CA . GLY A 1 321 ? -0.986 -0.508 -4.287 1.00 98.31 321 GLY A CA 1
ATOM 2449 C C . GLY A 1 321 ? -1.612 -1.663 -5.057 1.00 98.31 321 GLY A C 1
ATOM 2450 O O . GLY A 1 321 ? -1.960 -1.538 -6.234 1.00 98.31 321 GLY A O 1
ATOM 2451 N N . LEU A 1 322 ? -1.745 -2.795 -4.375 1.00 98.75 322 LEU A N 1
ATOM 2452 C CA . LEU A 1 322 ? -2.286 -4.045 -4.881 1.00 98.75 322 LEU A CA 1
ATOM 2453 C C . LEU A 1 322 ? -2.744 -4.889 -3.695 1.00 98.75 322 LEU A C 1
ATOM 2455 O O . LEU A 1 322 ? -1.978 -5.094 -2.758 1.00 98.75 322 LEU A O 1
ATOM 2459 N N . THR A 1 323 ? -3.970 -5.394 -3.738 1.00 98.38 323 THR A N 1
ATOM 2460 C CA . THR A 1 323 ? -4.477 -6.315 -2.719 1.00 98.38 323 THR A CA 1
ATOM 2461 C C . THR A 1 323 ? -5.401 -7.347 -3.336 1.00 98.38 323 THR A C 1
ATOM 2463 O O . THR A 1 323 ? -6.216 -7.031 -4.210 1.00 98.38 323 THR A O 1
ATOM 2466 N N . LEU A 1 324 ? -5.255 -8.592 -2.888 1.00 97.81 324 LEU A N 1
ATOM 2467 C CA . LEU A 1 324 ? -6.167 -9.677 -3.207 1.00 97.81 324 LEU A CA 1
ATOM 2468 C C . LEU A 1 324 ? -7.222 -9.745 -2.102 1.00 97.81 324 LEU A C 1
ATOM 2470 O O . LEU A 1 324 ? -6.912 -10.093 -0.967 1.00 97.81 324 LEU A O 1
ATOM 2474 N N . ALA A 1 325 ? -8.458 -9.404 -2.444 1.00 96.31 325 ALA A N 1
ATOM 2475 C CA . ALA A 1 325 ? -9.591 -9.511 -1.542 1.00 96.31 325 ALA A CA 1
ATOM 2476 C C . ALA A 1 325 ? -9.933 -10.979 -1.246 1.00 96.31 325 ALA A C 1
ATOM 2478 O O . ALA A 1 325 ? -9.629 -11.880 -2.034 1.00 96.31 325 ALA A O 1
ATOM 2479 N N . SER A 1 326 ? -10.639 -11.211 -0.141 1.00 94.31 326 SER A N 1
ATOM 2480 C CA . SER A 1 326 ? -11.071 -12.538 0.315 1.00 94.31 326 SER A CA 1
ATOM 2481 C C . SER A 1 326 ? -11.959 -13.276 -0.695 1.00 94.31 326 SER A C 1
ATOM 2483 O O . SER A 1 326 ? -11.934 -14.503 -0.771 1.00 94.31 326 SER A O 1
ATOM 2485 N N . ASP A 1 327 ? -12.691 -12.542 -1.537 1.00 93.81 327 ASP A N 1
ATOM 2486 C CA . ASP A 1 327 ? -13.495 -13.094 -2.636 1.00 93.81 327 ASP A CA 1
ATOM 2487 C C . ASP A 1 327 ? -12.697 -13.357 -3.930 1.00 93.81 327 ASP A C 1
ATOM 2489 O O . ASP A 1 327 ? -13.255 -13.761 -4.953 1.00 93.81 327 ASP A O 1
ATOM 2493 N N . GLY A 1 328 ? -11.380 -13.142 -3.897 1.00 95.12 328 GLY A N 1
ATOM 2494 C CA . GLY A 1 328 ? -10.464 -13.364 -5.009 1.00 95.12 328 GLY A CA 1
ATOM 2495 C C . GLY A 1 328 ? -10.404 -12.228 -6.030 1.00 95.12 328 GLY A C 1
ATOM 2496 O O . GLY A 1 328 ? -9.727 -12.391 -7.050 1.00 95.12 328 GLY A O 1
ATOM 2497 N N . ARG A 1 329 ? -11.083 -11.096 -5.799 1.00 97.19 329 ARG A N 1
ATOM 2498 C CA . ARG A 1 329 ? -10.905 -9.885 -6.614 1.00 97.19 329 ARG A CA 1
ATOM 2499 C C . ARG A 1 329 ? -9.571 -9.215 -6.306 1.00 97.19 329 ARG A C 1
ATOM 2501 O O . ARG A 1 329 ? -9.152 -9.139 -5.158 1.00 97.19 329 ARG A O 1
ATOM 2508 N N . LEU A 1 330 ? -8.928 -8.686 -7.341 1.00 98.44 330 LEU A N 1
ATOM 2509 C CA . LEU A 1 330 ? -7.657 -7.979 -7.230 1.00 98.44 330 LEU A CA 1
ATOM 2510 C C . LEU A 1 330 ? -7.904 -6.476 -7.400 1.00 98.44 330 LEU A C 1
ATOM 2512 O O . LEU A 1 330 ? -8.411 -6.047 -8.436 1.00 98.44 330 LEU A O 1
ATOM 2516 N N . PHE A 1 331 ? -7.573 -5.681 -6.389 1.00 98.69 331 PHE A N 1
ATOM 2517 C CA . PHE A 1 331 ? -7.696 -4.223 -6.426 1.00 98.69 331 PHE A CA 1
ATOM 2518 C C . PHE A 1 331 ? -6.320 -3.583 -6.502 1.00 98.69 331 PHE A C 1
ATOM 2520 O O . PHE A 1 331 ? -5.396 -4.057 -5.850 1.00 98.69 331 PHE A O 1
ATOM 2527 N N . SER A 1 332 ? -6.191 -2.499 -7.261 1.00 98.75 332 SER A N 1
ATOM 2528 C CA . SER A 1 332 ? -4.957 -1.724 -7.359 1.00 98.75 332 SER A CA 1
ATOM 2529 C C . SER A 1 332 ? -5.233 -0.237 -7.191 1.00 98.75 332 SER A C 1
ATOM 2531 O O . SER A 1 332 ? -6.300 0.244 -7.568 1.00 98.75 332 SER A O 1
ATOM 2533 N N . THR A 1 333 ? -4.274 0.485 -6.622 1.00 98.75 333 THR A N 1
ATOM 2534 C CA . THR A 1 333 ? -4.273 1.947 -6.558 1.00 98.75 333 THR A CA 1
ATOM 2535 C C . THR A 1 333 ? -3.071 2.500 -7.301 1.00 98.75 333 THR A C 1
ATOM 2537 O O . THR A 1 333 ? -1.960 1.979 -7.163 1.00 98.75 333 THR A O 1
ATOM 2540 N N . GLU A 1 334 ? -3.266 3.569 -8.069 1.00 98.00 334 GLU A N 1
ATOM 2541 C CA . GLU A 1 334 ? -2.193 4.164 -8.867 1.00 98.00 334 GLU A CA 1
ATOM 2542 C C . GLU A 1 334 ? -2.202 5.691 -8.899 1.00 98.00 334 GLU A C 1
ATOM 2544 O O . GLU A 1 334 ? -3.246 6.333 -8.773 1.00 98.00 334 GLU A O 1
ATOM 2549 N N . HIS A 1 335 ? -1.013 6.281 -9.068 1.00 98.25 335 HIS A N 1
ATOM 2550 C CA . HIS A 1 335 ? -0.880 7.729 -9.242 1.00 98.25 335 HIS A CA 1
ATOM 2551 C C . HIS A 1 335 ? -1.250 8.151 -10.654 1.00 98.25 335 HIS A C 1
ATOM 2553 O O . HIS A 1 335 ? -0.586 7.748 -11.614 1.00 98.25 335 HIS A O 1
ATOM 2559 N N . GLY A 1 336 ? -2.170 9.105 -10.747 1.00 95.56 336 GLY A N 1
ATOM 2560 C CA . GLY A 1 336 ? -2.346 9.911 -11.943 1.00 95.56 336 GLY A CA 1
ATOM 2561 C C . GLY A 1 336 ? -1.218 10.933 -12.112 1.00 95.56 336 GLY A C 1
ATOM 2562 O O . GLY A 1 336 ? -0.285 11.001 -11.302 1.00 95.56 336 GLY A O 1
ATOM 2563 N N . PRO A 1 337 ? -1.260 11.735 -13.186 1.00 93.44 337 PRO A N 1
ATOM 2564 C CA . PRO A 1 337 ? -0.379 12.880 -13.357 1.00 93.44 337 PRO A CA 1
ATOM 2565 C C . PRO A 1 337 ? -0.827 14.036 -12.429 1.00 93.44 337 PRO A C 1
ATOM 2567 O O . PRO A 1 337 ? -0.814 13.907 -11.202 1.00 93.44 337 PRO A O 1
ATOM 2570 N N . ARG A 1 338 ? -1.184 15.214 -12.957 1.00 93.19 338 ARG A N 1
ATOM 2571 C CA . ARG A 1 338 ? -1.764 16.288 -12.138 1.00 93.19 338 ARG A CA 1
ATOM 2572 C C . ARG A 1 338 ? -3.255 16.013 -11.938 1.00 93.19 338 ARG A C 1
ATOM 2574 O O . ARG A 1 338 ? -4.075 16.465 -12.737 1.00 93.19 338 ARG A O 1
ATOM 2581 N N . GLY A 1 339 ? -3.598 15.292 -10.873 1.00 93.88 339 GLY A N 1
ATOM 2582 C CA . GLY A 1 339 ? -4.943 14.737 -10.703 1.00 93.88 339 GLY A CA 1
ATOM 2583 C C . GLY A 1 339 ? -5.063 13.345 -11.316 1.00 93.88 339 GLY A C 1
ATOM 2584 O O . GLY A 1 339 ? -4.178 12.909 -12.051 1.00 93.88 339 GLY A O 1
ATOM 2585 N N . GLY A 1 340 ? -6.183 12.680 -11.044 1.00 95.31 340 GLY A N 1
ATOM 2586 C CA . GLY A 1 340 ? -6.526 11.413 -11.678 1.00 95.31 340 GLY A CA 1
ATOM 2587 C C . GLY A 1 340 ? -5.832 10.214 -11.049 1.00 95.31 340 GLY A C 1
ATOM 2588 O O . GLY A 1 340 ? -5.487 9.293 -11.772 1.00 95.31 340 GLY A O 1
ATOM 2589 N N . ASP A 1 341 ? -5.594 10.228 -9.734 1.00 98.50 341 ASP A N 1
ATOM 2590 C CA . ASP A 1 341 ? -5.253 8.984 -9.031 1.00 98.50 341 ASP A CA 1
ATOM 2591 C C . ASP A 1 341 ? -6.441 8.031 -9.102 1.00 98.50 341 ASP A C 1
ATOM 2593 O O . ASP A 1 341 ? -7.585 8.489 -9.124 1.00 98.50 341 ASP A O 1
ATOM 2597 N N . GLU A 1 342 ? -6.198 6.727 -9.099 1.00 98.31 342 GLU A N 1
ATOM 2598 C CA . GLU A 1 342 ? -7.246 5.746 -9.381 1.00 98.31 342 GLU A CA 1
ATOM 2599 C C . GLU A 1 342 ? -7.264 4.582 -8.395 1.00 98.31 342 GLU A C 1
ATOM 2601 O O . GLU A 1 342 ? -6.234 4.175 -7.858 1.00 98.31 342 GLU A O 1
ATOM 2606 N N . LEU A 1 343 ? -8.468 4.049 -8.175 1.00 98.62 343 LEU A N 1
ATOM 2607 C CA . LEU A 1 343 ? -8.721 2.715 -7.644 1.00 98.62 343 LEU A CA 1
ATOM 2608 C C . LEU A 1 343 ? -9.264 1.853 -8.785 1.00 98.62 343 LEU A C 1
ATOM 2610 O O . LEU A 1 343 ? -10.365 2.094 -9.287 1.00 98.62 343 LEU A O 1
ATOM 2614 N N . ASN A 1 344 ? -8.533 0.803 -9.124 1.00 98.44 344 ASN A N 1
ATOM 2615 C CA . ASN A 1 344 ? -8.831 -0.121 -10.205 1.00 98.44 344 ASN A CA 1
ATOM 2616 C C . ASN A 1 344 ? -9.248 -1.493 -9.653 1.00 98.44 344 ASN A C 1
ATOM 2618 O O . ASN A 1 344 ? -8.622 -2.030 -8.741 1.00 98.44 344 ASN A O 1
ATOM 2622 N N . LEU A 1 345 ? -10.310 -2.083 -10.215 1.00 98.19 345 LEU A N 1
ATOM 2623 C CA . LEU A 1 345 ? -10.594 -3.517 -10.074 1.00 98.19 345 LEU A CA 1
ATOM 2624 C C . LEU A 1 345 ? -9.926 -4.229 -11.241 1.00 98.19 345 LEU A C 1
ATOM 2626 O O . LEU A 1 345 ? -10.429 -4.131 -12.361 1.00 98.19 345 LEU A O 1
ATOM 2630 N N . VAL A 1 346 ? -8.824 -4.925 -10.970 1.00 98.50 346 VAL A N 1
ATOM 2631 C CA . VAL A 1 346 ? -7.979 -5.565 -11.979 1.00 98.50 346 VAL A CA 1
ATOM 2632 C C . VAL A 1 346 ? -8.719 -6.732 -12.628 1.00 98.50 346 VAL A C 1
ATOM 2634 O O . VAL A 1 346 ? -9.167 -7.658 -11.948 1.00 98.50 346 VAL A O 1
ATOM 2637 N N . ARG A 1 347 ? -8.841 -6.693 -13.957 1.00 97.88 347 ARG A N 1
ATOM 2638 C CA . ARG A 1 347 ? -9.443 -7.759 -14.771 1.00 97.88 347 ARG A CA 1
ATOM 2639 C C . ARG A 1 347 ? -8.433 -8.305 -15.769 1.00 97.88 347 ARG A C 1
ATOM 2641 O O . ARG A 1 347 ? -7.608 -7.561 -16.288 1.00 97.88 347 ARG A O 1
ATOM 2648 N N . ASP A 1 348 ? -8.514 -9.605 -16.031 1.00 98.00 348 ASP A N 1
ATOM 2649 C CA . ASP A 1 348 ? -7.622 -10.266 -16.981 1.00 98.00 348 ASP A CA 1
ATOM 2650 C C . ASP A 1 348 ? -7.875 -9.751 -18.408 1.00 98.00 348 ASP A C 1
ATOM 2652 O O . ASP A 1 348 ? -9.023 -9.683 -18.850 1.00 98.00 348 ASP A O 1
ATOM 2656 N N . GLY A 1 349 ? -6.811 -9.361 -19.106 1.00 98.06 349 GLY A N 1
ATOM 2657 C CA . GLY A 1 349 ? -6.851 -8.764 -20.441 1.00 98.06 349 GLY A CA 1
ATOM 2658 C C . GLY A 1 349 ? -7.297 -7.296 -20.501 1.00 98.06 349 GLY A C 1
ATOM 2659 O O . GLY A 1 349 ? -7.373 -6.752 -21.600 1.00 98.06 349 GLY A O 1
ATOM 2660 N N . ALA A 1 350 ? -7.586 -6.651 -19.365 1.00 98.19 350 ALA A N 1
ATOM 2661 C CA . ALA A 1 350 ? -8.034 -5.257 -19.344 1.00 98.19 350 ALA A CA 1
ATOM 2662 C C . ALA A 1 350 ? -6.924 -4.271 -19.734 1.00 98.19 350 ALA A C 1
ATOM 2664 O O . ALA A 1 350 ? -5.741 -4.482 -19.438 1.00 98.19 350 ALA A O 1
ATOM 2665 N N . ASN A 1 351 ? -7.333 -3.161 -20.350 1.00 98.00 351 ASN A N 1
ATOM 2666 C CA . ASN A 1 351 ? -6.464 -2.028 -20.653 1.00 98.00 351 ASN A CA 1
ATOM 2667 C C . ASN A 1 351 ? -7.047 -0.766 -20.012 1.00 98.00 351 ASN A C 1
ATOM 2669 O O . ASN A 1 351 ? -8.110 -0.312 -20.428 1.00 98.00 351 ASN A O 1
ATOM 2673 N N . TYR A 1 352 ? -6.335 -0.209 -19.032 1.00 97.25 352 TYR A N 1
ATOM 2674 C CA . TYR A 1 352 ? -6.739 0.971 -18.253 1.00 97.25 352 TYR A CA 1
ATOM 2675 C C . TYR A 1 352 ? -6.352 2.297 -18.919 1.00 97.25 352 TYR A C 1
ATOM 2677 O O . TYR A 1 352 ? -6.645 3.370 -18.413 1.00 97.25 352 TYR A O 1
ATOM 2685 N N . GLY A 1 353 ? -5.760 2.239 -20.111 1.00 95.31 353 GLY A N 1
ATOM 2686 C CA . GLY A 1 353 ? -5.699 3.372 -21.024 1.00 95.31 353 GLY A CA 1
ATOM 2687 C C . GLY A 1 353 ? -4.504 4.301 -20.876 1.00 95.31 353 GLY A C 1
ATOM 2688 O O . GLY A 1 353 ? -4.218 4.996 -21.846 1.00 95.31 353 GLY A O 1
ATOM 2689 N N . TRP A 1 354 ? -3.737 4.308 -19.780 1.00 95.62 354 TRP A N 1
ATOM 2690 C CA . TRP A 1 354 ? -2.560 5.186 -19.690 1.00 95.62 354 TRP A CA 1
ATOM 2691 C C . TRP A 1 354 ? -1.536 4.887 -20.806 1.00 95.62 354 TRP A C 1
ATOM 2693 O O . TRP A 1 354 ? -1.246 3.709 -21.052 1.00 95.62 354 TRP A O 1
ATOM 2703 N N . PRO A 1 355 ? -0.948 5.902 -21.479 1.00 93.81 355 PRO A N 1
ATOM 2704 C CA . PRO A 1 355 ? -1.192 7.353 -21.387 1.00 93.81 355 PRO A CA 1
ATOM 2705 C C . PRO A 1 355 ? -2.251 7.887 -22.371 1.00 93.81 355 PRO A C 1
ATOM 2707 O O . PRO A 1 355 ? -2.473 9.093 -22.459 1.00 93.81 355 PRO A O 1
ATOM 2710 N N . LEU A 1 356 ? -2.899 7.008 -23.134 1.00 92.94 356 LEU A N 1
ATOM 2711 C CA . LEU A 1 356 ? -3.917 7.352 -24.126 1.00 92.94 356 LEU A CA 1
ATOM 2712 C C . LEU A 1 356 ? -5.224 7.854 -23.497 1.00 92.94 356 LEU A C 1
ATOM 2714 O O . LEU A 1 356 ? -6.013 8.510 -24.176 1.00 92.94 356 LEU A O 1
ATOM 2718 N N . GLU A 1 357 ? -5.466 7.582 -22.220 1.00 92.50 357 GLU A N 1
ATOM 2719 C CA . GLU A 1 357 ? -6.580 8.139 -21.463 1.00 92.50 357 GLU A CA 1
ATOM 2720 C C . GLU A 1 357 ? -6.171 8.385 -20.002 1.00 92.50 357 GLU A C 1
ATOM 2722 O O . GLU A 1 357 ? -5.363 7.655 -19.431 1.00 92.50 357 GLU A O 1
ATOM 2727 N N . SER A 1 358 ? -6.664 9.485 -19.427 1.00 93.19 358 SER A N 1
ATOM 2728 C CA . SER A 1 358 ? -6.435 9.855 -18.029 1.00 93.19 358 SER A CA 1
ATOM 2729 C C . SER A 1 358 ? -7.502 10.845 -17.557 1.00 93.19 358 SER A C 1
ATOM 2731 O O . SER A 1 358 ? -7.974 11.690 -18.328 1.00 93.19 358 SER A O 1
ATOM 2733 N N . TYR A 1 359 ? -7.851 10.782 -16.271 1.00 94.19 359 TYR A N 1
ATOM 2734 C CA . TYR A 1 359 ? -8.590 11.853 -15.591 1.00 94.19 359 TYR A CA 1
ATOM 2735 C C . TYR A 1 359 ? -7.699 13.038 -15.190 1.00 94.19 359 TYR A C 1
ATOM 2737 O O . TYR A 1 359 ? -8.209 14.099 -14.828 1.00 94.19 359 TYR A O 1
ATOM 2745 N N . GLY A 1 360 ? -6.378 12.862 -15.225 1.00 93.12 360 GLY A N 1
ATOM 2746 C CA . GLY A 1 360 ? -5.410 13.887 -14.865 1.00 93.12 360 GLY A CA 1
ATOM 2747 C C . GLY A 1 360 ? -4.946 14.744 -16.041 1.00 93.12 360 GLY A C 1
ATOM 2748 O O . GLY A 1 360 ? -5.213 14.466 -17.210 1.00 93.12 360 GLY A O 1
ATOM 2749 N N . LEU A 1 361 ? -4.214 15.805 -15.705 1.00 91.88 361 LEU A N 1
ATOM 2750 C CA . LEU A 1 361 ? -3.656 16.772 -16.650 1.00 91.88 361 LEU A CA 1
ATOM 2751 C C . LEU A 1 361 ? -2.123 16.758 -16.635 1.00 91.88 361 LEU A C 1
ATOM 2753 O O . LEU A 1 361 ? -1.490 16.218 -15.722 1.00 91.88 361 LEU A O 1
ATOM 2757 N N . THR A 1 362 ? -1.505 17.402 -17.623 1.00 90.69 362 THR A N 1
ATOM 2758 C CA . THR A 1 362 ? -0.075 17.729 -17.576 1.00 90.69 362 THR A CA 1
ATOM 2759 C C . THR A 1 362 ? 0.221 18.633 -16.373 1.00 90.69 362 THR A C 1
ATOM 2761 O O . THR A 1 362 ? -0.596 19.449 -15.939 1.00 90.69 362 THR A O 1
ATOM 2764 N N . TYR A 1 363 ? 1.424 18.517 -15.809 1.00 86.50 363 TYR A N 1
ATOM 2765 C CA . TYR A 1 363 ? 1.773 19.301 -14.622 1.00 86.50 363 TYR A CA 1
ATOM 2766 C C . TYR A 1 363 ? 1.993 20.786 -14.937 1.00 86.50 363 TYR A C 1
ATOM 2768 O O . TYR A 1 363 ? 1.529 21.633 -14.176 1.00 86.50 363 TYR A O 1
ATOM 2776 N N . TRP A 1 364 ? 2.666 21.102 -16.050 1.00 79.00 364 TRP A N 1
ATOM 2777 C CA . TRP A 1 364 ? 3.183 22.449 -16.329 1.00 79.00 364 TRP A CA 1
ATOM 2778 C C . TRP A 1 364 ? 2.118 23.456 -16.780 1.00 79.00 364 TRP A C 1
ATOM 2780 O O . TRP A 1 364 ? 2.188 24.614 -16.387 1.00 79.00 364 TRP A O 1
ATOM 2790 N N . ASP A 1 365 ? 1.145 23.047 -17.596 1.00 86.38 365 ASP A N 1
ATOM 2791 C CA . ASP A 1 365 ? 0.107 23.941 -18.133 1.00 86.38 365 ASP A CA 1
ATOM 2792 C C . ASP A 1 365 ? -1.320 23.441 -17.902 1.00 86.38 365 ASP A C 1
ATOM 2794 O O . ASP A 1 365 ? -2.261 24.079 -18.370 1.00 86.38 365 ASP A O 1
ATOM 2798 N N . ALA A 1 366 ? -1.487 22.339 -17.158 1.00 88.75 366 ALA A N 1
ATOM 2799 C CA . ALA A 1 366 ? -2.786 21.729 -16.897 1.00 88.75 366 ALA A CA 1
ATOM 2800 C C . ALA A 1 366 ? -3.582 21.477 -18.195 1.00 88.75 366 ALA A C 1
ATOM 2802 O O . ALA A 1 366 ? -4.792 21.696 -18.249 1.00 88.75 366 ALA A O 1
ATOM 2803 N N . SER A 1 367 ? -2.890 21.044 -19.250 1.00 90.75 367 SER A N 1
ATOM 2804 C CA . SER A 1 367 ? -3.486 20.635 -20.521 1.00 90.75 367 SER A CA 1
ATOM 2805 C C . SER A 1 367 ? -3.716 19.123 -20.570 1.00 90.75 367 SER A C 1
ATOM 2807 O O . SER A 1 367 ? -3.236 18.369 -19.717 1.00 90.75 367 SER A O 1
ATOM 2809 N N . ALA A 1 368 ? -4.508 18.678 -21.548 1.00 90.25 368 ALA A N 1
ATOM 2810 C CA . ALA A 1 368 ? -4.724 17.257 -21.787 1.00 90.25 368 ALA A CA 1
ATOM 2811 C C . ALA A 1 368 ? -3.393 16.550 -22.073 1.00 90.25 368 ALA A C 1
ATOM 2813 O O . ALA A 1 368 ? -2.475 17.136 -22.651 1.00 90.25 368 ALA A O 1
ATOM 2814 N N . ILE A 1 369 ? -3.313 15.281 -21.683 1.00 90.50 369 ILE A N 1
ATOM 2815 C CA . ILE A 1 369 ? -2.139 14.442 -21.909 1.00 90.50 369 ILE A CA 1
ATOM 2816 C C . ILE A 1 369 ? -1.854 14.363 -23.423 1.00 90.50 369 ILE A C 1
ATOM 2818 O O . ILE A 1 369 ? -2.742 13.980 -24.188 1.00 90.50 369 ILE A O 1
ATOM 2822 N N . PRO A 1 370 ? -0.656 14.762 -23.895 1.00 88.19 370 PRO A N 1
ATOM 2823 C CA . PRO A 1 370 ? -0.310 14.677 -25.308 1.00 88.19 370 PRO A CA 1
ATOM 2824 C C . PRO A 1 370 ? -0.552 13.281 -25.891 1.00 88.19 370 PRO A C 1
ATOM 2826 O O . PRO A 1 370 ? -0.048 12.289 -25.379 1.00 88.19 370 PRO A O 1
ATOM 2829 N N . GLY A 1 371 ? -1.317 13.208 -26.982 1.00 85.38 371 GLY A N 1
ATOM 2830 C CA . GLY A 1 371 ? -1.662 11.936 -27.621 1.00 85.38 371 GLY A CA 1
ATOM 2831 C C . GLY A 1 371 ? -2.848 11.193 -26.991 1.00 85.38 371 GLY A C 1
ATOM 2832 O O . GLY A 1 371 ? -3.192 10.122 -27.486 1.00 85.38 371 GLY A O 1
ATOM 2833 N N . SER A 1 372 ? -3.514 11.754 -25.970 1.00 88.81 372 SER A N 1
ATOM 2834 C CA . SER A 1 372 ? -4.733 11.159 -25.410 1.00 88.81 372 SER A CA 1
ATOM 2835 C C . SER A 1 372 ? -5.859 11.072 -26.445 1.00 88.81 372 SER A C 1
ATOM 2837 O O . SER A 1 372 ? -6.129 12.047 -27.152 1.00 88.81 372 SER A O 1
ATOM 2839 N N . LEU A 1 373 ? -6.562 9.940 -26.483 1.00 87.00 373 LEU A N 1
ATOM 2840 C CA . LEU A 1 373 ? -7.710 9.686 -27.358 1.00 87.00 373 LEU A CA 1
ATOM 2841 C C . LEU A 1 373 ? -9.006 10.298 -26.815 1.00 87.00 373 LEU A C 1
ATOM 2843 O O . LEU A 1 373 ? -9.915 10.619 -27.578 1.00 87.00 373 LEU A O 1
ATOM 2847 N N . SER A 1 374 ? -9.097 10.455 -25.497 1.00 82.38 374 SER A N 1
ATOM 2848 C CA . SER A 1 374 ? -10.197 11.125 -24.814 1.00 82.38 374 SER A CA 1
ATOM 2849 C C . SER A 1 374 ? -9.710 11.669 -23.472 1.00 82.38 374 SER A C 1
ATOM 2851 O O . SER A 1 374 ? -8.733 11.185 -22.899 1.00 82.38 374 SER A O 1
ATOM 2853 N N . PHE A 1 375 ? -10.361 12.735 -23.010 1.00 78.19 375 PHE A N 1
ATOM 2854 C CA . PHE A 1 375 ? -9.956 13.496 -21.835 1.00 78.19 375 PHE A CA 1
ATOM 2855 C C . PHE A 1 375 ? -11.067 13.494 -20.782 1.00 78.19 375 PHE A C 1
ATOM 2857 O O . PHE A 1 375 ? -12.163 14.003 -21.030 1.00 78.19 375 PHE A O 1
ATOM 2864 N N . GLY A 1 376 ? -10.779 12.934 -19.601 1.00 72.25 376 GLY A N 1
ATOM 2865 C CA . GLY A 1 376 ? -11.655 12.983 -18.424 1.00 72.25 376 GLY A CA 1
ATOM 2866 C C . GLY A 1 376 ? -12.977 12.212 -18.529 1.00 72.25 376 GLY A C 1
ATOM 2867 O O . GLY A 1 376 ? -13.849 12.401 -17.682 1.00 72.25 376 GLY A O 1
ATOM 2868 N N . ARG A 1 377 ? -13.159 11.377 -19.561 1.00 76.25 377 ARG A N 1
ATOM 2869 C CA . ARG A 1 377 ? -14.405 10.621 -19.784 1.00 76.25 377 ARG A CA 1
ATOM 2870 C C . ARG A 1 377 ? -14.245 9.109 -19.694 1.00 76.25 377 ARG A C 1
ATOM 2872 O O . ARG A 1 377 ? -15.229 8.429 -19.399 1.00 76.25 377 ARG A O 1
ATOM 2879 N N . HIS A 1 378 ? -13.038 8.597 -19.923 1.00 81.81 378 HIS A N 1
ATOM 2880 C CA . HIS A 1 378 ? -12.750 7.166 -19.861 1.00 81.81 378 HIS A CA 1
ATOM 2881 C C . HIS A 1 378 ? -13.668 6.360 -20.793 1.00 81.81 378 HIS A C 1
ATOM 2883 O O . HIS A 1 378 ? -14.423 5.490 -20.365 1.00 81.81 378 HIS A O 1
ATOM 2889 N N . GLU A 1 379 ? -13.733 6.757 -22.065 1.00 85.75 379 GLU A N 1
ATOM 2890 C CA . GLU A 1 379 ? -14.682 6.201 -23.046 1.00 85.75 379 GLU A CA 1
ATOM 2891 C C . GLU A 1 379 ? -14.096 5.054 -23.874 1.00 85.75 379 GLU A C 1
ATOM 2893 O O . GLU A 1 379 ? -14.870 4.259 -24.405 1.00 85.75 379 GLU A O 1
ATOM 2898 N N . ASN A 1 380 ? -12.766 4.944 -23.973 1.00 90.62 380 ASN A N 1
ATOM 2899 C CA . ASN A 1 380 ? -12.124 3.992 -24.887 1.00 90.62 380 ASN A CA 1
ATOM 2900 C C . ASN A 1 380 ? -11.499 2.791 -24.167 1.00 90.62 380 ASN A C 1
ATOM 2902 O O . ASN A 1 380 ? -11.238 1.770 -24.801 1.00 90.62 380 ASN A O 1
ATOM 2906 N N . PHE A 1 381 ? -11.266 2.918 -22.862 1.00 95.19 381 PHE A N 1
ATOM 2907 C CA . PHE A 1 381 ? -10.523 1.965 -22.042 1.00 95.19 381 PHE A CA 1
ATOM 2908 C C . PHE A 1 381 ? -11.293 1.579 -20.774 1.00 95.19 381 PHE A C 1
ATOM 2910 O O . PHE A 1 381 ? -12.246 2.261 -20.374 1.00 95.19 381 PHE A O 1
ATOM 2917 N N . ASP A 1 382 ? -10.878 0.484 -20.132 1.00 96.00 382 ASP A N 1
ATOM 2918 C CA . ASP A 1 382 ? -11.462 0.020 -18.875 1.00 96.00 382 ASP A CA 1
ATOM 2919 C C . ASP A 1 382 ? -11.390 1.119 -17.812 1.00 96.00 382 ASP A C 1
ATOM 2921 O O . ASP A 1 382 ? -10.364 1.767 -17.628 1.00 96.00 382 ASP A O 1
ATOM 2925 N N . ARG A 1 383 ? -12.511 1.356 -17.126 1.00 94.88 383 ARG A N 1
ATOM 2926 C CA . ARG A 1 383 ? -12.631 2.462 -16.172 1.00 94.88 383 ARG A CA 1
ATOM 2927 C C . ARG A 1 383 ? -12.136 2.065 -14.785 1.00 94.88 383 ARG A C 1
ATOM 2929 O O . ARG A 1 383 ? -12.465 0.958 -14.337 1.00 94.88 383 ARG A O 1
ATOM 2936 N N . PRO A 1 384 ? -11.523 2.999 -14.041 1.00 95.56 384 PRO A N 1
ATOM 2937 C CA . PRO A 1 384 ? -11.361 2.818 -12.613 1.00 95.56 384 PRO A CA 1
ATOM 2938 C C . PRO A 1 384 ? -12.711 2.771 -11.904 1.00 95.56 384 PRO A C 1
ATOM 2940 O O . PRO A 1 384 ? -13.712 3.341 -12.348 1.00 95.56 384 PRO A O 1
ATOM 2943 N N . LEU A 1 385 ? -12.730 2.094 -10.758 1.00 95.94 385 LEU A N 1
ATOM 2944 C CA . LEU A 1 385 ? -13.871 2.107 -9.847 1.00 95.94 385 LEU A CA 1
ATOM 2945 C C . LEU A 1 385 ? -14.070 3.479 -9.208 1.00 95.94 385 LEU A C 1
ATOM 2947 O O . LEU A 1 385 ? -15.196 3.844 -8.863 1.00 95.94 385 LEU A O 1
ATOM 2951 N N . PHE A 1 386 ? -12.972 4.201 -8.997 1.00 96.69 386 PHE A N 1
ATOM 2952 C CA . PHE A 1 386 ? -12.957 5.507 -8.364 1.00 96.69 386 PHE A CA 1
ATOM 2953 C C . PHE A 1 386 ? -11.719 6.283 -8.804 1.00 96.69 386 PHE A C 1
ATOM 2955 O O . PHE A 1 386 ? -10.664 5.685 -8.999 1.00 96.69 386 PHE A O 1
ATOM 2962 N N . SER A 1 387 ? -11.837 7.604 -8.930 1.00 96.19 387 SER A N 1
ATOM 2963 C CA . SER A 1 387 ? -10.697 8.472 -9.211 1.00 96.19 387 SER A CA 1
ATOM 2964 C C . SER A 1 387 ? -10.714 9.707 -8.317 1.00 96.19 387 SER A C 1
ATOM 2966 O O . SER A 1 387 ? -11.779 10.256 -8.021 1.00 96.19 387 SER A O 1
ATOM 2968 N N . TRP A 1 388 ? -9.531 10.145 -7.889 1.00 97.06 388 TRP A N 1
ATOM 2969 C CA . TRP A 1 388 ? -9.336 11.360 -7.106 1.00 97.06 388 TRP A CA 1
ATOM 2970 C C . TRP A 1 388 ? -8.805 12.489 -7.990 1.00 97.06 388 TRP A C 1
ATOM 2972 O O . TRP A 1 388 ? -7.701 12.430 -8.541 1.00 97.06 388 TRP A O 1
ATOM 2982 N N . VAL A 1 389 ? -9.601 13.555 -8.091 1.00 93.75 389 VAL A N 1
ATOM 2983 C CA . VAL A 1 389 ? -9.257 14.796 -8.790 1.00 93.75 389 VAL A CA 1
ATOM 2984 C C . VAL A 1 389 ? -9.590 15.964 -7.847 1.00 93.75 389 VAL A C 1
ATOM 2986 O O . VAL A 1 389 ? -10.770 16.267 -7.665 1.00 93.75 389 VAL A O 1
ATOM 2989 N N . PRO A 1 390 ? -8.596 16.620 -7.214 1.00 93.69 390 PRO A N 1
ATOM 2990 C CA . PRO A 1 390 ? -7.148 16.471 -7.407 1.00 93.69 390 PRO A CA 1
ATOM 2991 C C . PRO A 1 390 ? -6.561 15.175 -6.814 1.00 93.69 390 PRO A C 1
ATOM 2993 O O . PRO A 1 390 ? -7.195 14.512 -5.997 1.00 93.69 390 PRO A O 1
ATOM 2996 N N . SER A 1 391 ? -5.328 14.846 -7.218 1.00 94.69 391 SER A N 1
ATOM 2997 C CA . SER A 1 391 ? -4.581 13.680 -6.726 1.00 94.69 391 SER A CA 1
ATOM 2998 C C . SER A 1 391 ? -4.277 13.803 -5.238 1.00 94.69 391 SER A C 1
ATOM 3000 O O . SER A 1 391 ? -3.905 14.873 -4.752 1.00 94.69 391 SER A O 1
ATOM 3002 N N . ILE A 1 392 ? -4.353 12.672 -4.544 1.00 96.25 392 ILE A N 1
ATOM 3003 C CA . ILE A 1 392 ? -3.989 12.509 -3.128 1.00 96.25 392 ILE A CA 1
ATOM 3004 C C . ILE A 1 392 ? -2.645 11.772 -2.967 1.00 96.25 392 ILE A C 1
ATOM 3006 O O . ILE A 1 392 ? -2.161 11.574 -1.849 1.00 96.25 392 ILE A O 1
ATOM 3010 N N . ALA A 1 393 ? -2.022 11.418 -4.095 1.00 96.56 393 ALA A N 1
ATOM 3011 C CA . ALA A 1 393 ? -0.884 10.527 -4.253 1.00 96.56 393 ALA A CA 1
ATOM 3012 C C . ALA A 1 393 ? -1.105 9.206 -3.504 1.00 96.56 393 ALA A C 1
ATOM 3014 O O . ALA A 1 393 ? -0.399 8.913 -2.536 1.00 96.56 393 ALA A O 1
ATOM 3015 N N . VAL A 1 394 ? -2.111 8.438 -3.938 1.00 97.94 394 VAL A N 1
ATOM 3016 C CA . VAL A 1 394 ? -2.460 7.120 -3.366 1.00 97.94 394 VAL A CA 1
ATOM 3017 C C . VAL A 1 394 ? -1.247 6.194 -3.257 1.00 97.94 394 VAL A C 1
ATOM 3019 O O . VAL A 1 394 ? -0.419 6.134 -4.155 1.00 97.94 394 VAL A O 1
ATOM 3022 N N . SER A 1 395 ? -1.101 5.463 -2.164 1.00 96.50 395 SER A N 1
ATOM 3023 C CA . SER A 1 395 ? -0.045 4.458 -2.018 1.00 96.50 395 SER A CA 1
ATOM 3024 C C . SER A 1 395 ? -0.654 3.066 -1.994 1.00 96.50 395 SER A C 1
ATOM 3026 O O . SER A 1 395 ? -1.153 2.603 -3.017 1.00 96.50 395 SER A O 1
ATOM 3028 N N . SER A 1 396 ? -0.616 2.417 -0.838 1.00 97.38 396 SER A N 1
ATOM 3029 C CA . SER A 1 396 ? -1.057 1.047 -0.639 1.00 97.38 396 SER A CA 1
ATOM 3030 C C . SER A 1 396 ? -2.568 0.961 -0.416 1.00 97.38 396 SER A C 1
ATOM 3032 O O . SER A 1 396 ? -3.209 1.924 0.017 1.00 97.38 396 SER A O 1
ATOM 3034 N N . VAL A 1 397 ? -3.131 -0.204 -0.726 1.00 98.69 397 VAL A N 1
ATOM 3035 C CA . VAL A 1 397 ? -4.538 -0.549 -0.519 1.00 98.69 397 VAL A CA 1
ATOM 3036 C C . VAL A 1 397 ? -4.610 -1.928 0.119 1.00 98.69 397 VAL A C 1
ATOM 3038 O O . VAL A 1 397 ? -3.855 -2.813 -0.271 1.00 98.69 397 VAL A O 1
ATOM 3041 N N . ILE A 1 398 ? -5.522 -2.116 1.069 1.00 98.56 398 ILE A N 1
ATOM 3042 C CA . ILE A 1 398 ? -5.860 -3.421 1.656 1.00 98.56 398 ILE A CA 1
ATOM 3043 C C . ILE A 1 398 ? -7.377 -3.566 1.751 1.00 98.56 398 ILE A C 1
ATOM 3045 O O . ILE A 1 398 ? -8.090 -2.565 1.857 1.00 98.56 398 ILE A O 1
ATOM 3049 N N . GLN A 1 399 ? -7.872 -4.802 1.739 1.00 97.94 399 GLN A N 1
ATOM 3050 C CA . GLN A 1 399 ? -9.200 -5.096 2.269 1.00 97.94 399 GLN A CA 1
ATOM 3051 C C . GLN A 1 399 ? -9.090 -5.322 3.776 1.00 97.94 399 GLN A C 1
ATOM 3053 O O . GLN A 1 399 ? -8.177 -6.007 4.226 1.00 97.94 399 GLN A O 1
ATOM 3058 N N . ILE A 1 400 ? -10.013 -4.738 4.535 1.00 96.50 400 ILE A N 1
ATOM 3059 C CA . ILE A 1 400 ? -10.107 -4.938 5.979 1.00 96.50 400 ILE A CA 1
ATOM 3060 C C . ILE A 1 400 ? -10.972 -6.170 6.254 1.00 96.50 400 ILE A C 1
ATOM 3062 O O . ILE A 1 400 ? -12.082 -6.267 5.727 1.00 96.50 400 ILE A O 1
ATOM 3066 N N . ASP A 1 401 ? -10.497 -7.077 7.104 1.00 93.25 401 ASP A N 1
ATOM 3067 C CA . ASP A 1 401 ? -11.263 -8.241 7.562 1.00 93.25 401 ASP A CA 1
ATOM 3068 C C . ASP A 1 401 ? -11.002 -8.533 9.047 1.00 93.25 401 ASP A C 1
ATOM 3070 O O . ASP A 1 401 ? -9.855 -8.584 9.486 1.00 93.25 401 ASP A O 1
ATOM 3074 N N . GLY A 1 402 ? -12.055 -8.672 9.851 1.00 91.62 402 GLY A N 1
ATOM 3075 C CA . GLY A 1 402 ? -11.960 -8.964 11.284 1.00 91.62 402 GLY A CA 1
ATOM 3076 C C . GLY A 1 402 ? -11.340 -7.856 12.149 1.00 91.62 402 GLY A C 1
ATOM 3077 O O . GLY A 1 402 ? -11.011 -8.108 13.307 1.00 91.62 402 GLY A O 1
ATOM 3078 N N . PHE A 1 403 ? -11.172 -6.634 11.627 1.00 93.12 403 PHE A N 1
ATOM 3079 C CA . PHE A 1 403 ? -10.663 -5.492 12.405 1.00 93.12 403 PHE A CA 1
ATOM 3080 C C . PHE A 1 403 ? -11.755 -4.876 13.279 1.00 93.12 403 PHE A C 1
ATOM 3082 O O . PHE A 1 403 ? -11.524 -4.524 14.436 1.00 93.12 403 PHE A O 1
ATOM 3089 N N . HIS A 1 404 ? -12.940 -4.694 12.693 1.00 91.38 404 HIS A N 1
ATOM 3090 C CA . HIS A 1 404 ? -14.111 -4.144 13.355 1.00 91.38 404 HIS A CA 1
ATOM 3091 C C . HIS A 1 404 ? -15.350 -4.417 12.489 1.00 91.38 404 HIS A C 1
ATOM 3093 O O . HIS A 1 404 ? -15.326 -4.052 11.312 1.00 91.38 404 HIS A O 1
ATOM 3099 N N . PRO A 1 405 ? -16.482 -4.898 13.042 1.00 88.75 405 PRO A N 1
ATOM 3100 C CA . PRO A 1 405 ? -17.665 -5.261 12.247 1.00 88.75 405 PRO A CA 1
ATOM 3101 C C . PRO A 1 405 ? -18.176 -4.149 11.319 1.00 88.75 405 PRO A C 1
ATOM 3103 O O . PRO A 1 405 ? -18.672 -4.391 10.224 1.00 88.75 405 PRO A O 1
ATOM 3106 N N . ALA A 1 406 ? -18.043 -2.893 11.749 1.00 88.06 406 ALA A N 1
ATOM 3107 C CA . ALA A 1 406 ? -18.442 -1.731 10.956 1.00 88.06 406 ALA A CA 1
ATOM 3108 C C . ALA A 1 406 ? -17.543 -1.447 9.734 1.00 88.06 406 ALA A C 1
ATOM 3110 O O . ALA A 1 406 ? -17.922 -0.617 8.906 1.00 88.06 406 ALA A O 1
ATOM 3111 N N . TRP A 1 407 ? -16.359 -2.057 9.655 1.00 94.00 407 TRP A N 1
ATOM 3112 C CA . TRP A 1 407 ? -15.324 -1.855 8.635 1.00 94.00 407 TRP A CA 1
ATOM 3113 C C . TRP A 1 407 ? -15.041 -3.113 7.804 1.00 94.00 407 TRP A C 1
ATOM 3115 O O . TRP A 1 407 ? -14.443 -2.994 6.738 1.00 94.00 407 TRP A O 1
ATOM 3125 N N . ASP A 1 408 ? -15.466 -4.291 8.260 1.00 92.56 408 ASP A N 1
ATOM 3126 C CA . ASP A 1 408 ? -15.204 -5.553 7.569 1.00 92.56 408 ASP A CA 1
ATOM 3127 C C . ASP A 1 408 ? -15.707 -5.524 6.114 1.00 92.56 408 ASP A C 1
ATOM 3129 O O . ASP A 1 408 ? -16.833 -5.115 5.812 1.00 92.56 408 ASP A O 1
ATOM 3133 N N . GLY A 1 409 ? -14.834 -5.942 5.197 1.00 94.38 409 GLY A N 1
ATOM 3134 C CA . GLY A 1 409 ? -15.059 -5.939 3.755 1.00 94.38 409 GLY A CA 1
ATOM 3135 C C . GLY A 1 409 ? -14.792 -4.603 3.051 1.00 94.38 409 GLY A C 1
ATOM 3136 O O . GLY A 1 409 ? -14.735 -4.596 1.816 1.00 94.38 409 GLY A O 1
ATOM 3137 N N . ASP A 1 410 ? -14.601 -3.500 3.783 1.00 97.38 410 ASP A N 1
ATOM 3138 C CA . ASP A 1 410 ? -14.212 -2.211 3.201 1.00 97.38 410 ASP A CA 1
ATOM 3139 C C . ASP A 1 410 ? -12.753 -2.241 2.717 1.00 97.38 410 ASP A C 1
ATOM 3141 O O . ASP A 1 410 ? -11.925 -3.032 3.176 1.00 97.38 410 ASP A O 1
ATOM 3145 N N . LEU A 1 411 ? -12.421 -1.341 1.790 1.00 98.56 411 LEU A N 1
ATOM 3146 C CA . LEU A 1 411 ? -11.035 -1.082 1.411 1.00 98.56 411 LEU A CA 1
ATOM 3147 C C . LEU A 1 411 ? -10.479 0.079 2.228 1.00 98.56 411 LEU A C 1
ATOM 3149 O O . LEU A 1 411 ? -11.158 1.086 2.434 1.00 98.56 411 LEU A O 1
ATOM 3153 N N . LEU A 1 412 ? -9.218 -0.026 2.621 1.00 98.50 412 LEU A N 1
ATOM 3154 C CA . LEU A 1 412 ? -8.454 1.078 3.181 1.00 98.50 412 LEU A CA 1
ATOM 3155 C C . LEU A 1 412 ? -7.367 1.471 2.188 1.00 98.50 412 LEU A C 1
ATOM 3157 O O . LEU A 1 412 ? -6.614 0.615 1.740 1.00 98.50 412 LEU A O 1
ATOM 3161 N N . VAL A 1 413 ? -7.298 2.753 1.838 1.00 98.81 413 VAL A N 1
ATOM 3162 C CA . VAL A 1 413 ? -6.326 3.308 0.889 1.00 98.81 413 VAL A CA 1
ATOM 3163 C C . VAL A 1 413 ? -5.458 4.334 1.602 1.00 98.81 413 VAL A C 1
ATOM 3165 O O . VAL A 1 413 ? -5.968 5.281 2.197 1.00 98.81 413 VAL A O 1
ATOM 3168 N N . ALA A 1 414 ? -4.143 4.172 1.538 1.00 98.38 414 ALA A N 1
ATOM 3169 C CA . ALA A 1 414 ? -3.190 5.126 2.084 1.00 98.38 414 ALA A CA 1
ATOM 3170 C C . ALA A 1 414 ? -2.794 6.201 1.073 1.00 98.38 414 ALA A C 1
ATOM 3172 O O . ALA A 1 414 ? -2.998 6.068 -0.135 1.00 98.38 414 ALA A O 1
ATOM 3173 N N . THR A 1 415 ? -2.233 7.300 1.580 1.00 97.81 415 THR A N 1
ATOM 3174 C CA . THR A 1 415 ? -1.860 8.448 0.754 1.00 97.81 415 THR A CA 1
ATOM 3175 C C . THR A 1 415 ? -0.530 9.054 1.163 1.00 97.81 415 THR A C 1
ATOM 3177 O O . THR A 1 415 ? -0.187 9.170 2.343 1.00 97.81 415 THR A O 1
ATOM 3180 N N . LEU A 1 416 ? 0.209 9.502 0.154 1.00 94.50 416 LEU A N 1
ATOM 3181 C CA . LEU A 1 416 ? 1.496 10.158 0.308 1.00 94.50 416 LEU A CA 1
ATOM 3182 C C . LEU A 1 416 ? 1.369 11.677 0.377 1.00 94.50 416 LEU A C 1
ATOM 3184 O O . LEU A 1 416 ? 2.073 12.297 1.161 1.00 94.50 416 LEU A O 1
ATOM 3188 N N . LEU A 1 417 ? 0.547 12.304 -0.467 1.00 92.00 417 LEU A N 1
ATOM 3189 C CA . LEU A 1 417 ? 0.427 13.767 -0.501 1.00 92.00 417 LEU A CA 1
ATOM 3190 C C . LEU A 1 417 ? -0.587 14.238 0.536 1.00 92.00 417 LEU A C 1
ATOM 3192 O O . LEU A 1 417 ? -0.329 15.186 1.271 1.00 92.00 417 LEU A O 1
ATOM 3196 N N . ASP A 1 418 ? -1.728 13.554 0.603 1.00 93.69 418 ASP A N 1
ATOM 3197 C CA . ASP A 1 418 ? -2.806 13.935 1.505 1.00 93.69 418 ASP A CA 1
ATOM 3198 C C . ASP A 1 418 ? -2.484 13.621 2.979 1.00 93.69 418 ASP A C 1
ATOM 3200 O O . ASP A 1 418 ? -2.863 14.383 3.872 1.00 93.69 418 ASP A O 1
ATOM 3204 N N . GLY A 1 419 ? -1.730 12.549 3.236 1.00 94.12 419 GLY A N 1
ATOM 3205 C CA . GLY A 1 419 ? -1.312 12.128 4.575 1.00 94.12 419 GLY A CA 1
ATOM 3206 C C . GLY A 1 419 ? -2.464 11.613 5.441 1.00 94.12 419 GLY A C 1
ATOM 3207 O O . GLY A 1 419 ? -2.558 11.918 6.635 1.00 94.12 419 GLY A O 1
ATOM 3208 N N . SER A 1 420 ? -3.374 10.879 4.807 1.00 96.19 420 SER A N 1
ATOM 3209 C CA . SER A 1 420 ? -4.591 10.307 5.386 1.00 96.19 420 SER A CA 1
ATOM 3210 C C . SER A 1 420 ? -4.824 8.877 4.896 1.00 96.19 420 SER A C 1
ATOM 3212 O O . SER A 1 420 ? -4.321 8.471 3.845 1.00 96.19 420 SER A O 1
ATOM 3214 N N . LEU A 1 421 ? -5.642 8.139 5.638 1.00 98.38 421 LEU A N 1
ATOM 3215 C CA . LEU A 1 421 ? -6.279 6.912 5.179 1.00 98.38 421 LEU A CA 1
ATOM 3216 C C . LEU A 1 421 ? -7.643 7.250 4.573 1.00 98.38 421 LEU A C 1
ATOM 3218 O O . LEU A 1 421 ? -8.357 8.106 5.091 1.00 98.38 421 LEU A O 1
ATOM 3222 N N . PHE A 1 422 ? -8.017 6.568 3.500 1.00 98.31 422 PHE A N 1
ATOM 3223 C CA . PHE A 1 422 ? -9.340 6.633 2.897 1.00 98.31 422 PHE A CA 1
ATOM 3224 C C . PHE A 1 422 ? -10.028 5.281 3.057 1.00 98.31 422 PHE A C 1
ATOM 3226 O O . PHE A 1 422 ? -9.593 4.299 2.459 1.00 98.31 422 PHE A O 1
ATOM 3233 N N . ARG A 1 423 ? -11.099 5.222 3.853 1.00 97.75 423 ARG A N 1
ATOM 3234 C CA . ARG A 1 423 ? -11.939 4.025 3.979 1.00 97.75 423 ARG A CA 1
ATOM 3235 C C . ARG A 1 423 ? -13.040 4.068 2.932 1.00 97.75 423 ARG A C 1
ATOM 3237 O O . ARG A 1 423 ? -13.833 5.010 2.906 1.00 97.75 423 ARG A O 1
ATOM 3244 N N . LEU A 1 424 ? -13.089 3.055 2.080 1.00 98.06 424 LEU A N 1
ATOM 3245 C CA . LEU A 1 424 ? -14.000 2.966 0.949 1.00 98.06 424 LEU A CA 1
ATOM 3246 C C . LEU A 1 424 ? -14.932 1.767 1.117 1.00 98.06 424 LEU A C 1
ATOM 3248 O O . LEU A 1 424 ? -14.470 0.631 1.202 1.00 98.06 424 LEU A O 1
ATOM 3252 N N . ARG A 1 425 ? -16.246 2.008 1.080 1.00 96.12 425 ARG A N 1
ATOM 3253 C CA . ARG A 1 425 ? -17.242 0.930 1.012 1.00 96.12 425 ARG A CA 1
ATOM 3254 C C . ARG A 1 425 ? -17.661 0.696 -0.420 1.00 96.12 425 ARG A C 1
ATOM 3256 O O . ARG A 1 425 ? -18.060 1.636 -1.113 1.00 96.12 425 ARG A O 1
ATOM 3263 N N . LEU A 1 426 ? -17.636 -0.565 -0.834 1.00 94.62 426 LEU A N 1
ATOM 3264 C CA . LEU A 1 426 ? -18.100 -0.970 -2.149 1.00 94.62 426 LEU A CA 1
ATOM 3265 C C . LEU A 1 426 ? -19.493 -1.591 -2.049 1.00 94.62 426 LEU A C 1
ATOM 3267 O O . LEU A 1 426 ? -19.736 -2.464 -1.224 1.00 94.62 426 LEU A O 1
ATOM 3271 N N . ALA A 1 427 ? -20.394 -1.194 -2.942 1.00 91.12 427 ALA A N 1
ATOM 3272 C CA . ALA A 1 427 ? -21.660 -1.881 -3.162 1.00 91.12 427 ALA A CA 1
ATOM 3273 C C . ALA A 1 427 ? -21.935 -1.961 -4.663 1.00 91.12 427 ALA A C 1
ATOM 3275 O O . ALA A 1 427 ? -21.702 -1.002 -5.397 1.00 91.12 427 ALA A O 1
ATOM 3276 N N . GLN A 1 428 ? -22.391 -3.128 -5.132 1.00 88.31 428 GLN A N 1
ATOM 3277 C CA . GLN A 1 428 ? -22.705 -3.370 -6.550 1.00 88.31 428 GLN A CA 1
ATOM 3278 C C . GLN A 1 428 ? -21.565 -2.962 -7.509 1.00 88.31 428 GLN A C 1
ATOM 3280 O O . GLN A 1 428 ? -21.794 -2.420 -8.589 1.00 88.31 428 GLN A O 1
ATOM 3285 N N . GLY A 1 429 ? -20.314 -3.201 -7.097 1.00 85.31 429 GLY A N 1
ATOM 3286 C CA . GLY A 1 429 ? -19.132 -2.888 -7.902 1.00 85.31 429 GLY A CA 1
ATOM 3287 C C . GLY A 1 429 ? -18.818 -1.394 -8.028 1.00 85.31 429 GLY A C 1
ATOM 3288 O O . GLY A 1 429 ? -18.177 -1.006 -8.997 1.00 85.31 429 GLY A O 1
ATOM 3289 N N . ARG A 1 430 ? -19.270 -0.553 -7.092 1.00 91.75 430 ARG A N 1
ATOM 3290 C CA . ARG A 1 430 ? -18.968 0.887 -7.047 1.00 91.75 430 ARG A CA 1
ATOM 3291 C C . ARG A 1 430 ? -18.610 1.318 -5.635 1.00 91.75 430 ARG A C 1
ATOM 3293 O O . ARG A 1 430 ? -19.111 0.732 -4.680 1.00 91.75 430 ARG A O 1
ATOM 3300 N N . VAL A 1 431 ? -17.802 2.366 -5.508 1.00 95.44 431 VAL A N 1
ATOM 3301 C CA . VAL A 1 431 ? -17.576 3.034 -4.221 1.00 95.44 431 VAL A CA 1
ATOM 3302 C C . VAL A 1 431 ? -18.829 3.837 -3.866 1.00 95.44 431 VAL A C 1
ATOM 3304 O O . VAL A 1 431 ? -19.202 4.756 -4.591 1.00 95.44 431 VAL A O 1
ATOM 3307 N N . VAL A 1 432 ? -19.496 3.469 -2.771 1.00 94.88 432 VAL A N 1
ATOM 3308 C CA . VAL A 1 432 ? -20.719 4.136 -2.279 1.00 94.88 432 VAL A CA 1
ATOM 3309 C C . VAL A 1 432 ? -20.475 5.007 -1.051 1.00 94.88 432 VAL A C 1
ATOM 3311 O O . VAL A 1 432 ? -21.321 5.820 -0.696 1.00 94.88 432 VAL A O 1
ATOM 3314 N N . TYR A 1 433 ? -19.318 4.853 -0.411 1.00 94.25 433 TYR A N 1
ATOM 3315 C CA . TYR A 1 433 ? -18.899 5.673 0.716 1.00 94.25 433 TYR A CA 1
ATOM 3316 C C . TYR A 1 433 ? -17.381 5.828 0.695 1.00 94.25 433 TYR A C 1
ATOM 3318 O O . TYR A 1 433 ? -16.668 4.868 0.400 1.00 94.25 433 TYR A O 1
ATOM 3326 N N . SER A 1 434 ? -16.910 7.034 1.006 1.00 95.00 434 SER A N 1
ATOM 3327 C CA . SER A 1 434 ? -15.497 7.370 1.131 1.00 95.00 434 SER A CA 1
ATOM 3328 C C . SER A 1 434 ? -15.314 8.271 2.341 1.00 95.00 434 SER A C 1
ATOM 3330 O O . SER A 1 434 ? -15.916 9.340 2.427 1.00 95.00 434 SER A O 1
ATOM 3332 N N . GLU A 1 435 ? -14.491 7.826 3.276 1.00 94.81 435 GLU A N 1
ATOM 3333 C CA . GLU A 1 435 ? -14.164 8.557 4.489 1.00 94.81 435 GLU A CA 1
ATOM 3334 C C . GLU A 1 435 ? -12.674 8.820 4.554 1.00 94.81 435 GLU A C 1
ATOM 3336 O O . GLU A 1 435 ? -11.876 7.902 4.388 1.00 94.81 435 GLU A O 1
ATOM 3341 N N . ARG A 1 436 ? -12.311 10.063 4.858 1.00 95.25 436 ARG A N 1
ATOM 3342 C CA . ARG A 1 436 ? -10.927 10.491 5.028 1.00 95.25 436 ARG A CA 1
ATOM 3343 C C . ARG A 1 436 ? -10.575 10.564 6.513 1.00 95.25 436 ARG A C 1
ATOM 3345 O O . ARG A 1 436 ? -11.164 11.352 7.245 1.00 95.25 436 ARG A O 1
ATOM 3352 N N . ILE A 1 437 ? -9.556 9.817 6.922 1.00 94.75 437 ILE A N 1
ATOM 3353 C CA . ILE A 1 437 ? -9.039 9.737 8.293 1.00 94.75 437 ILE A CA 1
ATOM 3354 C C . ILE A 1 437 ? -7.622 10.308 8.296 1.00 94.75 437 ILE A C 1
ATOM 3356 O O . ILE A 1 437 ? -6.687 9.701 7.771 1.00 94.75 437 ILE A O 1
ATOM 3360 N N . ARG A 1 438 ? -7.457 11.511 8.845 1.00 92.06 438 ARG A N 1
ATOM 3361 C CA . ARG A 1 438 ? -6.196 12.254 8.757 1.00 92.06 438 ARG A CA 1
ATOM 3362 C C . ARG A 1 438 ? -5.156 11.728 9.743 1.00 92.06 438 ARG A C 1
ATOM 3364 O O . ARG A 1 438 ? -5.370 11.832 10.941 1.00 92.06 438 ARG A O 1
ATOM 3371 N N . VA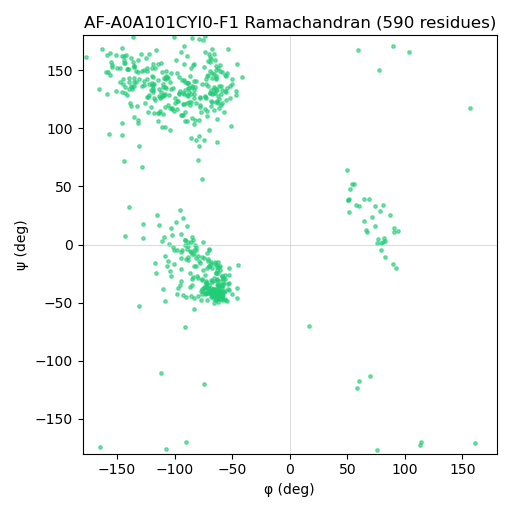L A 1 439 ? -4.016 11.257 9.230 1.00 91.56 439 VAL A N 1
ATOM 3372 C CA . VAL A 1 439 ? -2.878 10.765 10.034 1.00 91.56 439 VAL A CA 1
ATOM 3373 C C . VAL A 1 439 ? -1.828 11.856 10.250 1.00 91.56 439 VAL A C 1
ATOM 3375 O O . VAL A 1 439 ? -1.224 11.934 11.312 1.00 91.56 439 VAL A O 1
ATOM 3378 N N . GLY A 1 440 ? -1.627 12.735 9.262 1.00 86.88 440 GLY A N 1
ATOM 3379 C CA . GLY A 1 440 ? -0.680 13.853 9.363 1.00 86.88 440 GLY A CA 1
ATOM 3380 C C . GLY A 1 440 ? 0.739 13.540 8.878 1.00 86.88 440 GLY A C 1
ATOM 3381 O O . GLY A 1 440 ? 1.641 14.354 9.062 1.00 86.88 440 GLY A O 1
ATOM 3382 N N . SER A 1 441 ? 0.949 12.404 8.213 1.00 90.06 441 SER A N 1
ATOM 3383 C CA . SER A 1 441 ? 2.226 12.068 7.575 1.00 90.06 441 SER A CA 1
ATOM 3384 C C . SER A 1 441 ? 2.015 11.277 6.296 1.00 90.06 441 SER A C 1
ATOM 3386 O O . SER A 1 441 ? 0.936 10.737 6.070 1.00 90.06 441 SER A O 1
ATOM 3388 N N . ARG A 1 442 ? 3.039 11.229 5.442 1.00 93.19 442 ARG A N 1
ATOM 3389 C CA . ARG A 1 442 ? 2.994 10.498 4.172 1.00 93.19 442 ARG A CA 1
ATOM 3390 C C . ARG A 1 442 ? 3.024 9.004 4.472 1.00 93.19 442 ARG A C 1
ATOM 3392 O O . ARG A 1 442 ? 4.028 8.515 4.987 1.00 93.19 442 ARG A O 1
ATOM 3399 N N . ILE A 1 443 ? 1.952 8.291 4.149 1.00 96.06 443 ILE A N 1
ATOM 3400 C CA . ILE A 1 443 ? 1.819 6.865 4.451 1.00 96.06 443 ILE A CA 1
ATOM 3401 C C . ILE A 1 443 ? 2.299 6.081 3.232 1.00 96.06 443 ILE A C 1
ATOM 3403 O O . ILE A 1 443 ? 1.684 6.133 2.165 1.00 96.06 443 ILE A O 1
ATOM 3407 N N . ARG A 1 444 ? 3.431 5.395 3.375 1.00 95.44 444 ARG A N 1
ATOM 3408 C CA . ARG A 1 444 ? 4.072 4.607 2.322 1.00 95.44 444 ARG A CA 1
ATOM 3409 C C . ARG A 1 444 ? 3.367 3.283 2.100 1.00 95.44 444 ARG A C 1
ATOM 3411 O O . ARG A 1 444 ? 3.088 2.951 0.954 1.00 95.44 444 ARG A O 1
ATOM 3418 N N . ASP A 1 445 ? 3.092 2.565 3.181 1.00 97.94 445 ASP A N 1
ATOM 3419 C CA . ASP A 1 445 ? 2.469 1.251 3.122 1.00 97.94 445 ASP A CA 1
ATOM 3420 C C . ASP A 1 445 ? 1.509 1.030 4.290 1.00 97.94 445 ASP A C 1
ATOM 3422 O O . ASP A 1 445 ? 1.632 1.674 5.337 1.00 97.94 445 ASP A O 1
ATOM 3426 N N . ILE A 1 446 ? 0.551 0.130 4.083 1.00 98.25 446 ILE A N 1
ATOM 3427 C CA . ILE A 1 446 ? -0.412 -0.324 5.084 1.00 98.25 446 ILE A CA 1
ATOM 3428 C C . ILE A 1 446 ? -0.529 -1.839 5.006 1.00 98.25 446 ILE A C 1
ATOM 3430 O O . ILE A 1 446 ? -0.564 -2.408 3.918 1.00 98.25 446 ILE A O 1
ATOM 3434 N N . HIS A 1 447 ? -0.615 -2.479 6.164 1.00 98.06 447 HIS A N 1
ATOM 3435 C CA . HIS A 1 447 ? -0.757 -3.926 6.272 1.00 98.06 447 HIS A CA 1
ATOM 3436 C C . HIS A 1 447 ? -1.680 -4.266 7.434 1.00 98.06 447 HIS A C 1
ATOM 3438 O O . HIS A 1 447 ? -1.537 -3.692 8.512 1.00 98.06 447 HIS A O 1
ATOM 3444 N N . GLN A 1 448 ? -2.615 -5.194 7.240 1.00 98.00 448 GLN A N 1
ATOM 3445 C CA . GLN A 1 448 ? -3.370 -5.758 8.356 1.00 98.00 448 GLN A CA 1
ATOM 3446 C C . GLN A 1 448 ? -2.634 -6.995 8.869 1.00 98.00 448 GLN A C 1
ATOM 3448 O O . GLN A 1 448 ? -2.480 -7.975 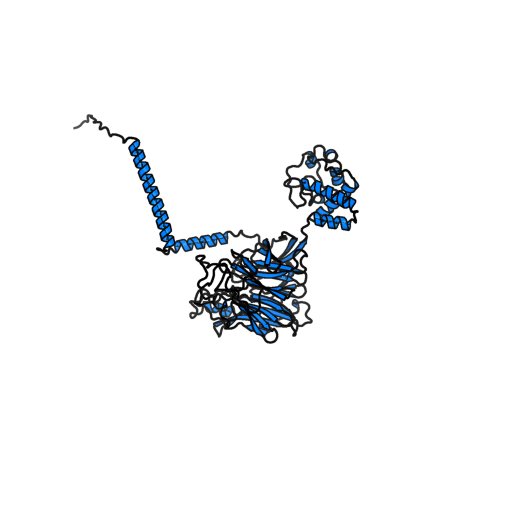8.145 1.00 98.00 448 GLN A O 1
ATOM 3453 N N . HIS A 1 449 ? -2.128 -6.921 10.097 1.00 97.56 449 HIS A N 1
ATOM 3454 C CA . HIS A 1 449 ? -1.420 -8.023 10.733 1.00 97.56 449 HIS A CA 1
ATOM 3455 C C . HIS A 1 449 ? -2.372 -9.179 11.068 1.00 97.56 449 HIS A C 1
ATOM 3457 O O . HIS A 1 449 ? -3.571 -8.969 11.248 1.00 97.56 449 HIS A O 1
ATOM 3463 N N . ASP A 1 450 ? -1.828 -10.389 11.199 1.00 94.62 450 ASP A N 1
ATOM 3464 C CA . ASP A 1 450 ? -2.590 -11.617 11.470 1.00 94.62 450 ASP A CA 1
ATOM 3465 C C . ASP A 1 450 ? -3.349 -11.578 12.813 1.00 94.62 450 ASP A C 1
ATOM 3467 O O . ASP A 1 450 ? -4.310 -12.318 13.007 1.00 94.62 450 ASP A O 1
ATOM 3471 N N . ASP A 1 451 ? -2.956 -10.697 13.741 1.00 92.56 451 ASP A N 1
ATOM 3472 C CA . ASP A 1 451 ? -3.691 -10.437 14.989 1.00 92.56 451 ASP A CA 1
ATOM 3473 C C . ASP A 1 451 ? -4.832 -9.412 14.852 1.00 92.56 451 ASP A C 1
ATOM 3475 O O . ASP A 1 451 ? -5.446 -9.012 15.844 1.00 92.56 451 ASP A O 1
ATOM 3479 N N . GLY A 1 452 ? -5.108 -8.979 13.624 1.00 93.69 452 GLY A N 1
ATOM 3480 C CA . GLY A 1 452 ? -6.166 -8.053 13.260 1.00 93.69 452 GLY A CA 1
ATOM 3481 C C . GLY A 1 452 ? -5.733 -6.591 13.222 1.00 93.69 452 GLY A C 1
ATOM 3482 O O . GLY A 1 452 ? -6.404 -5.815 12.547 1.00 93.69 452 GLY A O 1
ATOM 3483 N N . ARG A 1 453 ? -4.634 -6.181 13.876 1.00 95.69 453 ARG A N 1
ATOM 3484 C CA . ARG A 1 453 ? -4.213 -4.765 13.913 1.00 95.69 453 ARG A CA 1
ATOM 3485 C C . ARG A 1 453 ? -3.839 -4.245 12.529 1.00 95.69 453 ARG A C 1
ATOM 3487 O O . ARG A 1 453 ? -3.224 -4.945 11.731 1.00 95.69 453 ARG A O 1
ATOM 3494 N N . ILE A 1 454 ? -4.127 -2.973 12.269 1.00 98.38 454 ILE A N 1
ATOM 3495 C CA . ILE A 1 454 ? -3.675 -2.291 11.049 1.00 98.38 454 ILE A CA 1
ATOM 3496 C C . ILE A 1 454 ? -2.354 -1.596 11.356 1.00 98.38 454 ILE A C 1
ATOM 3498 O O . ILE A 1 454 ? -2.255 -0.871 12.339 1.00 98.38 454 ILE A O 1
ATOM 3502 N N . VAL A 1 455 ? -1.340 -1.786 10.521 1.00 98.56 455 VAL A N 1
ATOM 3503 C CA . VAL A 1 455 ? -0.012 -1.197 10.701 1.00 98.56 455 VAL A CA 1
ATOM 3504 C C . VAL A 1 455 ? 0.321 -0.298 9.523 1.00 98.56 455 VAL A C 1
ATOM 3506 O O . VAL A 1 455 ? 0.143 -0.688 8.370 1.00 98.56 455 VAL A O 1
ATOM 3509 N N . LEU A 1 456 ? 0.784 0.916 9.817 1.00 98.38 456 LEU A N 1
ATOM 3510 C CA . LEU A 1 456 ? 1.184 1.909 8.823 1.00 98.38 456 LEU A CA 1
ATOM 3511 C C . LEU A 1 456 ? 2.700 2.092 8.839 1.00 98.38 456 LEU A C 1
ATOM 3513 O O . LEU A 1 456 ? 3.291 2.218 9.912 1.00 98.38 456 LEU A O 1
ATOM 3517 N N . TRP A 1 457 ? 3.301 2.196 7.656 1.00 97.44 457 TRP A N 1
ATOM 3518 C CA . TRP A 1 457 ? 4.676 2.657 7.459 1.00 97.44 457 TRP A CA 1
ATOM 3519 C C . TRP A 1 457 ? 4.668 4.050 6.834 1.00 97.44 457 TRP A C 1
ATOM 3521 O O . TRP A 1 457 ? 4.003 4.272 5.818 1.00 97.44 457 TRP A O 1
ATOM 3531 N N . THR A 1 458 ? 5.401 4.997 7.413 1.00 94.38 458 THR A N 1
ATOM 3532 C CA . THR A 1 458 ? 5.409 6.402 6.978 1.00 94.38 458 THR A CA 1
ATOM 3533 C C . THR A 1 458 ? 6.786 6.860 6.479 1.00 94.38 458 THR A C 1
ATOM 3535 O O . THR A 1 458 ? 7.832 6.434 6.971 1.00 94.38 458 THR A O 1
ATOM 3538 N N . ASP A 1 459 ? 6.815 7.836 5.560 1.00 89.25 459 ASP A N 1
ATOM 3539 C CA . ASP A 1 459 ? 8.080 8.435 5.081 1.00 89.25 459 ASP A CA 1
ATOM 3540 C C . ASP A 1 459 ? 8.778 9.306 6.181 1.00 89.25 459 ASP A C 1
ATOM 3542 O O . ASP A 1 459 ? 9.882 9.830 5.980 1.00 89.25 459 ASP A O 1
ATOM 3546 N N . ASP A 1 460 ? 8.168 9.483 7.368 1.00 86.75 460 ASP A N 1
ATOM 3547 C CA . ASP A 1 460 ? 8.807 10.099 8.551 1.00 86.75 460 ASP A CA 1
ATOM 3548 C C . ASP A 1 460 ? 9.506 9.097 9.491 1.00 86.75 460 ASP A C 1
ATOM 3550 O O . ASP A 1 460 ? 10.156 9.519 10.455 1.00 86.75 460 ASP A O 1
ATOM 3554 N N . ARG A 1 461 ? 9.522 7.813 9.102 1.00 90.00 461 ARG A N 1
ATOM 3555 C CA . ARG A 1 461 ? 10.172 6.672 9.769 1.00 90.00 461 ARG A CA 1
ATOM 3556 C C . ARG A 1 461 ? 9.418 6.112 10.972 1.00 90.00 461 ARG A C 1
ATOM 3558 O O . ARG A 1 461 ? 10.053 5.568 11.879 1.00 90.00 461 ARG A O 1
ATOM 3565 N N . THR A 1 462 ? 8.097 6.226 10.994 1.00 93.25 462 THR A N 1
ATOM 3566 C CA . THR A 1 462 ? 7.287 5.641 12.062 1.00 93.25 462 THR A CA 1
ATOM 3567 C C . THR A 1 462 ? 6.533 4.398 11.606 1.00 93.25 462 THR A C 1
ATOM 3569 O O . THR A 1 462 ? 6.080 4.288 10.466 1.00 93.25 462 THR A O 1
ATOM 3572 N N . LEU A 1 463 ? 6.433 3.439 12.527 1.00 97.12 463 LEU A N 1
ATOM 3573 C CA . LEU A 1 463 ? 5.448 2.369 12.487 1.00 97.12 463 LEU A CA 1
ATOM 3574 C C . LEU A 1 463 ? 4.297 2.766 13.404 1.00 97.12 463 LEU A C 1
ATOM 3576 O O . LEU A 1 463 ? 4.521 3.043 14.583 1.00 97.12 463 LEU A O 1
ATOM 3580 N N . ILE A 1 464 ? 3.085 2.799 12.861 1.00 97.69 464 ILE A N 1
ATOM 3581 C CA . ILE A 1 464 ? 1.869 3.142 13.604 1.00 97.69 464 ILE A CA 1
ATOM 3582 C C . ILE A 1 464 ? 0.992 1.896 13.654 1.00 97.69 464 ILE A C 1
ATOM 3584 O O . ILE A 1 464 ? 0.485 1.466 12.621 1.00 97.69 464 ILE A O 1
ATOM 3588 N N . PHE A 1 465 ? 0.806 1.329 14.843 1.00 98.06 465 PHE A N 1
ATOM 3589 C CA . PHE A 1 465 ? -0.095 0.207 15.085 1.00 98.06 465 PHE A CA 1
ATOM 3590 C C . PHE A 1 465 ? -1.460 0.749 15.502 1.00 98.06 465 PHE A C 1
ATOM 3592 O O . PHE A 1 465 ? -1.576 1.448 16.506 1.00 98.06 465 PHE A O 1
ATOM 3599 N N . LEU A 1 466 ? -2.490 0.418 14.733 1.00 97.19 466 LEU A N 1
ATOM 3600 C CA . LEU A 1 466 ? -3.862 0.844 14.946 1.00 97.19 466 LEU A CA 1
ATOM 3601 C C . LEU A 1 466 ? -4.715 -0.312 15.456 1.00 97.19 466 LEU A C 1
ATOM 3603 O O . LEU A 1 466 ? -4.694 -1.417 14.910 1.00 97.19 466 LEU A O 1
ATOM 3607 N N . SER A 1 467 ? -5.520 -0.020 16.473 1.00 93.19 467 SER A N 1
ATOM 3608 C CA . SER A 1 467 ? -6.577 -0.905 16.969 1.00 93.19 467 SER A CA 1
ATOM 3609 C C . SER A 1 467 ? -7.908 -0.161 17.008 1.00 93.19 467 SER A C 1
ATOM 3611 O O . SER A 1 467 ? -7.960 1.015 17.372 1.00 93.19 467 SER A O 1
ATOM 3613 N N . GLY A 1 468 ? -8.979 -0.830 16.582 1.00 86.75 468 GLY A N 1
ATOM 3614 C CA . GLY A 1 468 ? -10.323 -0.266 16.568 1.00 86.75 468 GLY A CA 1
ATOM 3615 C C . GLY A 1 468 ? -11.012 -0.420 17.920 1.00 86.75 468 GLY A C 1
ATOM 3616 O O . GLY A 1 468 ? -10.974 -1.486 18.531 1.00 86.75 468 GLY A O 1
ATOM 3617 N N . ARG A 1 469 ? -11.683 0.637 18.372 1.00 79.38 469 ARG A N 1
ATOM 3618 C CA . ARG A 1 469 ? -12.674 0.588 19.448 1.00 79.38 469 ARG A CA 1
ATOM 3619 C C . ARG A 1 469 ? -13.988 1.164 18.948 1.00 79.38 469 ARG A C 1
ATOM 3621 O O . ARG A 1 469 ? -13.979 2.155 18.213 1.00 79.38 469 ARG A O 1
ATOM 3628 N N . ASP A 1 470 ? -15.100 0.573 19.385 1.00 71.31 470 ASP A N 1
ATOM 3629 C CA . ASP A 1 470 ? -16.426 1.164 19.206 1.00 71.31 470 ASP A CA 1
ATOM 3630 C C . ASP A 1 470 ? -16.356 2.645 19.599 1.00 71.31 470 ASP A C 1
ATOM 3632 O O . ASP A 1 470 ? -15.850 2.987 20.674 1.00 71.31 470 ASP A O 1
ATOM 3636 N N . ARG A 1 471 ? -16.893 3.533 18.754 1.00 63.03 471 ARG A N 1
ATOM 3637 C CA . ARG A 1 471 ? -17.299 4.835 19.274 1.00 63.03 471 ARG A CA 1
ATOM 3638 C C . ARG A 1 471 ? -18.364 4.549 20.312 1.00 63.03 471 ARG A C 1
ATOM 3640 O O . ARG A 1 471 ? -19.408 3.986 19.988 1.00 63.03 471 ARG A O 1
ATOM 3647 N N . LEU A 1 472 ? -18.078 4.903 21.553 1.00 57.56 472 LEU A N 1
ATOM 3648 C CA . LEU A 1 472 ? -19.053 4.860 22.626 1.00 57.56 472 LEU A CA 1
ATOM 3649 C C . LEU A 1 472 ? -20.161 5.855 22.284 1.00 57.56 472 LEU A C 1
ATOM 3651 O O . LEU A 1 472 ? -20.084 7.033 22.601 1.00 57.56 472 LEU A O 1
ATOM 3655 N N . ASN A 1 473 ? -21.165 5.383 21.555 1.00 58.59 473 ASN A N 1
ATOM 3656 C CA . ASN A 1 473 ? -22.423 6.081 21.396 1.00 58.59 473 ASN A CA 1
ATOM 3657 C C . ASN A 1 473 ? -23.316 5.645 22.559 1.00 58.59 473 ASN A C 1
ATOM 3659 O O . ASN A 1 473 ? -23.394 4.449 22.858 1.00 58.59 473 ASN A O 1
ATOM 3663 N N . ALA A 1 474 ? -23.986 6.607 23.194 1.00 61.19 474 ALA A N 1
ATOM 3664 C CA . ALA A 1 474 ? -24.929 6.381 24.282 1.00 61.19 474 ALA A CA 1
ATOM 3665 C C . ALA A 1 474 ? -25.901 5.225 23.982 1.00 61.19 474 ALA A C 1
ATOM 3667 O O . ALA A 1 474 ? -26.148 4.410 24.858 1.00 61.19 474 ALA A O 1
ATOM 3668 N N . SER A 1 475 ? -26.358 5.060 22.733 1.00 65.56 475 SER A N 1
ATOM 3669 C CA . SER A 1 475 ? -27.234 3.937 22.354 1.00 65.56 475 SER A CA 1
ATOM 3670 C C . SER A 1 475 ? -26.580 2.558 22.530 1.00 65.56 475 SER A C 1
ATOM 3672 O O . SER A 1 475 ? -27.209 1.644 23.047 1.00 65.56 475 SER A O 1
ATOM 3674 N N . VAL A 1 476 ? -25.309 2.391 22.146 1.00 70.31 476 VAL A N 1
ATOM 3675 C CA . VAL A 1 476 ? -24.602 1.098 22.258 1.00 70.31 476 VAL A CA 1
ATOM 3676 C C . VAL A 1 476 ? -24.236 0.804 23.712 1.00 70.31 476 VAL A C 1
ATOM 3678 O O . VAL A 1 476 ? -24.298 -0.345 24.155 1.00 70.31 476 VAL A O 1
ATOM 3681 N N . LEU A 1 477 ? -23.848 1.840 24.460 1.00 77.19 477 LEU A N 1
ATOM 3682 C CA . LEU A 1 477 ? -23.627 1.742 25.902 1.00 77.19 477 LEU A CA 1
ATOM 3683 C C . LEU A 1 477 ? -24.913 1.347 26.630 1.00 77.19 477 LEU A C 1
ATOM 3685 O O . LEU A 1 477 ? -24.881 0.465 27.484 1.00 77.19 477 LEU A O 1
ATOM 3689 N N . PHE A 1 478 ? -26.036 1.951 26.251 1.00 85.62 478 PHE A N 1
ATOM 3690 C CA . PHE A 1 478 ? -27.348 1.660 26.806 1.00 85.62 478 PHE A CA 1
ATOM 3691 C C . PHE A 1 478 ? -27.779 0.215 26.537 1.00 85.62 478 PHE A C 1
ATOM 3693 O O . PHE A 1 478 ? -28.100 -0.503 27.483 1.00 85.62 478 PHE A O 1
ATOM 3700 N N . ASP A 1 479 ? -27.679 -0.264 25.295 1.00 84.00 479 ASP A N 1
ATOM 3701 C CA . ASP A 1 479 ? -28.035 -1.648 24.955 1.00 84.00 479 ASP A CA 1
ATOM 3702 C C . ASP A 1 479 ? -27.180 -2.659 25.738 1.00 84.00 479 ASP A C 1
ATOM 3704 O O . ASP A 1 479 ? -27.695 -3.610 26.338 1.00 84.00 479 ASP A O 1
ATOM 3708 N N . LYS A 1 480 ? -25.858 -2.432 25.803 1.00 83.38 480 LYS A N 1
ATOM 3709 C CA . LYS A 1 480 ? -24.937 -3.269 26.593 1.00 83.38 480 LYS A CA 1
ATOM 3710 C C . LYS A 1 480 ? -25.278 -3.224 28.089 1.00 83.38 480 LYS A C 1
ATOM 3712 O O . LYS A 1 480 ? -25.180 -4.257 28.757 1.00 83.38 480 LYS A O 1
ATOM 3717 N N . PHE A 1 481 ? -25.679 -2.065 28.610 1.00 90.75 481 PHE A N 1
ATOM 3718 C CA . PHE A 1 481 ? -26.082 -1.880 30.004 1.00 90.75 481 PHE A CA 1
ATOM 3719 C C . PHE A 1 481 ? -27.365 -2.652 30.331 1.00 90.75 481 PHE A C 1
ATOM 3721 O O . PHE A 1 481 ? -27.370 -3.439 31.281 1.00 90.75 481 PHE A O 1
ATOM 3728 N N . VAL A 1 482 ? -28.416 -2.499 29.517 1.00 92.50 482 VAL A N 1
ATOM 3729 C CA . VAL A 1 482 ? -29.712 -3.186 29.672 1.00 92.50 482 VAL A CA 1
ATOM 3730 C C . VAL A 1 482 ? -29.522 -4.701 29.693 1.00 92.50 482 VAL A C 1
ATOM 3732 O O . VAL A 1 482 ? -30.009 -5.369 30.610 1.00 92.50 482 VAL A O 1
ATOM 3735 N N . ILE A 1 483 ? -28.748 -5.237 28.741 1.00 88.50 483 ILE A N 1
ATOM 3736 C CA . ILE A 1 483 ? -28.446 -6.672 28.655 1.00 88.50 483 ILE A CA 1
ATOM 3737 C C . ILE A 1 483 ? -27.686 -7.144 29.899 1.00 88.50 483 ILE A C 1
ATOM 3739 O O . ILE A 1 483 ? -28.043 -8.157 30.499 1.00 88.50 483 ILE A O 1
ATOM 3743 N N . ARG A 1 484 ? -26.646 -6.417 30.322 1.00 91.31 484 ARG A N 1
ATOM 3744 C CA . ARG A 1 484 ? -25.804 -6.829 31.456 1.00 91.31 484 ARG A CA 1
ATOM 3745 C C . ARG A 1 484 ? -26.542 -6.777 32.791 1.00 91.31 484 ARG A C 1
ATOM 3747 O O . ARG A 1 484 ? -26.353 -7.661 33.623 1.00 91.31 484 ARG A O 1
ATOM 3754 N N . LYS A 1 485 ? -27.356 -5.742 33.008 1.00 92.75 485 LYS A N 1
ATOM 3755 C CA . LYS A 1 485 ? -28.191 -5.592 34.207 1.00 92.75 485 LYS A CA 1
ATOM 3756 C C . LYS A 1 485 ? -29.428 -6.488 34.183 1.00 92.75 485 LYS A C 1
ATOM 3758 O O . LYS A 1 485 ? -30.071 -6.624 35.221 1.00 92.75 485 LYS A O 1
ATOM 3763 N N . ASN A 1 486 ? -29.729 -7.116 33.043 1.00 93.50 486 ASN A N 1
ATOM 3764 C CA . ASN A 1 486 ? -30.917 -7.939 32.838 1.00 93.50 486 ASN A CA 1
ATOM 3765 C C . ASN A 1 486 ? -32.198 -7.177 33.230 1.00 93.50 486 ASN A C 1
ATOM 3767 O O . ASN A 1 486 ? -33.020 -7.665 34.011 1.00 93.50 486 ASN A O 1
ATOM 3771 N N . LEU A 1 487 ? -32.318 -5.935 32.748 1.00 93.69 487 LEU A N 1
ATOM 3772 C CA . LEU A 1 487 ? -33.472 -5.083 33.036 1.00 93.69 487 LEU A CA 1
ATOM 3773 C C . LEU A 1 487 ? -34.710 -5.597 32.295 1.00 93.69 487 LEU A C 1
ATOM 3775 O O . LEU A 1 487 ? -34.620 -6.082 31.172 1.00 93.69 487 LEU A O 1
ATOM 3779 N N . SER A 1 488 ? -35.885 -5.459 32.911 1.00 95.62 488 SER A N 1
ATOM 3780 C CA . SER A 1 488 ? -37.153 -5.693 32.211 1.00 95.62 488 SER A CA 1
ATOM 3781 C C . SER A 1 488 ? -37.379 -4.633 31.133 1.00 95.62 488 SER A C 1
ATOM 3783 O O . SER A 1 488 ? -37.069 -3.471 31.399 1.00 95.62 488 SER A O 1
ATOM 3785 N N . ASP A 1 489 ? -38.042 -4.986 30.029 1.00 92.69 489 ASP A N 1
ATOM 3786 C CA . ASP A 1 489 ? -38.394 -4.063 28.934 1.00 92.69 489 ASP A CA 1
ATOM 3787 C C . ASP A 1 489 ? -38.989 -2.742 29.443 1.00 92.69 489 ASP A C 1
ATOM 3789 O O . ASP A 1 489 ? -38.524 -1.666 29.094 1.00 92.69 489 ASP A O 1
ATOM 3793 N N . ARG A 1 490 ? -39.928 -2.809 30.398 1.00 94.75 490 ARG A N 1
ATOM 3794 C CA . ARG A 1 490 ? -40.530 -1.617 31.014 1.00 94.75 490 ARG A CA 1
ATOM 3795 C C . ARG A 1 490 ? -39.505 -0.692 31.685 1.00 94.75 490 ARG A C 1
ATOM 3797 O O . ARG A 1 490 ? -39.615 0.522 31.570 1.00 94.75 490 ARG A O 1
ATOM 3804 N N . MET A 1 491 ? -38.553 -1.254 32.428 1.00 96.38 491 MET A N 1
ATOM 3805 C CA . MET A 1 491 ? -37.505 -0.471 33.093 1.00 96.38 491 MET A CA 1
ATOM 3806 C C . MET A 1 491 ? -36.519 0.090 32.067 1.00 96.38 491 MET A C 1
ATOM 3808 O O . MET A 1 491 ? -36.092 1.230 32.209 1.00 96.38 491 MET A O 1
ATOM 3812 N N . ALA A 1 492 ? -36.194 -0.682 31.025 1.00 92.62 492 ALA A N 1
ATOM 3813 C CA . ALA A 1 492 ? -35.382 -0.199 29.915 1.00 92.62 492 ALA A CA 1
ATOM 3814 C C . ALA A 1 492 ? -36.057 0.999 29.225 1.00 92.62 492 ALA A C 1
ATOM 3816 O O . ALA A 1 492 ? -35.418 2.033 29.080 1.00 92.62 492 ALA A O 1
ATOM 3817 N N . ASP A 1 493 ? -37.356 0.929 28.923 1.00 92.25 493 ASP A N 1
ATOM 3818 C CA . ASP A 1 493 ? -38.109 2.039 28.322 1.00 92.25 493 ASP A CA 1
ATOM 3819 C C . ASP A 1 493 ? -38.137 3.286 29.226 1.00 92.25 493 ASP A C 1
ATOM 3821 O O . ASP A 1 493 ? -37.920 4.408 28.766 1.00 92.25 493 ASP A O 1
ATOM 3825 N N . GLN A 1 494 ? -38.372 3.107 30.534 1.00 95.31 494 GLN A N 1
ATOM 3826 C CA . GLN A 1 494 ? -38.361 4.213 31.502 1.00 95.31 494 GLN A CA 1
ATOM 3827 C C . GLN A 1 494 ? -36.972 4.858 31.620 1.00 95.31 494 GLN A C 1
ATOM 3829 O O . GLN A 1 494 ? -36.866 6.083 31.693 1.00 95.31 494 GLN A O 1
ATOM 3834 N N . LEU A 1 495 ? -35.912 4.047 31.619 1.00 95.19 495 LEU A N 1
ATOM 3835 C CA . LEU A 1 495 ? -34.533 4.523 31.657 1.00 95.19 495 LEU A CA 1
ATOM 3836 C C . LEU A 1 495 ? -34.140 5.229 30.351 1.00 95.19 495 LEU A C 1
ATOM 3838 O O . LEU A 1 495 ? -33.511 6.282 30.408 1.00 95.19 495 LEU A O 1
ATOM 3842 N N . ALA A 1 496 ? -34.541 4.697 29.193 1.00 91.31 496 ALA A N 1
ATOM 3843 C CA . ALA A 1 496 ? -34.318 5.324 27.892 1.00 91.31 496 ALA A CA 1
ATOM 3844 C C . ALA A 1 496 ? -34.963 6.715 27.838 1.00 91.31 496 ALA A C 1
ATOM 3846 O O . ALA A 1 496 ? -34.292 7.689 27.513 1.00 91.31 496 ALA A O 1
ATOM 3847 N N . SER A 1 497 ? -36.225 6.830 28.265 1.00 91.62 497 SER A N 1
ATOM 3848 C CA . SER A 1 497 ? -36.929 8.116 28.332 1.00 91.62 497 SER A CA 1
ATOM 3849 C C . SER A 1 497 ? -36.250 9.112 29.285 1.00 91.62 497 SER A C 1
ATOM 3851 O O . SER A 1 497 ? -36.163 10.302 28.982 1.00 91.62 497 SER A O 1
ATOM 3853 N N . ALA A 1 498 ? -35.711 8.637 30.413 1.00 93.75 498 ALA A N 1
ATOM 3854 C CA . ALA A 1 498 ? -34.941 9.475 31.330 1.00 93.75 498 ALA A CA 1
ATOM 3855 C C . ALA A 1 498 ? -33.629 9.983 30.698 1.00 93.75 498 ALA A C 1
ATOM 3857 O O . ALA A 1 498 ? -33.295 11.159 30.838 1.00 93.75 498 ALA A O 1
ATOM 3858 N N . ILE A 1 499 ? -32.907 9.124 29.971 1.00 91.62 499 ILE A N 1
ATOM 3859 C CA . ILE A 1 499 ? -31.682 9.493 29.244 1.00 91.62 499 ILE A CA 1
ATOM 3860 C C . ILE A 1 499 ? -31.991 10.502 28.130 1.00 91.62 499 ILE A C 1
ATOM 3862 O O . ILE A 1 499 ? -31.249 11.472 27.975 1.00 91.62 499 ILE A O 1
ATOM 3866 N N . GLU A 1 500 ? -33.084 10.310 27.387 1.00 88.00 500 GLU A N 1
ATOM 3867 C CA . GLU A 1 500 ? -33.538 11.245 26.349 1.00 88.00 500 GLU A CA 1
ATOM 3868 C C . GLU A 1 500 ? -33.825 12.636 26.926 1.00 88.00 500 GLU A C 1
ATOM 3870 O O . GLU A 1 500 ? -33.347 13.623 26.373 1.00 88.00 500 GLU A O 1
ATOM 3875 N N . SER A 1 501 ? -34.503 12.715 28.078 1.00 90.06 501 SER A N 1
ATOM 3876 C CA . SER A 1 501 ? -34.736 13.980 28.796 1.00 90.06 501 SER A CA 1
ATOM 3877 C C . SER A 1 501 ? -33.419 14.679 29.165 1.00 90.06 501 SER A C 1
ATOM 3879 O O . SER A 1 501 ? -33.251 15.880 28.946 1.00 90.06 501 SER A O 1
ATOM 3881 N N . CYS A 1 502 ? -32.420 13.929 29.648 1.00 91.31 502 CYS A N 1
ATOM 3882 C CA . CYS A 1 502 ? -31.093 14.490 29.912 1.00 91.31 502 CYS A CA 1
ATOM 3883 C C . CYS A 1 502 ? -30.409 15.012 28.634 1.00 91.31 502 CYS A C 1
ATOM 3885 O O . CYS A 1 502 ? -29.776 16.072 28.667 1.00 91.31 502 CYS A O 1
ATOM 3887 N N . ALA A 1 503 ? -30.549 14.295 27.516 1.00 89.12 503 ALA A N 1
ATOM 3888 C CA . ALA A 1 503 ? -29.932 14.630 26.232 1.00 89.12 503 ALA A CA 1
ATOM 3889 C C . ALA A 1 503 ? -30.507 15.901 25.574 1.00 89.12 503 ALA A C 1
ATOM 3891 O O . ALA A 1 503 ? -29.883 16.465 24.674 1.00 89.12 503 ALA A O 1
ATOM 3892 N N . GLU A 1 504 ? -31.665 16.399 26.022 1.00 88.94 504 GLU A N 1
ATOM 3893 C CA . GLU A 1 504 ? -32.213 17.678 25.547 1.00 88.94 504 GLU A CA 1
ATOM 3894 C C . GLU A 1 504 ? -31.290 18.861 25.888 1.00 88.94 504 GLU A C 1
ATOM 3896 O O . GLU A 1 504 ? -31.147 19.815 25.108 1.00 88.94 504 GLU A O 1
ATOM 3901 N N . CYS A 1 505 ? -30.628 18.785 27.045 1.00 91.44 505 CYS A N 1
ATOM 3902 C CA . CYS A 1 505 ? -29.748 19.836 27.550 1.00 91.44 505 CYS A CA 1
ATOM 3903 C C . CYS A 1 505 ? -28.270 19.437 27.522 1.00 91.44 505 CYS A C 1
ATOM 3905 O O . CYS A 1 505 ? -27.425 20.280 27.214 1.00 91.44 505 CYS A O 1
ATOM 3907 N N . HIS A 1 506 ? -27.955 18.178 27.828 1.00 92.75 506 HIS A N 1
ATOM 3908 C CA . HIS A 1 506 ? -26.588 17.720 28.046 1.00 92.75 506 HIS A CA 1
ATOM 3909 C C . HIS A 1 506 ? -26.041 16.868 26.900 1.00 92.75 506 HIS A C 1
ATOM 3911 O O . HIS A 1 506 ? -26.740 16.038 26.324 1.00 92.75 506 HIS A O 1
ATOM 3917 N N . SER A 1 507 ? -24.745 17.025 26.637 1.00 87.56 507 SER A N 1
ATOM 3918 C CA . SER A 1 507 ? -23.994 16.142 25.747 1.00 87.56 507 SER A CA 1
ATOM 3919 C C . SER A 1 507 ? -23.476 14.910 26.491 1.00 87.56 507 SER A C 1
ATOM 3921 O O . SER A 1 507 ? -23.201 14.961 27.691 1.00 87.56 507 SER A O 1
ATOM 3923 N N . PHE A 1 508 ? -23.302 13.809 25.764 1.00 85.69 508 PHE A N 1
ATOM 3924 C CA . PHE A 1 508 ? -22.584 12.616 26.228 1.00 85.69 508 PHE A CA 1
ATOM 3925 C C . PHE A 1 508 ? -21.165 12.533 25.634 1.00 85.69 508 PHE A C 1
ATOM 3927 O O . PHE A 1 508 ? -20.491 11.520 25.800 1.00 85.69 508 PHE A O 1
ATOM 3934 N N . GLU A 1 509 ? -20.700 13.582 24.947 1.00 78.44 509 GLU A N 1
ATOM 3935 C CA . GLU A 1 509 ? -19.345 13.664 24.394 1.00 78.44 509 GLU A CA 1
ATOM 3936 C C . GLU A 1 509 ? -18.371 14.311 25.392 1.00 78.44 509 GLU A C 1
ATOM 3938 O O . GLU A 1 509 ? -18.711 15.276 26.083 1.00 78.44 509 GLU A O 1
ATOM 3943 N N . ILE A 1 510 ? -17.138 13.796 25.485 1.00 80.12 510 ILE A N 1
ATOM 3944 C CA . ILE A 1 510 ? -16.111 14.349 26.384 1.00 80.12 510 ILE A CA 1
ATOM 3945 C C . ILE A 1 510 ? -15.782 15.788 25.974 1.00 80.12 510 ILE A C 1
ATOM 3947 O O . ILE A 1 510 ? -15.417 16.046 24.829 1.00 80.12 510 ILE A O 1
ATOM 3951 N N . GLY A 1 511 ? -15.837 16.715 26.932 1.00 78.00 511 GLY A N 1
ATOM 3952 C CA . GLY A 1 511 ? -15.443 18.109 26.724 1.00 78.00 511 GLY A CA 1
ATOM 3953 C C . GLY A 1 511 ? -16.486 18.975 26.013 1.00 78.00 511 GLY A C 1
ATOM 3954 O O . GLY A 1 511 ? -16.286 20.188 25.924 1.00 78.00 511 GLY A O 1
ATOM 3955 N N . ASP A 1 512 ? -17.602 18.400 25.553 1.00 84.19 512 ASP A N 1
ATOM 3956 C CA . ASP A 1 512 ? -18.725 19.166 25.014 1.00 84.19 512 ASP A CA 1
ATOM 3957 C C . ASP A 1 512 ? -19.563 19.755 26.156 1.00 84.19 512 ASP A C 1
ATOM 3959 O O . ASP A 1 512 ? -20.450 19.126 26.740 1.00 84.19 512 ASP A O 1
ATOM 3963 N N . HIS A 1 513 ? -19.222 20.992 26.499 1.00 90.31 513 HIS A N 1
ATOM 3964 C CA . HIS A 1 513 ? -19.869 21.781 27.536 1.00 90.31 513 HIS A CA 1
ATOM 3965 C C . HIS A 1 513 ? -20.557 23.025 26.953 1.00 90.31 513 HIS A C 1
ATOM 3967 O O . HIS A 1 513 ? -20.680 24.029 27.649 1.00 90.31 513 HIS A O 1
ATOM 3973 N N . GLU A 1 514 ? -20.957 23.026 25.676 1.00 83.56 514 GLU A N 1
ATOM 3974 C CA . GLU A 1 514 ? -21.454 24.251 25.027 1.00 83.56 514 GLU A CA 1
ATOM 3975 C C . GLU A 1 514 ? -22.807 24.717 25.584 1.00 83.56 514 GLU A C 1
ATOM 3977 O O . GLU A 1 514 ? -23.002 25.904 25.858 1.00 83.56 514 GLU A O 1
ATOM 3982 N N . ARG A 1 515 ? -23.749 23.782 25.766 1.00 87.06 515 ARG A N 1
ATOM 3983 C CA . ARG A 1 515 ? -25.113 24.075 26.242 1.00 87.06 515 ARG A CA 1
ATOM 3984 C C . ARG A 1 515 ? -25.277 23.831 27.737 1.00 87.06 515 ARG A C 1
ATOM 3986 O O . ARG A 1 515 ? -25.936 24.602 28.431 1.00 87.06 515 ARG A O 1
ATOM 3993 N N . SER A 1 516 ? -24.727 22.730 28.223 1.00 93.50 516 SER A N 1
ATOM 3994 C CA . SER A 1 516 ? -24.752 22.295 29.618 1.00 93.50 516 SER A CA 1
ATOM 3995 C C . SER A 1 516 ? -23.552 21.373 29.852 1.00 93.50 516 SER A C 1
ATOM 3997 O O . SER A 1 516 ? -22.940 20.924 28.882 1.00 93.50 516 SER A O 1
ATOM 3999 N N . PRO A 1 517 ? -23.169 21.079 31.103 1.00 93.38 517 PRO A N 1
ATOM 4000 C CA . PRO A 1 517 ? -22.028 20.211 31.366 1.00 93.38 517 PRO A CA 1
ATOM 4001 C C . PRO A 1 517 ? -22.208 18.814 30.755 1.00 93.38 517 PRO A C 1
ATOM 4003 O O . PRO A 1 517 ? -23.239 18.192 30.990 1.00 93.38 517 PRO A O 1
ATOM 4006 N N . SER A 1 518 ? -21.221 18.309 30.009 1.00 92.12 518 SER A N 1
ATOM 4007 C CA . SER A 1 518 ? -21.190 16.917 29.552 1.00 92.12 518 SER A CA 1
ATOM 4008 C C . SER A 1 518 ? -21.437 15.909 30.679 1.00 92.12 518 SER A C 1
ATOM 4010 O O . SER A 1 518 ? -20.939 16.062 31.796 1.00 92.12 518 SER A O 1
ATOM 4012 N N . LEU A 1 519 ? -22.169 14.845 30.350 1.00 92.50 519 LEU A N 1
ATOM 4013 C CA . LEU A 1 519 ? -22.423 13.697 31.220 1.00 92.50 519 LEU A CA 1
ATOM 4014 C C . LEU A 1 519 ? -21.378 12.581 31.054 1.00 92.50 519 LEU A C 1
ATOM 4016 O O . LEU A 1 519 ? -21.465 11.559 31.734 1.00 92.50 519 LEU A O 1
ATOM 4020 N N . ALA A 1 520 ? -20.390 12.758 30.170 1.00 85.12 520 ALA A N 1
ATOM 4021 C CA . ALA A 1 520 ? -19.430 11.717 29.810 1.00 85.12 520 ALA A CA 1
ATOM 4022 C C . ALA A 1 520 ? -18.496 11.301 30.958 1.00 85.12 520 ALA A C 1
ATOM 4024 O O . ALA A 1 520 ? -18.045 10.167 30.958 1.00 85.12 520 ALA A O 1
ATOM 4025 N N . ARG A 1 521 ? -18.179 12.193 31.912 1.00 87.81 521 ARG A N 1
ATOM 4026 C CA . ARG A 1 521 ? -17.167 11.959 32.969 1.00 87.81 521 ARG A CA 1
ATOM 4027 C C . ARG A 1 521 ? -17.578 12.485 34.347 1.00 87.81 521 ARG A C 1
ATOM 4029 O O . ARG A 1 521 ? -16.732 12.872 35.147 1.00 87.81 521 ARG A O 1
ATOM 4036 N N . ILE A 1 522 ? -18.877 12.469 34.656 1.00 92.38 522 ILE A N 1
ATOM 4037 C CA . ILE A 1 522 ? -19.429 13.038 35.903 1.00 92.38 522 ILE A CA 1
ATOM 4038 C C . ILE A 1 522 ? -18.680 12.536 37.144 1.00 92.38 522 ILE A C 1
ATOM 4040 O O . ILE A 1 522 ? -18.395 13.316 38.043 1.00 92.38 522 ILE A O 1
ATOM 4044 N N . PHE A 1 523 ? -18.349 11.243 37.205 1.00 93.06 523 PHE A N 1
ATOM 4045 C CA . PHE A 1 523 ? -17.700 10.646 38.379 1.00 93.06 523 PHE A CA 1
ATOM 4046 C C . PHE A 1 523 ? -16.179 10.832 38.435 1.00 93.06 523 PHE A C 1
ATOM 4048 O O . PHE A 1 523 ? -15.574 10.506 39.456 1.00 93.06 523 PHE A O 1
ATOM 4055 N N . GLU A 1 524 ? -15.563 11.343 37.370 1.00 86.94 524 GLU A N 1
ATOM 4056 C CA . GLU A 1 524 ? -14.124 11.624 37.319 1.00 86.94 524 GLU A CA 1
ATOM 4057 C C . GLU A 1 524 ? -13.803 13.107 37.545 1.00 86.94 524 GLU A C 1
ATOM 4059 O O . GLU A 1 524 ? -12.635 13.487 37.635 1.00 86.94 524 GLU A O 1
ATOM 4064 N N . GLU A 1 525 ? -14.837 13.941 37.655 1.00 86.31 525 GLU A N 1
ATOM 4065 C CA . GLU A 1 525 ? -14.735 15.388 37.785 1.00 86.31 525 GLU A CA 1
ATOM 4066 C C . GLU A 1 525 ? -15.355 15.882 39.099 1.00 86.31 525 GLU A C 1
ATOM 4068 O O . GLU A 1 525 ? -16.284 15.293 39.667 1.00 86.31 525 GLU A O 1
ATOM 4073 N N . ASP A 1 526 ? -14.842 17.008 39.592 1.00 93.25 526 ASP A N 1
ATOM 4074 C CA . ASP A 1 526 ? -15.431 17.686 40.741 1.00 93.25 526 ASP A CA 1
ATOM 4075 C C . ASP A 1 526 ? -16.724 18.414 40.347 1.00 93.25 526 ASP A C 1
ATOM 4077 O O . ASP A 1 526 ? -16.915 18.839 39.200 1.00 93.25 526 ASP A O 1
ATOM 4081 N N . ILE A 1 527 ? -17.626 18.586 41.314 1.00 95.56 527 ILE A N 1
ATOM 4082 C CA . ILE A 1 527 ? -18.885 19.309 41.134 1.00 95.56 527 ILE A CA 1
ATOM 4083 C C . ILE A 1 527 ? -18.580 20.715 40.607 1.00 95.56 527 ILE A C 1
ATOM 4085 O O . ILE A 1 527 ? -17.832 21.471 41.224 1.00 95.56 527 ILE A O 1
ATOM 4089 N N . ALA A 1 528 ? -19.194 21.053 39.470 1.00 93.00 528 ALA A N 1
ATOM 4090 C CA . ALA A 1 528 ? -19.050 22.337 38.789 1.00 93.00 528 ALA A CA 1
ATOM 4091 C C . ALA A 1 528 ? -17.605 22.716 38.390 1.00 93.00 528 ALA A C 1
ATOM 4093 O O . ALA A 1 528 ? -17.251 23.893 38.397 1.00 93.00 528 ALA A O 1
ATOM 4094 N N . SER A 1 529 ? -16.773 21.729 38.028 1.00 92.44 529 SER A N 1
ATOM 4095 C CA . SER A 1 529 ? -15.352 21.939 37.685 1.00 92.44 529 SER A CA 1
ATOM 4096 C C . SER A 1 529 ? -15.021 21.964 36.185 1.00 92.44 529 SER A C 1
ATOM 4098 O O . SER A 1 529 ? -13.868 22.187 35.814 1.00 92.44 529 SER A O 1
ATOM 4100 N N . THR A 1 530 ? -16.010 21.760 35.311 1.00 90.88 530 THR A N 1
ATOM 4101 C CA . THR A 1 530 ? -15.791 21.734 33.854 1.00 90.88 530 THR A CA 1
ATOM 4102 C C . THR A 1 530 ? -15.588 23.130 33.262 1.00 90.88 530 THR A C 1
ATOM 4104 O O . THR A 1 530 ? -15.743 24.148 33.935 1.00 90.88 530 THR A O 1
ATOM 4107 N N . SER A 1 531 ? -15.307 23.205 31.958 1.00 89.94 531 SER A N 1
ATOM 4108 C CA . SER A 1 531 ? -15.206 24.480 31.235 1.00 89.94 531 SER A CA 1
ATOM 4109 C C . SER A 1 531 ? -16.547 25.208 31.038 1.00 89.94 531 SER A C 1
ATOM 4111 O O . SER A 1 531 ? -16.549 26.340 30.541 1.00 89.94 531 SER A O 1
ATOM 4113 N N . PHE A 1 532 ? -17.680 24.607 31.432 1.00 94.00 532 PHE A N 1
ATOM 4114 C CA . PHE A 1 532 ? -19.003 25.222 31.312 1.00 94.00 532 PHE A CA 1
ATOM 4115 C C . PHE A 1 532 ? -19.090 26.519 32.125 1.00 94.00 532 PHE A C 1
ATOM 4117 O O . PHE A 1 532 ? -18.873 26.530 33.332 1.00 94.00 532 PHE A O 1
ATOM 4124 N N . GLN A 1 533 ? -19.461 27.624 31.478 1.00 90.00 533 GLN A N 1
ATOM 4125 C CA . GLN A 1 533 ? -19.532 28.939 32.133 1.00 90.00 533 GLN A CA 1
ATOM 4126 C C . GLN A 1 533 ? -20.891 29.223 32.796 1.00 90.00 533 GLN A C 1
ATOM 4128 O O . GLN A 1 533 ? -21.023 30.195 33.533 1.00 90.00 533 GLN A O 1
ATOM 4133 N N . GLY A 1 534 ? -21.913 28.401 32.536 1.00 92.00 534 GLY A N 1
ATOM 4134 C CA . GLY A 1 534 ? -23.286 28.627 32.998 1.00 92.00 534 GLY A CA 1
ATOM 4135 C C . GLY A 1 534 ? -23.615 28.044 34.375 1.00 92.00 534 GLY A C 1
ATOM 4136 O O . GLY A 1 534 ? -24.793 27.885 34.692 1.00 92.00 534 GLY A O 1
ATOM 4137 N N . TYR A 1 535 ? -22.619 27.674 35.186 1.00 93.94 535 TYR A N 1
ATOM 4138 C CA . TYR A 1 535 ? -22.878 27.145 36.524 1.00 93.94 535 TYR A CA 1
ATOM 4139 C C . TYR A 1 535 ? -23.498 28.202 37.446 1.00 93.94 535 TYR A C 1
ATOM 4141 O O . TYR A 1 535 ? -23.011 29.325 37.566 1.00 93.94 535 TYR A O 1
ATOM 4149 N N . SER A 1 536 ? -24.547 27.814 38.172 1.00 94.31 536 SER A N 1
ATOM 4150 C CA . SER A 1 536 ? -25.075 28.604 39.287 1.00 94.31 536 SER A CA 1
ATOM 4151 C C . SER A 1 536 ? -24.045 28.726 40.409 1.00 94.31 536 SER A C 1
ATOM 4153 O O . SER A 1 536 ? -23.400 27.729 40.749 1.00 94.31 536 SER A O 1
ATOM 4155 N N . THR A 1 537 ? -23.990 29.882 41.075 1.00 93.69 537 THR A N 1
ATOM 4156 C CA . THR A 1 537 ? -23.153 30.092 42.272 1.00 93.69 537 THR A CA 1
ATOM 4157 C C . THR A 1 537 ? -23.411 29.031 43.343 1.00 93.69 537 THR A C 1
ATOM 4159 O O . THR A 1 537 ? -22.471 28.480 43.898 1.00 93.69 537 THR A O 1
ATOM 4162 N N . ALA A 1 538 ? -24.676 28.640 43.534 1.00 94.25 538 ALA A N 1
ATOM 4163 C CA . ALA A 1 538 ? -25.080 27.594 44.473 1.00 94.25 538 ALA A CA 1
ATOM 4164 C C . ALA A 1 538 ? -24.399 26.232 44.237 1.00 94.25 538 ALA A C 1
ATOM 4166 O O . ALA A 1 538 ? -24.158 25.492 45.189 1.00 94.25 538 ALA A O 1
ATOM 4167 N N . LEU A 1 539 ? -24.103 25.888 42.978 1.00 93.50 539 LEU A N 1
ATOM 4168 C CA . LEU A 1 539 ? -23.451 24.622 42.633 1.00 93.50 539 LEU A CA 1
ATOM 4169 C C . LEU A 1 539 ? -21.922 24.738 42.707 1.00 93.50 539 LEU A C 1
ATOM 4171 O O . LEU A 1 539 ? -21.277 23.809 43.184 1.00 93.50 539 LEU A O 1
ATOM 4175 N N . LEU A 1 540 ? -21.359 25.890 42.317 1.00 92.50 540 LEU A N 1
ATOM 4176 C CA . LEU A 1 540 ? -19.931 26.204 42.475 1.00 92.50 540 LEU A CA 1
ATOM 4177 C C . LEU A 1 540 ? -19.501 26.177 43.950 1.00 92.50 540 LEU A C 1
ATOM 4179 O O . LEU A 1 540 ? -18.467 25.603 44.283 1.00 92.50 540 LEU A O 1
ATOM 4183 N N . ASP A 1 541 ? -20.329 26.722 44.845 1.00 92.38 541 ASP A N 1
ATOM 4184 C CA . ASP A 1 541 ? -20.056 26.773 46.287 1.00 92.38 541 ASP A CA 1
ATOM 4185 C C . ASP A 1 541 ? -20.141 25.393 46.970 1.00 92.38 541 ASP A C 1
ATOM 4187 O O . ASP A 1 541 ? -19.726 25.239 48.123 1.00 92.38 541 ASP A O 1
ATOM 4191 N N . ARG A 1 542 ? -20.678 24.366 46.289 1.00 90.75 542 ARG A N 1
ATOM 4192 C CA . ARG A 1 542 ? -20.869 23.032 46.877 1.00 90.75 542 ARG A CA 1
ATOM 4193 C C . ARG A 1 542 ? -19.547 22.297 47.096 1.00 90.75 542 ARG A C 1
ATOM 4195 O O . ARG A 1 542 ? -19.397 21.660 48.140 1.00 90.75 542 ARG A O 1
ATOM 4202 N N . GLY A 1 543 ? -18.634 22.398 46.125 1.00 85.62 543 GLY A N 1
ATOM 4203 C CA . GLY A 1 543 ? -17.306 21.778 46.117 1.00 85.62 543 GLY A CA 1
ATOM 4204 C C . GLY A 1 543 ? -17.270 20.240 46.215 1.00 85.62 543 GLY A C 1
ATOM 4205 O O . GLY A 1 543 ? -18.244 19.566 46.566 1.00 85.62 543 GLY A O 1
ATOM 4206 N N . GLY A 1 544 ? -16.088 19.675 45.947 1.00 92.31 544 GLY A N 1
ATOM 4207 C CA . GLY A 1 544 ? -15.799 18.237 46.036 1.00 92.31 544 GLY A CA 1
ATOM 4208 C C . GLY A 1 544 ? -16.372 17.404 44.887 1.00 92.31 544 GLY A C 1
ATOM 4209 O O . GLY A 1 544 ? -16.983 17.934 43.968 1.00 92.31 544 GLY A O 1
ATOM 4210 N N . SER A 1 545 ? -16.196 16.084 44.956 1.00 94.00 545 SER A N 1
ATOM 4211 C CA . SER A 1 545 ? -16.488 15.182 43.832 1.00 94.00 545 SER A CA 1
ATOM 4212 C C . SER A 1 545 ? -17.908 14.612 43.844 1.00 94.00 545 SER A C 1
ATOM 4214 O O . SER A 1 545 ? -18.546 14.500 44.909 1.00 94.00 545 SER A O 1
ATOM 4216 N N . TRP A 1 546 ? -18.395 14.224 42.662 1.00 95.56 546 TRP A N 1
ATOM 4217 C CA . TRP A 1 546 ? -19.642 13.480 42.501 1.00 95.56 546 TRP A CA 1
ATOM 4218 C C . TRP A 1 546 ? -19.515 12.056 43.060 1.00 95.56 546 TRP A C 1
ATOM 4220 O O . TRP A 1 546 ? -18.562 11.335 42.784 1.00 95.56 546 TRP A O 1
ATOM 4230 N N . THR A 1 547 ? -20.506 11.635 43.847 1.00 95.56 547 THR A N 1
ATOM 4231 C CA . THR A 1 547 ? -20.696 10.232 44.258 1.00 95.56 547 THR A CA 1
ATOM 4232 C C . THR A 1 547 ? -22.081 9.780 43.823 1.00 95.56 547 THR A C 1
ATOM 4234 O O . THR A 1 547 ? -22.931 10.622 43.517 1.00 95.56 547 THR A O 1
ATOM 4237 N N . LYS A 1 548 ? -22.341 8.466 43.797 1.00 96.12 548 LYS A N 1
ATOM 4238 C CA . LYS A 1 548 ? -23.650 7.940 43.371 1.00 96.12 548 LYS A CA 1
ATOM 4239 C C . LYS A 1 548 ? -24.778 8.514 44.214 1.00 96.12 548 LYS A C 1
ATOM 4241 O O . LYS A 1 548 ? -25.814 8.907 43.694 1.00 96.12 548 LYS A O 1
ATOM 4246 N N . GLU A 1 549 ? -24.535 8.628 45.513 1.00 95.88 549 GLU A N 1
ATOM 4247 C CA . GLU A 1 549 ? -25.483 9.142 46.493 1.00 95.88 549 GLU A CA 1
ATOM 4248 C C . GLU A 1 549 ? -25.760 10.627 46.257 1.00 95.88 549 GLU A C 1
ATOM 4250 O O . GLU A 1 549 ? -26.918 11.042 46.254 1.00 95.88 549 GLU A O 1
ATOM 4255 N N . LYS A 1 550 ? -24.710 11.425 46.011 1.00 96.19 550 LYS A N 1
ATOM 4256 C CA . LYS A 1 550 ? -24.857 12.856 45.715 1.00 96.19 550 LYS A CA 1
ATOM 4257 C C . LYS A 1 550 ? -25.583 13.086 44.395 1.00 96.19 550 LYS A C 1
ATOM 4259 O O . LYS A 1 550 ? -26.456 13.945 44.343 1.00 96.19 550 LYS A O 1
ATOM 4264 N N . LEU A 1 551 ? -25.249 12.322 43.353 1.00 96.62 551 LEU A N 1
ATOM 4265 C CA . LEU A 1 551 ? -25.897 12.447 42.051 1.00 96.62 551 LEU A CA 1
ATOM 4266 C C . LEU A 1 551 ? -27.369 12.026 42.130 1.00 96.62 551 LEU A C 1
ATOM 4268 O O . LEU A 1 551 ? -28.231 12.767 41.676 1.00 96.62 551 LEU A O 1
ATOM 4272 N N . ALA A 1 552 ? -27.681 10.909 42.796 1.00 97.00 552 ALA A N 1
ATOM 4273 C CA . ALA A 1 552 ? -29.064 10.493 43.038 1.00 97.00 552 ALA A CA 1
ATOM 4274 C C . ALA A 1 552 ? -29.848 11.543 43.843 1.00 97.00 552 ALA A C 1
ATOM 4276 O O . ALA A 1 552 ? -31.009 11.814 43.550 1.00 97.00 552 ALA A O 1
ATOM 4277 N N . GLN A 1 553 ? -29.225 12.157 44.858 1.00 95.69 553 GLN A N 1
ATOM 4278 C CA . GLN A 1 553 ? -29.842 13.247 45.615 1.00 95.69 553 GLN A CA 1
ATOM 4279 C C . GLN A 1 553 ? -30.106 14.472 44.736 1.00 95.69 553 GLN A C 1
ATOM 4281 O O . GLN A 1 553 ? -31.183 15.054 44.835 1.00 95.69 553 GLN A O 1
ATOM 4286 N N . TYR A 1 554 ? -29.150 14.836 43.881 1.00 95.94 554 TYR A N 1
ATOM 4287 C CA . TYR A 1 554 ? -29.280 15.972 42.978 1.00 95.94 554 TYR A CA 1
ATOM 4288 C C . TYR A 1 554 ? -30.381 15.764 41.940 1.00 95.94 554 TYR A C 1
ATOM 4290 O O . TYR A 1 554 ? -31.176 16.667 41.721 1.00 95.94 554 TYR A O 1
ATOM 4298 N N . LEU A 1 555 ? -30.477 14.567 41.358 1.00 96.12 555 LEU A N 1
ATOM 4299 C CA . LEU A 1 555 ? -31.523 14.228 40.389 1.00 96.12 555 LEU A CA 1
ATOM 4300 C C . LEU A 1 555 ? -32.920 14.183 41.020 1.00 96.12 555 LEU A C 1
ATOM 4302 O O . LEU A 1 555 ? -33.894 14.507 40.352 1.00 96.12 555 LEU A O 1
ATOM 4306 N N . ARG A 1 556 ? -33.021 13.799 42.299 1.00 95.06 556 ARG A N 1
ATOM 4307 C CA . ARG A 1 556 ? -34.303 13.730 43.013 1.00 95.06 556 ARG A CA 1
ATOM 4308 C C . ARG A 1 556 ? -34.885 15.111 43.305 1.00 95.06 556 ARG A C 1
ATOM 4310 O O . ARG A 1 556 ? -36.093 15.290 43.212 1.00 95.06 556 ARG A O 1
ATOM 4317 N N . ASP A 1 557 ? -34.035 16.046 43.722 1.00 95.25 557 ASP A N 1
ATOM 4318 C CA . ASP A 1 557 ? -34.418 17.433 43.984 1.00 95.25 557 ASP A CA 1
ATOM 4319 C C . ASP A 1 557 ? -33.181 18.349 43.873 1.00 95.25 557 ASP A C 1
ATOM 4321 O O . ASP A 1 557 ? -32.433 18.522 44.851 1.00 95.25 557 ASP A O 1
ATOM 4325 N N . PRO A 1 558 ? -32.957 18.959 42.693 1.00 95.94 558 PRO A N 1
ATOM 4326 C CA . PRO A 1 558 ? -31.815 19.839 42.477 1.00 95.94 558 PRO A CA 1
ATOM 4327 C C . PRO A 1 558 ? -31.791 21.030 43.441 1.00 95.94 558 PRO A C 1
ATOM 4329 O O . PRO A 1 558 ? -30.723 21.415 43.926 1.00 95.94 558 PRO A O 1
ATOM 4332 N N . GLN A 1 559 ? -32.963 21.590 43.763 1.00 95.12 559 GLN A N 1
ATOM 4333 C CA . GLN A 1 559 ? -33.077 22.759 44.636 1.00 95.12 559 GLN A CA 1
ATOM 4334 C C . GLN A 1 559 ? -32.790 22.403 46.095 1.00 95.12 559 GLN A C 1
ATOM 4336 O O . GLN A 1 559 ? -32.130 23.176 46.789 1.00 95.12 559 GLN A O 1
ATOM 4341 N N . SER A 1 560 ? -33.210 21.227 46.569 1.00 94.31 560 SER A N 1
ATOM 4342 C CA . SER A 1 560 ? -32.841 20.765 47.912 1.00 94.31 560 SER A CA 1
ATOM 4343 C C . SER A 1 560 ? -31.354 20.426 48.029 1.00 94.31 560 SER A C 1
ATOM 4345 O O . SER A 1 560 ? -30.799 20.542 49.125 1.00 94.31 560 SER A O 1
ATOM 4347 N N . PHE A 1 561 ? -30.703 19.976 46.956 1.00 94.94 561 PHE A N 1
ATOM 4348 C CA . PHE A 1 561 ? -29.274 19.651 46.980 1.00 94.94 561 PHE A CA 1
ATOM 4349 C C . PHE A 1 561 ? -28.382 20.901 46.925 1.00 94.94 561 PHE A C 1
ATOM 4351 O O . PHE A 1 561 ? -27.364 20.959 47.625 1.00 94.94 561 PHE A O 1
ATOM 4358 N N . ALA A 1 562 ? -28.760 21.885 46.105 1.00 95.00 562 ALA A N 1
ATOM 4359 C CA . ALA A 1 562 ? -28.087 23.172 45.961 1.00 95.00 562 ALA A CA 1
ATOM 4360 C C . ALA A 1 562 ? -29.122 24.281 45.689 1.00 95.00 562 ALA A C 1
ATOM 4362 O O . ALA A 1 562 ? -29.505 24.535 44.547 1.00 95.00 562 ALA A O 1
ATOM 4363 N N . ALA A 1 563 ? -29.572 24.953 46.751 1.00 95.25 563 ALA A N 1
ATOM 4364 C CA . ALA A 1 563 ? -30.617 25.972 46.664 1.00 95.25 563 ALA A CA 1
ATOM 4365 C C . ALA A 1 563 ? -30.186 27.154 45.780 1.00 95.25 563 ALA A C 1
ATOM 4367 O O . ALA A 1 563 ? -29.190 27.816 46.069 1.00 95.25 563 ALA A O 1
ATOM 4368 N N . GLY A 1 564 ? -30.951 27.431 44.719 1.00 93.25 564 GLY A N 1
ATOM 4369 C CA . GLY A 1 564 ? -30.592 28.428 43.706 1.00 93.25 564 GLY A CA 1
ATOM 4370 C C . GLY A 1 564 ? -29.785 27.861 42.537 1.00 93.25 564 GLY A C 1
ATOM 4371 O O . GLY A 1 564 ? -29.198 28.629 41.773 1.00 93.25 564 GLY A O 1
ATOM 4372 N N . THR A 1 565 ? -29.734 26.532 42.386 1.00 94.81 565 THR A N 1
ATOM 4373 C CA . THR A 1 565 ? -29.137 25.906 41.205 1.00 94.81 565 THR A CA 1
ATOM 4374 C C . THR A 1 565 ? -29.931 26.214 39.936 1.00 94.81 565 THR A C 1
ATOM 4376 O O . THR A 1 565 ? -31.157 26.329 39.971 1.00 94.81 565 THR A O 1
ATOM 4379 N N . SER A 1 566 ? -29.228 26.336 38.809 1.00 92.94 566 SER A N 1
ATOM 4380 C CA . SER A 1 566 ? -29.835 26.534 37.485 1.00 92.94 566 SER A CA 1
ATOM 4381 C C . SER A 1 566 ? -30.372 25.241 36.868 1.00 92.94 566 SER A C 1
ATOM 4383 O O . SER A 1 566 ? -31.061 25.314 35.855 1.00 92.94 566 SER A O 1
ATOM 4385 N N . MET A 1 567 ? -30.068 24.078 37.455 1.00 92.75 567 MET A N 1
ATOM 4386 C CA . MET A 1 567 ? -30.605 22.798 36.996 1.00 92.75 567 MET A CA 1
ATOM 4387 C C . MET A 1 567 ? -32.113 22.734 37.282 1.00 92.75 567 MET A C 1
ATOM 4389 O O . MET A 1 567 ? -32.507 22.847 38.452 1.00 92.75 567 MET A O 1
ATOM 4393 N N . PRO A 1 568 ? -32.961 22.584 36.248 1.00 90.94 568 PRO A N 1
ATOM 4394 C CA . PRO A 1 568 ? -34.389 22.384 36.443 1.00 90.94 568 PRO A CA 1
ATOM 4395 C C . PRO A 1 568 ? -34.667 20.999 37.039 1.00 90.94 568 PRO A C 1
ATOM 4397 O O . PRO A 1 568 ? -33.814 20.113 37.010 1.00 90.94 568 PRO A O 1
ATOM 4400 N N . ASP A 1 569 ? -35.876 20.810 37.564 1.00 92.25 569 ASP A N 1
ATOM 4401 C CA . ASP A 1 569 ? -36.362 19.477 37.930 1.00 92.25 569 ASP A CA 1
ATOM 4402 C C . ASP A 1 569 ? -36.369 18.580 36.673 1.00 92.25 569 ASP A C 1
ATOM 4404 O O . ASP A 1 569 ? -37.047 18.929 35.701 1.00 92.25 569 ASP A O 1
ATOM 4408 N N . PRO A 1 570 ? -35.620 17.458 36.655 1.00 88.75 570 PRO A N 1
ATOM 4409 C CA . PRO A 1 570 ? -35.538 16.585 35.486 1.00 88.75 570 PRO A CA 1
ATOM 4410 C C . PRO A 1 570 ? -36.827 15.784 35.229 1.00 88.75 570 PRO A C 1
ATOM 4412 O O . PRO A 1 570 ? -36.916 15.094 34.214 1.00 88.75 570 PRO A O 1
ATOM 4415 N N . GLY A 1 571 ? -37.816 15.831 36.133 1.00 89.50 571 GLY A N 1
ATOM 4416 C CA . GLY A 1 571 ? -39.092 15.124 35.985 1.00 89.50 571 GLY A CA 1
ATOM 4417 C C . GLY A 1 571 ? -38.999 13.610 36.209 1.00 89.50 571 GLY A C 1
ATOM 4418 O O . GLY A 1 571 ? -39.905 12.864 35.833 1.00 89.50 571 GLY A O 1
ATOM 4419 N N . ILE A 1 572 ? -37.906 13.137 36.815 1.00 91.00 572 ILE A N 1
ATOM 4420 C CA . ILE A 1 572 ? -37.657 11.720 37.100 1.00 91.00 572 ILE A CA 1
ATOM 4421 C C . ILE A 1 572 ? -37.910 11.487 38.590 1.00 91.00 572 ILE A C 1
ATOM 4423 O O . ILE A 1 572 ? -37.058 11.772 39.425 1.00 91.00 572 ILE A O 1
ATOM 4427 N N . HIS A 1 573 ? -39.092 10.974 38.935 1.00 89.38 573 HIS A N 1
ATOM 4428 C CA . HIS A 1 573 ? -39.505 10.796 40.337 1.00 89.38 573 HIS A CA 1
ATOM 4429 C C . HIS A 1 573 ? -39.537 9.333 40.803 1.00 89.38 573 HIS A C 1
ATOM 4431 O O . HIS A 1 573 ? -39.702 9.069 41.994 1.00 89.38 573 HIS A O 1
ATOM 4437 N N . ASP A 1 574 ? -39.405 8.375 39.881 1.00 95.12 574 ASP A N 1
ATOM 4438 C CA . ASP A 1 574 ? -39.318 6.956 40.227 1.00 95.12 574 ASP A CA 1
ATOM 4439 C C . ASP A 1 574 ? -37.908 6.641 40.740 1.00 95.12 574 ASP A C 1
ATOM 4441 O O . ASP A 1 574 ? -36.925 6.715 40.001 1.00 95.12 574 ASP A O 1
ATOM 4445 N N . GLU A 1 575 ? -37.813 6.285 42.020 1.00 95.69 575 GLU A N 1
ATOM 4446 C CA . GLU A 1 575 ? -36.539 6.017 42.682 1.00 95.69 575 GLU A CA 1
ATOM 4447 C C . GLU A 1 575 ? -35.758 4.881 42.008 1.00 95.69 575 GLU A C 1
ATOM 4449 O O . GLU A 1 575 ? -34.535 4.957 41.917 1.00 95.69 575 GLU A O 1
ATOM 4454 N N . ALA A 1 576 ? -36.432 3.851 41.485 1.00 95.81 576 ALA A N 1
ATOM 4455 C CA . ALA A 1 576 ? -35.747 2.761 40.795 1.00 95.81 576 ALA A CA 1
ATOM 4456 C C . ALA A 1 576 ? -35.105 3.245 39.484 1.00 95.81 576 ALA A C 1
ATOM 4458 O O . ALA A 1 576 ? -33.978 2.861 39.171 1.00 95.81 576 ALA A O 1
ATOM 4459 N N . VAL A 1 577 ? -35.783 4.145 38.764 1.00 96.56 577 VAL A N 1
ATOM 4460 C CA . VAL A 1 577 ? -35.257 4.757 37.535 1.00 96.56 577 VAL A CA 1
ATOM 4461 C C . VAL A 1 577 ? -34.069 5.667 37.849 1.00 96.56 577 VAL A C 1
ATOM 4463 O O . VAL A 1 577 ? -33.064 5.600 37.148 1.00 96.56 577 VAL A O 1
ATOM 4466 N N . ILE A 1 578 ? -34.126 6.458 38.931 1.00 97.25 578 ILE A N 1
ATOM 4467 C CA . ILE A 1 578 ? -32.992 7.296 39.367 1.00 97.25 578 ILE A CA 1
ATOM 4468 C C . ILE A 1 578 ? -31.757 6.429 39.650 1.00 97.25 578 ILE A C 1
ATOM 4470 O O . ILE A 1 578 ? -30.658 6.761 39.207 1.00 97.25 578 ILE A O 1
ATOM 4474 N N . GLN A 1 579 ? -31.914 5.310 40.362 1.00 97.19 579 GLN A N 1
ATOM 4475 C CA . GLN A 1 579 ? -30.784 4.435 40.697 1.00 97.19 579 GLN A CA 1
ATOM 4476 C C . GLN A 1 579 ? -30.160 3.769 39.462 1.00 97.19 579 GLN A C 1
ATOM 4478 O O . GLN A 1 579 ? -28.930 3.658 39.375 1.00 97.19 579 GLN A O 1
ATOM 4483 N N . GLU A 1 580 ? -30.974 3.354 38.487 1.00 97.19 580 GLU A N 1
ATOM 4484 C CA . GLU A 1 580 ? -30.452 2.807 37.231 1.00 97.19 580 GLU A CA 1
ATOM 4485 C C . GLU A 1 580 ? -29.841 3.891 36.335 1.00 97.19 580 GLU A C 1
ATOM 4487 O O . GLU A 1 580 ? -28.790 3.645 35.750 1.00 97.19 580 GLU A O 1
ATOM 4492 N N . LEU A 1 581 ? -30.388 5.111 36.310 1.00 96.38 581 LEU A N 1
ATOM 4493 C CA . LEU A 1 581 ? -29.789 6.248 35.605 1.00 96.38 581 LEU A CA 1
ATOM 4494 C C . LEU A 1 581 ? -28.417 6.609 36.176 1.00 96.38 581 LEU A C 1
ATOM 4496 O O . LEU A 1 581 ? -27.456 6.759 35.429 1.00 96.38 581 LEU A O 1
ATOM 4500 N N . VAL A 1 582 ? -28.289 6.684 37.500 1.00 97.06 582 VAL A N 1
ATOM 4501 C CA . VAL A 1 582 ? -27.001 6.921 38.168 1.00 97.06 582 VAL A CA 1
ATOM 4502 C C . VAL A 1 582 ? -26.012 5.791 37.874 1.00 97.06 582 VAL A C 1
ATOM 4504 O O . VAL A 1 582 ? -24.837 6.051 37.620 1.00 97.06 582 VAL A O 1
ATOM 4507 N N . SER A 1 583 ? -26.476 4.538 37.874 1.00 95.69 583 SER A N 1
ATOM 4508 C CA . SER A 1 583 ? -25.645 3.381 37.517 1.00 95.69 583 SER A CA 1
ATOM 4509 C C . SER A 1 583 ? -25.189 3.426 36.057 1.00 95.69 583 SER A C 1
ATOM 4511 O O . SER A 1 583 ? -24.037 3.111 35.770 1.00 95.69 583 SER A O 1
ATOM 4513 N N . TYR A 1 584 ? -26.073 3.836 35.149 1.00 94.19 584 TYR A N 1
ATOM 4514 C CA . TYR A 1 584 ? -25.767 4.007 33.736 1.00 94.19 584 TYR A CA 1
ATOM 4515 C C . TYR A 1 584 ? -24.751 5.135 33.519 1.00 94.19 584 TYR A C 1
ATOM 4517 O O . TYR A 1 584 ? -23.744 4.922 32.855 1.00 94.19 584 TYR A O 1
ATOM 4525 N N . LEU A 1 585 ? -24.938 6.300 34.147 1.00 93.50 585 LEU A N 1
ATOM 4526 C CA . LEU A 1 585 ? -23.999 7.427 34.067 1.00 93.50 585 LEU A CA 1
ATOM 4527 C C . LEU A 1 585 ? -22.619 7.099 34.658 1.00 93.50 585 LEU A C 1
ATOM 4529 O O . LEU A 1 585 ? -21.602 7.618 34.196 1.00 93.50 585 LEU A O 1
ATOM 4533 N N . GLU A 1 586 ? -22.558 6.215 35.656 1.00 92.81 586 GLU A N 1
ATOM 4534 C CA . GLU A 1 586 ? -21.287 5.690 36.158 1.00 92.81 586 GLU A CA 1
ATOM 4535 C C . GLU A 1 586 ? -20.598 4.802 35.117 1.00 92.81 586 GLU A C 1
ATOM 4537 O O . GLU A 1 586 ? -19.382 4.866 34.956 1.00 92.81 586 GLU A O 1
ATOM 4542 N N . GLU A 1 587 ? -21.357 3.980 34.396 1.00 88.62 587 GLU A N 1
ATOM 4543 C CA . GLU A 1 587 ? -20.812 3.166 33.313 1.00 88.62 587 GLU A CA 1
ATOM 4544 C C . GLU A 1 587 ? -20.337 4.017 32.136 1.00 88.62 587 GLU A C 1
ATOM 4546 O O . GLU A 1 587 ? -19.244 3.777 31.631 1.00 88.62 587 GLU A O 1
ATOM 4551 N N . VAL A 1 588 ? -21.101 5.048 31.766 1.00 86.62 588 VAL A N 1
ATOM 4552 C CA . VAL A 1 588 ? -20.674 6.067 30.800 1.00 86.62 588 VAL A CA 1
ATOM 4553 C C . VAL A 1 588 ? -19.346 6.683 31.249 1.00 86.62 588 VAL A C 1
ATOM 4555 O O . VAL A 1 588 ? -18.399 6.696 30.471 1.00 86.62 588 VAL A O 1
ATOM 4558 N N . SER A 1 589 ? -19.236 7.087 32.521 1.00 87.06 589 SER A N 1
ATOM 4559 C CA . SER A 1 589 ? -18.007 7.685 33.069 1.00 87.06 589 SER A CA 1
ATOM 4560 C C . SER A 1 589 ? -16.797 6.756 33.065 1.00 87.06 589 SER A C 1
ATOM 4562 O O . SER A 1 589 ? -15.688 7.246 32.963 1.00 87.06 589 SER A O 1
ATOM 4564 N N . LYS A 1 590 ? -16.993 5.436 33.176 1.00 81.69 590 LYS A N 1
ATOM 4565 C CA . LYS A 1 590 ? -15.911 4.433 33.113 1.00 81.69 590 LYS A CA 1
ATOM 4566 C C . LYS A 1 590 ? -15.521 4.047 31.687 1.00 81.69 590 LYS A C 1
ATOM 4568 O O . LYS A 1 590 ? -14.518 3.360 31.495 1.00 81.69 590 LYS A O 1
ATOM 4573 N N . ALA A 1 591 ? -16.391 4.328 30.721 1.00 68.94 591 ALA A N 1
ATOM 4574 C CA . ALA A 1 591 ? -16.177 3.948 29.335 1.00 68.94 591 ALA A CA 1
ATOM 4575 C C . ALA A 1 591 ? -15.222 4.924 28.628 1.00 68.94 591 ALA A C 1
ATOM 4577 O O . ALA A 1 591 ? -14.498 4.520 27.714 1.00 68.94 591 ALA A O 1
ATOM 4578 N N . PHE A 1 592 ? -15.221 6.174 29.078 1.00 62.53 592 PHE A N 1
ATOM 4579 C CA . PHE A 1 592 ? -14.296 7.233 28.694 1.00 62.53 592 PHE A CA 1
ATOM 4580 C C . PHE A 1 592 ? -13.110 7.308 29.655 1.00 62.53 592 PHE A C 1
ATOM 4582 O O . PHE A 1 592 ? -12.056 7.822 29.212 1.00 62.53 592 PHE A O 1
#

Organism: NCBI:txid1685379

Secondary structure (DSSP, 8-state):
---------------PPPHHHHHHHHHHHHHHHHHHHHHHHHHHHHHHHHT-S--HHHHHHHHHHHHHHHTTS--PPPGGG--EEE-SSEEEEEEEEE-----SSSTT-GGG---EEEEETTEEEEE-TTSEEEEEEETTEEEEEEEEPPP--HHHHHGGGG-GGGTTSB--GGGS-EEEEEEEEETTEEEEEEEEEEEETTTTEEEEEEEEEE--TT---GGG-EE-GGGPEEEEE-SSPEEPPSSSBS--GGG-EEEEEEETTTEEEEEE--TT-SSSSSSSSS-GGG-TT--SSEEEEEETTT--EEEEEE--S-EEEEEE-TTS-EEEEE--SBS-EEEEEE-TTEE--TTTEESSB-TTT-PPPTT-SEESS--SSPPPSEEESS---EEEEEE--SS-TTTTT-EEEEESSS-EEEEEEEETTEEEEEEEEE-SS-EEEEEE-TTS-EEEEETTSEEEEEEEEE---HHHHHHHHHHHHT--HHHHHHHHHHHHHHHTT---STT--SSS--STTGGGSBTT-SS-S---HHHHTT-SB--HHHHHHHHH-HHHHSTT-SPPP-S---HHHHHHHHHHHHHHHHH-

Radius of gyration: 34.27 Å; Cα contacts (8 Å, |Δi|>4): 1284; chains: 1; bounding box: 72×135×77 Å

Solvent-accessible surface area (backbone atoms only — not comparable to full-atom values): 31739 Å² total; per-residue (Å²): 132,89,83,90,81,88,87,88,90,82,90,77,86,76,82,74,80,55,74,65,61,60,48,54,51,52,52,51,52,52,52,51,51,50,50,52,51,51,50,50,52,51,50,51,50,49,41,67,76,64,58,78,65,87,59,69,65,54,61,52,49,50,52,48,47,52,50,46,60,65,61,63,55,71,85,53,72,59,64,78,78,43,55,64,42,74,50,99,74,32,37,30,43,39,37,48,17,75,59,95,69,94,77,93,70,70,93,75,51,62,63,63,36,61,17,20,51,27,57,52,78,81,27,40,35,37,34,40,47,85,38,47,32,31,39,28,71,48,30,91,42,70,44,78,47,53,35,37,52,61,81,36,41,54,70,66,57,52,52,40,68,77,34,79,94,36,70,66,36,34,73,62,78,23,30,56,24,33,33,21,35,41,61,48,64,39,93,93,40,37,28,43,38,35,20,27,34,32,52,39,82,91,78,51,23,39,30,57,31,34,34,35,35,80,45,67,84,82,66,72,51,71,80,79,46,74,38,49,42,84,66,44,44,78,49,41,66,43,41,66,67,38,66,63,32,65,44,74,42,27,62,38,40,91,26,35,24,24,19,60,34,78,43,79,60,43,40,37,31,35,27,23,11,29,43,62,40,50,18,72,78,58,46,87,57,69,19,42,15,62,38,90,83,38,54,27,1,23,35,35,39,27,34,72,85,80,33,54,70,45,80,33,27,33,12,36,51,21,30,39,11,35,28,66,37,96,89,70,51,38,38,34,21,20,38,37,69,49,14,25,15,35,36,32,73,67,46,82,78,38,40,47,28,22,47,37,29,47,66,25,23,38,77,90,78,63,40,76,47,85,81,39,82,48,75,66,67,63,84,88,35,54,64,57,55,43,70,34,79,67,49,40,43,42,17,20,35,39,64,38,65,80,52,42,87,95,47,47,74,20,35,40,32,30,9,44,71,66,8,27,40,35,43,33,36,71,54,96,86,32,69,76,43,77,44,81,31,74,67,60,47,31,26,55,27,61,38,73,35,91,89,35,39,39,36,36,36,33,64,86,40,37,39,37,40,33,43,69,39,78,54,86,41,70,69,62,53,46,54,54,47,41,63,74,70,64,55,52,70,69,55,46,54,54,38,49,53,51,52,53,60,49,52,77,55,28,36,71,45,83,88,42,30,86,82,30,64,34,48,22,42,49,68,82,36,46,43,76,65,63,92,40,84,83,69,27,67,36,41,52,73,62,55,57,68,48,45,70,68,56,49,43,45,32,56,66,37,32,50,82,66,22,65,72,39,73,63,69,82,76,80,60,80,54,66,71,50,45,55,49,48,48,53,48,42,50,49,44,26,70,73,104

Foldseek 3Di:
DDDDDDDDDDDDDDDDDDPVVVVVVVVVVVVVVVVVVVVVVVVVVVCVVPVPDPPPPVVVVVVVVVVVVLVPQPPFPPLCPQQWWDDPWWIKGKFKAFAPDDDDDDFDQLQWDAWAWEFAQQWIWIQTFVQWIWTDNTNVGIGTAQAGAA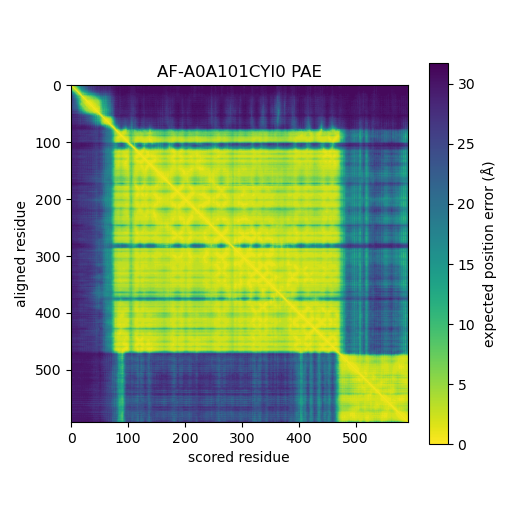DLCLVLLQCLCVPPVLVLAARRSNLWGWHYWYWDQAPVGIKIKTWTWHADNVQQFIWTWIKIQDDDNPDRDRNVDHYDNVNIDTLETWPDGHHQFSFDHRFRSVQQQFEWEDDPHFKIKGAGAQRPQQCPRGHPDNGPQPPLRGCHQFIKIAGRPRRDIDTQETQHHRFQEWYQDPVRWIWTWGDDAQFFTFIAGGGGHFHQQGPLEGQFAHDPPRHRRPNHPDYNPSPPGDHGLDTTVRDQAKHYKYQADPQDPVQHRWMWIFGANQQWIWTFDDDPSHTPDIITIHSRFGWHYWDQYPVRWIWTQGSSRMIITIHIDGPPDLVVLLVVLCVVVVDDPVLSVLLVVLVVLVVVQEALDPLPCPRHYHLQAQQVDWFPGHPRPPWWPQRVVLTDGDDLVLQLVCQCPVCVSGNRTPDDNSPDNPSVSSSSNSVSSVSSNVVD

=== Feature glossary ===
A reading guide for the features in this record.

Start from the sequence.

  · Sequence gives the chain of amino acids in standard one-letter code (A=alanine, C=cysteine, …, Y=tyrosine), read N→C. It is the only feature that is directly encoded by the gene; all structural features are derived from the folded form of this sequence.

Fold it, and you get atomic coordinates and the backbone conformation that goes with them.

  · The mmCIF table is the protein's shape written out atom by atom. For each backbone N, Cα, C, and carbonyl O, it records an (x, y, z) coordinate triple in Å plus the residue type, chain letter, and residue number.

  · Backbone dihedral angles. Every residue except chain termini has a φ (preceding-C → N → Cα → C) and a ψ (N → Cα → C → next-N). They are reported in degrees following the IUPAC sign convention. Secondary structure is essentially a statement about which (φ, ψ) basin each residue occupies.

  · DSSP 8-state secondary structure assigns each residue one of H (α-helix), G (3₁₀-helix), I (π-helix), E (extended β-strand), B (isolated β-bridge), T (hydrogen-bonded turn), S (bend), or '-' (coil). The assignment is computed from backbone hydrogen-bond geometry via the Kabsch–Sander algorithm.

  · P-SEA three-state annotation labels each residue as helix, strand, or coil based purely on the geometry of the Cα trace. It serves as a fallback when the full backbone (and thus DSSP) is unavailable.

Summarize the fold with a handful of shape descriptors and a per-residue structural alphabet.

  · Radius of gyration (Rg) is the root-mean-square distance of Cα atoms from their centroid — a single number for overall size and compactness. A globular domain of N residues has Rg ≈ 2.2·N^0.38 Å; an extended or disordered chain has a much larger Rg. The Cα contact count is the number of residue pairs whose Cα atoms are within 8 Å and are more than four positions apart in sequence — a standard proxy for tertiary packing density. The bounding box is the smallest axis-aligned box enclosing all Cα atoms.

  · Foldseek's 3Di representation compresses backbone geometry into a per-residue letter drawn from a learned twenty-state alphabet. It captures the tertiary interaction pattern around each residue — which residues are packed against it in space, regardless of where they are in sequence.

  · Accessible surface area quantifies burial. A residue with SASA near zero is packed into the hydrophobic core; one with SASA >100 Å² sits on the surface. Computed here via the Shrake–Rupley numerical algorithm with a 1.4 Å probe.

Ask how reliable the model is.

  · For AlphaFold models, the B-factor field carries pLDDT — the model's own estimate of local accuracy on a 0–100 scale. Regions with pLDDT<50 should be treated as essentially unmodeled; they often correspond to intrinsically disordered segments.

  · For experimental (PDB) structures, the B-factor (temperature factor) quantifies the positional spread of each atom in the crystal — a combination of thermal vibration and static disorder — in units of Å². High B-factors mark flexible loops or poorly resolved regions; low B-factors mark the rigid, well-ordered core.

  · PAE(i, j) answers: if I align the predicted and true structures on residue i, how far off (in Å) do I expect residue j to be? A block-diagonal PAE matrix with low values on the blocks and high values off-diagonal is the signature of a multi-domain protein with confidently predicted domains but uncertain inter-domain orientation.

Place it in context: what it resembles, what it is annotated as, and how it looks.

  · Structural nearest neighbors (via Foldseek easy-search vs the PDB). Reported per hit: target PDB id, E-value, and alignment TM-score. A TM-score above ~0.5 is the conventional threshold for 'same fold'.

  · Functional annotations link the protein to curated databases. InterPro entries identify conserved domains and families by matching the sequence against member-database signatures (Pfam, PROSITE, CDD, …). Gene Ontology (GO) terms describe molecular function, biological process, and cellular component in a controlled vocabulary. CATH places the structure in a hierarchical fold classification (Class/Architecture/Topology/Homologous-superfamily). The organism is th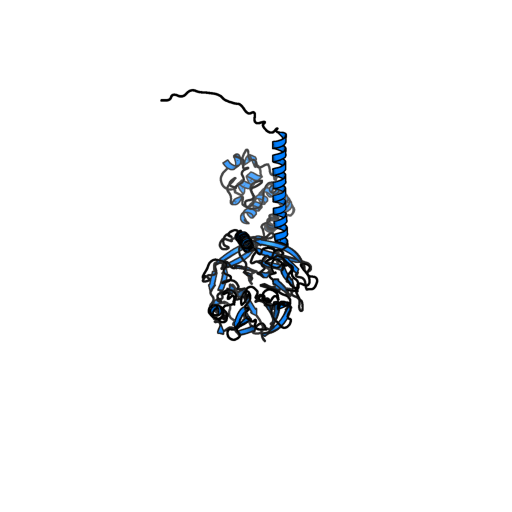e source species.

  · Plot images: a contact map (which residues are close in 3D, as an N×N binary image), a Ramachandran scatter (backbone torsion angles, revealing secondary-structure composition at a glance), and — for AlphaFold structures — a PAE heatmap (pairwise prediction confidence).

  · Structure images are PyMOL renders from six orthogonal camera directions. Cartoon representation draws helices as coils and strands as arrows; sticks shows the backbone as bonds; surface shows the solvent-excluded envelope. Rainbow coloring maps sequence position to hue (blue→red, N→C); chain coloring assigns a distinct color per polypeptide.